Protein AF-0000000085931989 (afdb_homodimer)

Nearest PDB structures (foldseek):
  2ww5-assembly1_A  TM=8.854E-01  e=5.384E-17  Streptococcus pneumoniae R6
  2wwc-assembly1_A  TM=8.836E-01  e=7.382E-17  Streptococcus pneumoniae R6
  4kru-assembly1_A  TM=9.072E-01  e=5.238E-14  Clostridium phage phiSM101
  1jfx-assembly1_A  TM=8.422E-01  e=6.125E-15  Streptomyces coelicolor
  3hmc-assembly1_A  TM=8.810E-01  e=5.958E-12  Bacillus anthracis

Sequence (414 aa):
MEVKGIDVSKHQGEIDWQKVKDSGVEFAILRAGYGREISQVDPCFEKNYAACKAVGLPVGAYWYSYATDPYGALKEAHTCLKAIQGKRFEYPVWFDQEYEPGIKALTSQQRTDLVRVFCAELEEHGYYTGLYCSRDWLEHWVLPDQLKALDIWVAAYGSTPGAVPLPYGIWQHSSTGQVPGVQGPVDLDIAYKDYPAIIQRAGLNGFMEVKGIDVSKHQGEIDWQKVKDSGVEFAILRAGYGREISQVDPCFEKNYAACKAVGLPVGAYWYSYATDPYGALKEAHTCLKAIQGKRFEYPVWFDQEYEPGIKALTSQQRTDLVRVFCAELEEHGYYTGLYCSRDWLEHWVLPDQLKALDIWVAAYGSTPGAVPLPYGIWQHSSTGQVPGVQGPVDLDIAYKDYPAIIQRAGLNGF

Radius of gyration: 24.67 Å; Cα contacts (8 Å, |Δi|>4): 948; chains: 2; bounding box: 41×74×54 Å

Secondary structure (DSSP, 8-state):
--EEEEEE-GGG-SB-HHHHHHTT--EEEEEEEESSSGGGB-TTHHHHHHHHHHHT--EEEEEE---SSHHHHHHHHHHHHHHTTT---SS-EEEE----HHHHTS-HHHHHHHHHHHHHHHHHTT--EEEEEEHHHHHHTS-GGG-TTSEEEEE--SS-----SS--SEEEEEEEE--TTBSS-EEEEEE-S-HHHHHHHHT-TT-/--EEEEEE-GGG-SB-HHHHHHTT--EEEEEEEESSSGGGB-TTHHHHHHHHHHHT--EEEEEE---SSHHHHHHHHHHHHHHTTT---SS-EEEE----HHHHTS-HHHHHHHHHHHHHHHHHTT--EEEEEEHHHHHHTS-GGG-TTSEEEEE--SSS----SS--SEEEEEEEE--TTBSS-EEEEEE-S-HHHHHHHHT-TT-

Foldseek 3Di:
DKAKAFEDACVLPFFDVLQQVVQRHQEYEYEQAEWQDLVGGGPCRVVVQVNCVVNVRAYHYEYEYPDLAQVRLLSSLVSSCVSCPPHFGLAFYEYEDEDDPSLQPDAQDRNQSSRCSSQVSQVVVFTQYAYEDEQCCQVPRHDVVSRQVHAYAYEQEDPDNPDHPYDHQKYFHDQFDDGPRTDGGTTMMIGPDSSNVVSVVSVGRPD/DKAKAFEDACVLPFFDVLQQVVQRHQEYEYEQAEWQDLVGGGPCRVVVQVNCVVNVRAYHYEYEYPDLAQVRLLSSLVSSCVSCPPHFGLAFYEYEDEVDPSLQVDAQDRNQSSRCSSQVSQVVVFTQYAYEDEQCCQVPRHDVVSRQVHAYAYEQEDPDNPDHPYDHQKYFHDQFDDGPRTDGGTTMMIGPDSSNVVSVVSVGRPD

Organism: NCBI:txid2903556

pLDDT: mean 97.84, std 2.46, range [79.06, 99.0]

InterPro domains:
  IPR002053 Glycoside hydrolase, family 25 [PF01183] (6-182)
  IPR002053 Glycoside hydrolase, family 25 [PS51904] (2-206)
  IPR017853 Glycoside hydrolase superfamily [SSF51445] (2-197)

Solvent-accessible surface area (backbone atoms only — not comparable to full-atom values): 20842 Å² total; per-residue (Å²): 110,84,40,42,23,35,45,49,48,56,87,39,60,76,63,42,55,63,46,30,43,73,69,60,43,58,33,37,34,35,31,49,26,32,44,58,47,75,87,37,43,32,87,42,28,67,61,52,51,53,48,30,57,71,69,68,42,45,30,23,32,30,38,41,59,69,45,72,44,47,47,41,18,40,40,23,33,54,32,47,52,62,71,50,58,97,49,72,35,38,36,48,44,26,43,30,55,64,88,43,71,64,42,62,72,45,51,34,66,59,48,38,40,27,52,47,27,24,40,48,54,40,41,76,72,40,35,52,44,28,40,30,31,40,48,66,42,51,64,71,46,34,50,57,86,80,44,71,89,39,43,26,36,33,38,29,71,54,97,56,67,70,90,59,92,57,80,58,40,29,39,31,35,34,73,67,34,80,48,61,39,45,62,60,61,34,32,31,31,35,29,58,55,66,40,48,60,55,33,51,74,67,48,22,26,72,79,111,82,42,42,23,35,47,50,49,58,86,40,61,76,63,42,55,63,45,30,44,74,67,61,44,56,33,36,34,34,28,48,25,34,47,58,46,73,87,36,43,33,86,41,28,66,61,50,52,54,47,29,56,72,70,68,41,43,31,24,32,29,38,41,60,68,44,71,44,48,46,42,18,40,40,22,33,54,32,50,50,60,70,51,58,96,49,70,35,37,36,48,45,25,44,30,56,67,89,43,71,64,41,61,72,45,51,35,67,57,47,36,39,27,54,45,28,22,40,48,54,41,40,74,70,40,34,51,43,26,40,30,30,40,49,66,42,50,64,70,47,33,50,57,85,81,45,71,92,40,42,26,36,33,37,30,70,54,98,55,68,70,89,59,91,56,80,60,38,29,38,32,37,34,72,67,32,80,47,62,38,45,62,60,61,36,33,31,31,37,30,56,54,67,39,48,60,55,33,50,74,67,48,23,26,71,77

Structure (mmCIF, N/CA/C/O backbone):
data_AF-0000000085931989-model_v1
#
loop_
_entity.id
_entity.type
_entity.pdbx_description
1 polymer 'Glycosyl hydrolase family 25'
#
loop_
_atom_site.group_PDB
_atom_site.id
_atom_site.type_symbol
_atom_site.label_atom_id
_atom_site.label_alt_id
_atom_site.label_comp_id
_atom_site.label_asym_id
_atom_site.label_entity_id
_atom_site.label_seq_id
_atom_site.pdbx_PDB_ins_code
_atom_site.Cartn_x
_atom_site.Cartn_y
_atom_site.Cartn_z
_atom_site.occupancy
_atom_site.B_iso_or_equiv
_atom_site.auth_seq_id
_atom_site.auth_comp_id
_atom_site.auth_asym_id
_atom_site.auth_atom_id
_atom_site.pdbx_PDB_model_num
ATOM 1 N N . MET A 1 1 ? 21.719 -25.078 -10.102 1 79.19 1 MET A N 1
ATOM 2 C CA . MET A 1 1 ? 20.766 -26.031 -9.555 1 79.19 1 MET A CA 1
ATOM 3 C C . MET A 1 1 ? 19.391 -25.859 -10.195 1 79.19 1 MET A C 1
ATOM 5 O O . MET A 1 1 ? 18.969 -24.734 -10.469 1 79.19 1 MET A O 1
ATOM 9 N N . GLU A 1 2 ? 18.797 -26.953 -10.773 1 93.88 2 GLU A N 1
ATOM 10 C CA . GLU A 1 2 ? 17.453 -26.938 -11.344 1 93.88 2 GLU A CA 1
ATOM 11 C C . GLU A 1 2 ? 16.484 -27.75 -10.484 1 93.88 2 GLU A C 1
ATOM 13 O O . GLU A 1 2 ? 16.766 -28.891 -10.109 1 93.88 2 GLU A O 1
ATOM 18 N N . VAL A 1 3 ? 15.5 -27.094 -10.047 1 98.12 3 VAL A N 1
ATOM 19 C CA . VAL A 1 3 ? 14.484 -27.719 -9.211 1 98.12 3 VAL A CA 1
ATOM 20 C C . VAL A 1 3 ? 13.141 -27.719 -9.945 1 98.12 3 VAL A C 1
ATOM 22 O O . VAL A 1 3 ? 12.641 -26.656 -10.336 1 98.12 3 VAL A O 1
ATOM 25 N N . LYS A 1 4 ? 12.562 -28.906 -10.125 1 98.69 4 LYS A N 1
ATOM 26 C CA . LYS A 1 4 ? 11.336 -29.016 -10.906 1 98.69 4 LYS A CA 1
ATOM 27 C C . LYS A 1 4 ? 10.109 -28.766 -10.031 1 98.69 4 LYS A C 1
ATOM 29 O O . LYS A 1 4 ? 10.023 -29.25 -8.906 1 98.69 4 LYS A O 1
ATOM 34 N N . GLY A 1 5 ? 9.227 -27.922 -10.578 1 98.88 5 GLY A N 1
ATOM 35 C CA . GLY A 1 5 ? 7.988 -27.641 -9.875 1 98.88 5 GLY A CA 1
ATOM 36 C C . GLY A 1 5 ? 6.805 -27.453 -10.805 1 98.88 5 GLY A C 1
ATOM 37 O O . GLY A 1 5 ? 6.914 -27.672 -12.008 1 98.88 5 GLY A O 1
ATOM 38 N N . ILE A 1 6 ? 5.656 -27.172 -10.172 1 98.94 6 ILE A N 1
ATOM 39 C CA . ILE A 1 6 ? 4.43 -26.891 -10.914 1 98.94 6 ILE A CA 1
ATOM 40 C C . ILE A 1 6 ? 3.717 -25.703 -10.289 1 98.94 6 ILE A C 1
ATOM 42 O O . ILE A 1 6 ? 4.055 -25.266 -9.18 1 98.94 6 ILE A O 1
ATOM 46 N N . ASP A 1 7 ? 2.822 -25.109 -11 1 98.94 7 ASP A N 1
ATOM 47 C CA . ASP A 1 7 ? 1.883 -24.156 -10.406 1 98.94 7 ASP A CA 1
ATOM 48 C C . ASP A 1 7 ? 0.442 -24.531 -10.75 1 98.94 7 ASP A C 1
ATOM 50 O O . ASP A 1 7 ? 0.179 -25.094 -11.82 1 98.94 7 ASP A O 1
ATOM 54 N N . VAL A 1 8 ? -0.405 -24.312 -9.766 1 98.94 8 VAL A N 1
ATOM 55 C CA . VAL A 1 8 ? -1.774 -24.797 -9.891 1 98.94 8 VAL A CA 1
ATOM 56 C C . VAL A 1 8 ? -2.748 -23.75 -9.344 1 98.94 8 VAL A C 1
ATOM 58 O O . VAL A 1 8 ? -2.34 -22.812 -8.672 1 98.94 8 VAL A O 1
ATOM 61 N N . SER A 1 9 ? -3.977 -23.891 -9.75 1 98.69 9 SER A N 1
ATOM 62 C CA . SER A 1 9 ? -5.141 -23.156 -9.258 1 98.69 9 SER A CA 1
ATOM 63 C C . SER A 1 9 ? -6.367 -24.062 -9.18 1 98.69 9 SER A C 1
ATOM 65 O O . SER A 1 9 ? -6.242 -25.281 -9.211 1 98.69 9 SER A O 1
ATOM 67 N N . LYS A 1 10 ? -7.527 -23.484 -9.016 1 98.19 10 LYS A N 1
ATOM 68 C CA . LYS A 1 10 ? -8.766 -24.25 -9.023 1 98.19 10 LYS A CA 1
ATOM 69 C C . LYS A 1 10 ? -8.914 -25.031 -10.328 1 98.19 10 LYS A C 1
ATOM 71 O O . LYS A 1 10 ? -9.641 -26.031 -10.383 1 98.19 10 LYS A O 1
ATOM 76 N N . HIS A 1 11 ? -8.219 -24.625 -11.352 1 97.38 11 HIS A N 1
ATOM 77 C CA . HIS A 1 11 ? -8.398 -25.188 -12.68 1 97.38 11 HIS A CA 1
ATOM 78 C C . HIS A 1 11 ? -7.914 -26.641 -12.727 1 97.38 11 HIS A C 1
ATOM 80 O O . HIS A 1 11 ? -8.305 -27.406 -13.617 1 97.38 11 HIS A O 1
ATOM 86 N N . GLN A 1 12 ? -7 -27.047 -11.828 1 97.44 12 GLN A N 1
ATOM 87 C CA . GLN A 1 12 ? -6.477 -28.406 -11.82 1 97.44 12 GLN A CA 1
ATOM 88 C C . GLN A 1 12 ? -7.34 -29.312 -10.953 1 97.44 12 GLN A C 1
ATOM 90 O O . GLN A 1 12 ? -7.098 -30.531 -10.891 1 97.44 12 GLN A O 1
ATOM 95 N N . GLY A 1 13 ? -8.391 -28.797 -10.258 1 96.31 13 GLY A N 1
ATOM 96 C CA . GLY A 1 13 ? -9.305 -29.609 -9.477 1 96.31 13 GLY A CA 1
ATOM 97 C C . GLY A 1 13 ? -8.625 -30.344 -8.328 1 96.31 13 GLY A C 1
ATOM 98 O O . GLY A 1 13 ? -7.816 -29.766 -7.609 1 96.31 13 GLY A O 1
ATOM 99 N N . GLU A 1 14 ? -9.078 -31.547 -8.102 1 97.69 14 GLU A N 1
ATOM 100 C CA . GLU A 1 14 ? -8.5 -32.375 -7.039 1 97.69 14 GLU A CA 1
ATOM 101 C C . GLU A 1 14 ? -7.137 -32.906 -7.438 1 97.69 14 GLU A C 1
ATOM 103 O O . GLU A 1 14 ? -6.984 -33.5 -8.523 1 97.69 14 GLU A O 1
ATOM 108 N N . ILE A 1 15 ? -6.188 -32.75 -6.574 1 98.75 15 ILE A N 1
ATOM 109 C CA . ILE A 1 15 ? -4.812 -33.125 -6.855 1 98.75 15 ILE A CA 1
ATOM 110 C C . ILE A 1 15 ? -4.344 -34.156 -5.812 1 98.75 15 ILE A C 1
ATOM 112 O O . ILE A 1 15 ? -4.586 -33.969 -4.613 1 98.75 15 ILE A O 1
ATOM 116 N N . ASP A 1 16 ? -3.758 -35.281 -6.238 1 98.88 16 ASP A N 1
ATOM 117 C CA . ASP A 1 16 ? -3.047 -36.188 -5.359 1 98.88 16 ASP A CA 1
ATOM 118 C C . ASP A 1 16 ? -1.599 -35.75 -5.156 1 98.88 16 ASP A C 1
ATOM 120 O O . ASP A 1 16 ? -0.705 -36.188 -5.887 1 98.88 16 ASP A O 1
ATOM 124 N N . TRP A 1 17 ? -1.294 -35.031 -4.117 1 98.88 17 TRP A N 1
ATOM 125 C CA . TRP A 1 17 ? -0.02 -34.344 -3.932 1 98.88 17 TRP A CA 1
ATOM 126 C C . TRP A 1 17 ? 1.087 -35.312 -3.578 1 98.88 17 TRP A C 1
ATOM 128 O O . TRP A 1 17 ? 2.264 -35.062 -3.842 1 98.88 17 TRP A O 1
ATOM 138 N N . GLN A 1 18 ? 0.695 -36.469 -2.908 1 98.81 18 GLN A N 1
ATOM 139 C CA . GLN A 1 18 ? 1.718 -37.469 -2.695 1 98.81 18 GLN A CA 1
ATOM 140 C C . GLN A 1 18 ? 2.244 -38.031 -4.023 1 98.81 18 GLN A C 1
ATOM 142 O O . GLN A 1 18 ? 3.453 -38.188 -4.195 1 98.81 18 GLN A O 1
ATOM 147 N N . LYS A 1 19 ? 1.319 -38.281 -4.941 1 98.88 19 LYS A N 1
ATOM 148 C CA . LYS A 1 19 ? 1.727 -38.75 -6.262 1 98.88 19 LYS A CA 1
ATOM 149 C C . LYS A 1 19 ? 2.543 -37.688 -6.992 1 98.88 19 LYS A C 1
ATOM 151 O O . LYS A 1 19 ? 3.5 -38.031 -7.699 1 98.88 19 LYS A O 1
ATOM 156 N N . VAL A 1 20 ? 2.152 -36.438 -6.855 1 98.94 20 VAL A N 1
ATOM 157 C CA . VAL A 1 20 ? 2.893 -35.344 -7.453 1 98.94 20 VAL A CA 1
ATOM 158 C C . VAL A 1 20 ? 4.328 -35.344 -6.934 1 98.94 20 VAL A C 1
ATOM 160 O O . VAL A 1 20 ? 5.281 -35.312 -7.719 1 98.94 20 VAL A O 1
ATOM 163 N N . LYS A 1 21 ? 4.48 -35.406 -5.645 1 98.81 21 LYS A N 1
ATOM 164 C CA . LYS A 1 21 ? 5.805 -35.406 -5.031 1 98.81 21 LYS A CA 1
ATOM 165 C C . LYS A 1 21 ? 6.617 -36.625 -5.477 1 98.81 21 LYS A C 1
ATOM 167 O O . LYS A 1 21 ? 7.793 -36.5 -5.824 1 98.81 21 LYS A O 1
ATOM 172 N N . ASP A 1 22 ? 5.973 -37.75 -5.523 1 98.62 22 ASP A N 1
ATOM 173 C CA . ASP A 1 22 ? 6.645 -39 -5.875 1 98.62 22 ASP A CA 1
ATOM 174 C C . ASP A 1 22 ? 7.109 -39 -7.332 1 98.62 22 ASP A C 1
ATOM 176 O O . ASP A 1 22 ? 8 -39.75 -7.715 1 98.62 22 ASP A O 1
ATOM 180 N N . SER A 1 23 ? 6.484 -38.156 -8.102 1 98.56 23 SER A N 1
ATOM 181 C CA . SER A 1 23 ? 6.812 -38.094 -9.523 1 98.56 23 SER A CA 1
ATOM 182 C C . SER A 1 23 ? 8.062 -37.281 -9.766 1 98.56 23 SER A C 1
ATOM 184 O O . SER A 1 23 ? 8.547 -37.188 -10.891 1 98.56 23 SER A O 1
ATOM 186 N N . GLY A 1 24 ? 8.578 -36.594 -8.68 1 98.44 24 GLY A N 1
ATOM 187 C CA . GLY A 1 24 ? 9.812 -35.844 -8.828 1 98.44 24 GLY A CA 1
ATOM 188 C C . GLY A 1 24 ? 9.625 -34.344 -8.719 1 98.44 24 GLY A C 1
ATOM 189 O O . GLY A 1 24 ? 10.586 -33.594 -8.789 1 98.44 24 GLY A O 1
ATOM 190 N N . VAL A 1 25 ? 8.383 -33.906 -8.609 1 98.81 25 VAL A N 1
ATOM 191 C CA . VAL A 1 25 ? 8.109 -32.5 -8.383 1 98.81 25 VAL A CA 1
ATOM 192 C C . VAL A 1 25 ? 8.641 -32.094 -7.012 1 98.81 25 VAL A C 1
ATOM 194 O O . VAL A 1 25 ? 8.438 -32.781 -6.02 1 98.81 25 VAL A O 1
ATOM 197 N N . GLU A 1 26 ? 9.305 -30.859 -6.961 1 98.88 26 GLU A N 1
ATOM 198 C CA . GLU A 1 26 ? 10.016 -30.484 -5.746 1 98.88 26 GLU A CA 1
ATOM 199 C C . GLU A 1 26 ? 9.461 -29.188 -5.152 1 98.88 26 GLU A C 1
ATOM 201 O O . GLU A 1 26 ? 9.812 -28.812 -4.035 1 98.88 26 GLU A O 1
ATOM 206 N N . PHE A 1 27 ? 8.602 -28.484 -5.859 1 98.94 27 PHE A N 1
ATOM 207 C CA . PHE A 1 27 ? 7.898 -27.328 -5.309 1 98.94 27 PHE A CA 1
ATOM 208 C C . PHE A 1 27 ? 6.613 -27.062 -6.086 1 98.94 27 PHE A C 1
ATOM 210 O O . PHE A 1 27 ? 6.441 -27.562 -7.199 1 98.94 27 PHE A O 1
ATOM 217 N N . ALA A 1 28 ? 5.738 -26.328 -5.465 1 99 28 ALA A N 1
ATOM 218 C CA . ALA A 1 28 ? 4.5 -25.891 -6.105 1 99 28 ALA A CA 1
ATOM 219 C C . ALA A 1 28 ? 4.203 -24.438 -5.793 1 99 28 ALA A C 1
ATOM 221 O O . ALA A 1 28 ? 4.406 -23.969 -4.664 1 99 28 ALA A O 1
ATOM 222 N N . ILE A 1 29 ? 3.791 -23.688 -6.809 1 99 29 ILE A N 1
ATOM 223 C CA . ILE A 1 29 ? 3.242 -22.359 -6.602 1 99 29 ILE A CA 1
ATOM 224 C C . ILE A 1 29 ? 1.721 -22.391 -6.73 1 99 29 ILE A C 1
ATOM 226 O O . ILE A 1 29 ? 1.189 -22.812 -7.762 1 99 29 ILE A O 1
ATOM 230 N N . LEU A 1 30 ? 1.033 -22 -5.68 1 98.94 30 LEU A N 1
ATOM 231 C CA . LEU A 1 30 ? -0.418 -22.125 -5.586 1 98.94 30 LEU A CA 1
ATOM 232 C C . LEU A 1 30 ? -1.091 -20.766 -5.809 1 98.94 30 LEU A C 1
ATOM 234 O O . LEU A 1 30 ? -0.66 -19.75 -5.254 1 98.94 30 LEU A O 1
ATOM 238 N N . ARG A 1 31 ? -2.121 -20.734 -6.66 1 98.94 31 ARG A N 1
ATOM 239 C CA . ARG A 1 31 ? -2.887 -19.5 -6.688 1 98.94 31 ARG A CA 1
ATOM 240 C C . ARG A 1 31 ? -3.59 -19.25 -5.355 1 98.94 31 ARG A C 1
ATOM 242 O O . ARG A 1 31 ? -4.426 -20.047 -4.938 1 98.94 31 ARG A O 1
ATOM 249 N N . ALA A 1 32 ? -3.193 -18.172 -4.684 1 98.94 32 ALA A N 1
ATOM 250 C CA . ALA A 1 32 ? -3.904 -17.766 -3.473 1 98.94 32 ALA A CA 1
ATOM 251 C C . ALA A 1 32 ? -5.254 -17.141 -3.811 1 98.94 32 ALA A C 1
ATOM 253 O O . ALA A 1 32 ? -6.25 -17.391 -3.129 1 98.94 32 ALA A O 1
ATOM 254 N N . GLY A 1 33 ? -5.266 -16.406 -4.844 1 98.88 33 GLY A N 1
ATOM 255 C CA . GLY A 1 33 ? -6.484 -15.75 -5.297 1 98.88 33 GLY A CA 1
ATOM 256 C C . GLY A 1 33 ? -6.25 -14.773 -6.434 1 98.88 33 GLY A C 1
ATOM 257 O O . GLY A 1 33 ? -5.305 -14.922 -7.207 1 98.88 33 GLY A O 1
ATOM 258 N N . TYR A 1 34 ? -7.238 -13.93 -6.652 1 98.69 34 TYR A N 1
ATOM 259 C CA . TYR A 1 34 ? -7.215 -12.898 -7.68 1 98.69 34 TYR A CA 1
ATOM 260 C C . TYR A 1 34 ? -8.07 -11.703 -7.27 1 98.69 34 TYR A C 1
ATOM 262 O O . TYR A 1 34 ? -8.906 -11.812 -6.367 1 98.69 34 TYR A O 1
ATOM 270 N N . GLY A 1 35 ? -7.797 -10.609 -7.875 1 98.19 35 GLY A N 1
ATOM 271 C CA . GLY A 1 35 ? -8.625 -9.438 -7.656 1 98.19 35 GLY A CA 1
ATOM 272 C C . GLY A 1 35 ? -8.516 -8.883 -6.246 1 98.19 35 GLY A C 1
ATOM 273 O O . GLY A 1 35 ? -7.5 -9.07 -5.578 1 98.19 35 GLY A O 1
ATOM 274 N N . ARG A 1 36 ? -9.469 -8.055 -5.844 1 97.19 36 ARG A N 1
ATOM 275 C CA . ARG A 1 36 ? -9.266 -7.27 -4.629 1 97.19 36 ARG A CA 1
ATOM 276 C C . ARG A 1 36 ? -10.25 -7.68 -3.541 1 97.19 36 ARG A C 1
ATOM 278 O O . ARG A 1 36 ? -10.297 -7.062 -2.473 1 97.19 36 ARG A O 1
ATOM 285 N N . GLU A 1 37 ? -11.094 -8.664 -3.799 1 97.56 37 GLU A N 1
ATOM 286 C CA . GLU A 1 37 ? -12.102 -9.094 -2.83 1 97.56 37 GLU A CA 1
ATOM 287 C C . GLU A 1 37 ? -11.719 -10.422 -2.193 1 97.56 37 GLU A C 1
ATOM 289 O O . GLU A 1 37 ? -11.219 -11.328 -2.871 1 97.56 37 GLU A O 1
ATOM 294 N N . ILE A 1 38 ? -12.039 -10.523 -0.902 1 96.44 38 ILE A N 1
ATOM 295 C CA . ILE A 1 38 ? -11.695 -11.742 -0.17 1 96.44 38 ILE A CA 1
ATOM 296 C C . ILE A 1 38 ? -12.469 -12.93 -0.746 1 96.44 38 ILE A C 1
ATOM 298 O O . ILE A 1 38 ? -12 -14.062 -0.691 1 96.44 38 ILE A O 1
ATOM 302 N N . SER A 1 39 ? -13.602 -12.664 -1.376 1 97.69 39 SER A N 1
ATOM 303 C CA . SER A 1 39 ? -14.406 -13.711 -2.01 1 97.69 39 SER A CA 1
ATOM 304 C C . SER A 1 39 ? -13.703 -14.266 -3.246 1 97.69 39 SER A C 1
ATOM 306 O O . SER A 1 39 ? -14.117 -15.289 -3.787 1 97.69 39 SER A O 1
ATOM 308 N N . GLN A 1 40 ? -12.609 -13.656 -3.605 1 98.19 40 GLN A N 1
ATOM 309 C CA . GLN A 1 40 ? -11.898 -14.055 -4.82 1 98.19 40 GLN A CA 1
ATOM 310 C C . GLN A 1 40 ? -10.672 -14.898 -4.488 1 98.19 40 GLN A C 1
ATOM 312 O O . GLN A 1 40 ? -9.852 -15.18 -5.363 1 98.19 40 GLN A O 1
ATOM 317 N N . VAL A 1 41 ? -10.594 -15.32 -3.258 1 98.69 41 VAL A N 1
ATOM 318 C CA . VAL A 1 41 ? -9.602 -16.328 -2.887 1 98.69 41 VAL A CA 1
ATOM 319 C C . VAL A 1 41 ? -9.875 -17.625 -3.646 1 98.69 41 VAL A C 1
ATOM 321 O O . VAL A 1 41 ? -11.023 -18.031 -3.785 1 98.69 41 VAL A O 1
ATOM 324 N N . ASP A 1 42 ? -8.812 -18.234 -4.219 1 98.88 42 ASP A N 1
ATOM 325 C CA . ASP A 1 42 ? -8.961 -19.5 -4.938 1 98.88 42 ASP A CA 1
ATOM 326 C C . ASP A 1 42 ? -9.57 -20.562 -4.039 1 98.88 42 ASP A C 1
ATOM 328 O O . ASP A 1 42 ? -9.047 -20.859 -2.967 1 98.88 42 ASP A O 1
ATOM 332 N N . PRO A 1 43 ? -10.695 -21.094 -4.457 1 98.62 43 PRO A N 1
ATOM 333 C CA . PRO A 1 43 ? -11.383 -22.047 -3.584 1 98.62 43 PRO A CA 1
ATOM 334 C C . PRO A 1 43 ? -10.547 -23.297 -3.295 1 98.62 43 PRO A C 1
ATOM 336 O O . PRO A 1 43 ? -10.836 -24.031 -2.348 1 98.62 43 PRO A O 1
ATOM 339 N N . CYS A 1 44 ? -9.492 -23.594 -4.062 1 98.69 44 CYS A N 1
ATOM 340 C CA . CYS A 1 44 ? -8.664 -24.766 -3.855 1 98.69 44 CYS A CA 1
ATOM 341 C C . CYS A 1 44 ? -7.395 -24.406 -3.086 1 98.69 44 CYS A C 1
ATOM 343 O O . CYS A 1 44 ? -6.594 -25.281 -2.764 1 98.69 44 CYS A O 1
ATOM 345 N N . PHE A 1 45 ? -7.195 -23.141 -2.721 1 98.88 45 PHE A N 1
ATOM 346 C CA . PHE A 1 45 ? -5.941 -22.688 -2.131 1 98.88 45 PHE A CA 1
ATOM 347 C C . PHE A 1 45 ? -5.684 -23.375 -0.801 1 98.88 45 PHE A C 1
ATOM 349 O O . PHE A 1 45 ? -4.621 -23.984 -0.604 1 98.88 45 PHE A O 1
ATOM 356 N N . GLU A 1 46 ? -6.629 -23.297 0.113 1 98.75 46 GLU A N 1
ATOM 357 C CA . GLU A 1 46 ? -6.445 -23.859 1.45 1 98.75 46 GLU A CA 1
ATOM 358 C C . GLU A 1 46 ? -6.184 -25.359 1.393 1 98.75 46 GLU A C 1
ATOM 360 O O . GLU A 1 46 ? -5.293 -25.875 2.078 1 98.75 46 GLU A O 1
ATOM 365 N N . LYS A 1 47 ? -6.973 -26.031 0.608 1 98.62 47 LYS A N 1
ATOM 366 C CA . LYS A 1 47 ? -6.82 -27.484 0.488 1 98.62 47 LYS A CA 1
ATOM 367 C C . LYS A 1 47 ? -5.461 -27.844 -0.104 1 98.62 47 LYS A C 1
ATOM 369 O O . LYS A 1 47 ? -4.785 -28.75 0.385 1 98.62 47 LYS A O 1
ATOM 374 N N . ASN A 1 48 ? -5.074 -27.172 -1.178 1 98.88 48 ASN A N 1
ATOM 375 C CA . ASN A 1 48 ? -3.783 -27.422 -1.805 1 98.88 48 ASN A CA 1
ATOM 376 C C . ASN A 1 48 ? -2.627 -27.109 -0.857 1 98.88 48 ASN A C 1
ATOM 378 O O . ASN A 1 48 ? -1.665 -27.875 -0.772 1 98.88 48 ASN A O 1
ATOM 382 N N . TYR A 1 49 ? -2.713 -26 -0.155 1 98.94 49 TYR A N 1
ATOM 383 C CA . TYR A 1 49 ? -1.678 -25.609 0.801 1 98.94 49 TYR A CA 1
ATOM 384 C C . TYR A 1 49 ? -1.506 -26.688 1.87 1 98.94 49 TYR A C 1
ATOM 386 O O . TYR A 1 49 ? -0.392 -27.156 2.113 1 98.94 49 TYR A O 1
ATOM 394 N N . ALA A 1 50 ? -2.578 -27.047 2.484 1 98.88 50 ALA A N 1
ATOM 395 C CA . ALA A 1 50 ? -2.539 -28.031 3.564 1 98.88 50 ALA A CA 1
ATOM 396 C C . ALA A 1 50 ? -1.983 -29.359 3.074 1 98.88 50 ALA A C 1
ATOM 398 O O . ALA A 1 50 ? -1.201 -30 3.771 1 98.88 50 ALA A O 1
ATOM 399 N N . ALA A 1 51 ? -2.381 -29.797 1.913 1 98.88 51 ALA A N 1
ATOM 400 C CA . ALA A 1 51 ? -1.948 -31.078 1.356 1 98.88 51 ALA A CA 1
ATOM 401 C C . ALA A 1 51 ? -0.457 -31.047 1.032 1 98.88 51 ALA A C 1
ATOM 403 O O . ALA A 1 51 ? 0.252 -32.031 1.284 1 98.88 51 ALA A O 1
ATOM 404 N N . CYS A 1 52 ? -0.005 -29.922 0.427 1 98.94 52 CYS A N 1
ATOM 405 C CA . CYS A 1 52 ? 1.42 -29.797 0.139 1 98.94 52 CYS A CA 1
ATOM 406 C C . CYS A 1 52 ? 2.242 -29.859 1.422 1 98.94 52 CYS A C 1
ATOM 408 O O . CYS A 1 52 ? 3.264 -30.547 1.479 1 98.94 52 CYS A O 1
ATOM 410 N N . LYS A 1 53 ? 1.788 -29.141 2.432 1 98.88 53 LYS A N 1
ATOM 411 C CA . LYS A 1 53 ? 2.494 -29.156 3.709 1 98.88 53 LYS A CA 1
ATOM 412 C C . LYS A 1 53 ? 2.512 -30.562 4.305 1 98.88 53 LYS A C 1
ATOM 414 O O . LYS A 1 53 ? 3.523 -31 4.859 1 98.88 53 LYS A O 1
ATOM 419 N N . ALA A 1 54 ? 1.445 -31.234 4.215 1 98.81 54 ALA A N 1
ATOM 420 C CA . ALA A 1 54 ? 1.313 -32.562 4.789 1 98.81 54 ALA A CA 1
ATOM 421 C C . ALA A 1 54 ? 2.314 -33.531 4.16 1 98.81 54 ALA A C 1
ATOM 423 O O . ALA A 1 54 ? 2.844 -34.406 4.84 1 98.81 54 ALA A O 1
ATOM 424 N N . VAL A 1 55 ? 2.588 -33.438 2.891 1 98.75 55 VAL A N 1
ATOM 425 C CA . VAL A 1 55 ? 3.479 -34.406 2.227 1 98.75 55 VAL A CA 1
ATOM 426 C C . VAL A 1 55 ? 4.902 -33.844 2.205 1 98.75 55 VAL A C 1
ATOM 428 O O . VAL A 1 55 ? 5.816 -34.5 1.689 1 98.75 55 VAL A O 1
ATOM 431 N N . GLY A 1 56 ? 5.133 -32.594 2.68 1 98.75 56 GLY A N 1
ATOM 432 C CA . GLY A 1 56 ? 6.453 -31.984 2.756 1 98.75 56 GLY A CA 1
ATOM 433 C C . GLY A 1 56 ? 6.91 -31.375 1.446 1 98.75 56 GLY A C 1
ATOM 434 O O . GLY A 1 56 ? 8.102 -31.359 1.141 1 98.75 56 GLY A O 1
ATOM 435 N N . LEU A 1 57 ? 6 -30.984 0.617 1 98.88 57 LEU A N 1
ATOM 436 C CA . LEU A 1 57 ? 6.316 -30.312 -0.634 1 98.88 57 LEU A CA 1
ATOM 437 C C . LEU A 1 57 ? 6.355 -28.797 -0.437 1 98.88 57 LEU A C 1
ATOM 439 O O . LEU A 1 57 ? 5.34 -28.188 -0.11 1 98.88 57 LEU A O 1
ATOM 443 N N . PRO A 1 58 ? 7.586 -28.109 -0.612 1 98.88 58 PRO A N 1
ATOM 444 C CA . PRO A 1 58 ? 7.691 -26.656 -0.48 1 98.88 58 PRO A CA 1
ATOM 445 C C . PRO A 1 58 ? 6.73 -25.906 -1.404 1 98.88 58 PRO A C 1
ATOM 447 O O . PRO A 1 58 ? 6.508 -26.328 -2.541 1 98.88 58 PRO A O 1
ATOM 450 N N . VAL A 1 59 ? 6.176 -24.781 -0.898 1 98.94 59 VAL A N 1
ATOM 451 C CA . VAL A 1 59 ? 5.16 -24.078 -1.682 1 98.94 59 VAL A CA 1
ATOM 452 C C . VAL A 1 59 ? 5.465 -22.578 -1.715 1 98.94 59 VAL A C 1
ATOM 454 O O . VAL A 1 59 ? 6.125 -22.062 -0.816 1 98.94 59 VAL A O 1
ATOM 457 N N . GLY A 1 60 ? 5.074 -21.938 -2.783 1 98.94 60 GLY A N 1
ATOM 458 C CA . GLY A 1 60 ? 4.816 -20.516 -2.902 1 98.94 60 GLY A CA 1
ATOM 459 C C . GLY A 1 60 ? 3.383 -20.188 -3.287 1 98.94 60 GLY A C 1
ATOM 460 O O . GLY A 1 60 ? 2.533 -21.094 -3.326 1 98.94 60 GLY A O 1
ATOM 461 N N . ALA A 1 61 ? 3.123 -18.938 -3.467 1 98.94 61 ALA A N 1
ATOM 462 C CA . ALA A 1 61 ? 1.785 -18.516 -3.867 1 98.94 61 ALA A CA 1
ATOM 463 C C . ALA A 1 61 ? 1.853 -17.438 -4.941 1 98.94 61 ALA A C 1
ATOM 465 O O . ALA A 1 61 ? 2.883 -16.781 -5.102 1 98.94 61 ALA A O 1
ATOM 466 N N . TYR A 1 62 ? 0.808 -17.359 -5.703 1 98.94 62 TYR A N 1
ATOM 467 C CA . TYR A 1 62 ? 0.703 -16.219 -6.613 1 98.94 62 TYR A CA 1
ATOM 468 C C . TYR A 1 62 ? -0.69 -15.602 -6.555 1 98.94 62 TYR A C 1
ATOM 470 O O . TYR A 1 62 ? -1.654 -16.266 -6.164 1 98.94 62 TYR A O 1
ATOM 478 N N . TRP A 1 63 ? -0.791 -14.32 -6.781 1 98.94 63 TRP A N 1
ATOM 479 C CA . TRP A 1 63 ? -2.018 -13.531 -6.84 1 98.94 63 TRP A CA 1
ATOM 480 C C . TRP A 1 63 ? -2.242 -12.977 -8.242 1 98.94 63 TRP A C 1
ATOM 482 O O . TRP A 1 63 ? -1.44 -12.18 -8.734 1 98.94 63 TRP A O 1
ATOM 492 N N . TYR A 1 64 ? -3.289 -13.406 -8.898 1 98.94 64 TYR A N 1
ATOM 493 C CA . TYR A 1 64 ? -3.615 -12.969 -10.25 1 98.94 64 TYR A CA 1
ATOM 494 C C . TYR A 1 64 ? -4.258 -11.586 -10.234 1 98.94 64 TYR A C 1
ATOM 496 O O . TYR A 1 64 ? -5.301 -11.383 -9.617 1 98.94 64 TYR A O 1
ATOM 504 N N . SER A 1 65 ? -3.715 -10.664 -11 1 98.94 65 SER A N 1
ATOM 505 C CA . SER A 1 65 ? -4.105 -9.266 -10.852 1 98.94 65 SER A CA 1
ATOM 506 C C . SER A 1 65 ? -5.141 -8.859 -11.898 1 98.94 65 SER A C 1
ATOM 508 O O . SER A 1 65 ? -5.039 -9.266 -13.062 1 98.94 65 SER A O 1
ATOM 510 N N . TYR A 1 66 ? -6.07 -7.992 -11.438 1 98.81 66 TYR A N 1
ATOM 511 C CA . TYR A 1 66 ? -6.977 -7.242 -12.297 1 98.81 66 TYR A CA 1
ATOM 512 C C . TYR A 1 66 ? -6.84 -5.746 -12.062 1 98.81 66 TYR A C 1
ATOM 514 O O . TYR A 1 66 ? -7.625 -4.953 -12.594 1 98.81 66 TYR A O 1
ATOM 522 N N . ALA A 1 67 ? -5.84 -5.352 -11.289 1 98.75 67 ALA A N 1
ATOM 523 C CA . ALA A 1 67 ? -5.711 -3.955 -10.875 1 98.75 67 ALA A CA 1
ATOM 524 C C . ALA A 1 67 ? -5.426 -3.053 -12.07 1 98.75 67 ALA A C 1
ATOM 526 O O . ALA A 1 67 ? -4.578 -3.371 -12.906 1 98.75 67 ALA A O 1
ATOM 527 N N . THR A 1 68 ? -6.098 -1.854 -12.133 1 98.5 68 THR A N 1
ATOM 528 C CA . THR A 1 68 ? -5.891 -0.921 -13.234 1 98.5 68 THR A CA 1
ATOM 529 C C . THR A 1 68 ? -5.34 0.408 -12.719 1 98.5 68 THR A C 1
ATOM 531 O O . THR A 1 68 ? -5.27 1.386 -13.461 1 98.5 68 THR A O 1
ATOM 534 N N . ASP A 1 69 ? -5.074 0.504 -11.43 1 98.31 69 ASP A N 1
ATOM 535 C CA . ASP A 1 69 ? -4.398 1.638 -10.805 1 98.31 69 ASP A CA 1
ATOM 536 C C . ASP A 1 69 ? -3.693 1.216 -9.523 1 98.31 69 ASP A C 1
ATOM 538 O O . ASP A 1 69 ? -3.861 0.086 -9.055 1 98.31 69 ASP A O 1
ATOM 542 N N . PRO A 1 70 ? -2.844 2.033 -8.992 1 98.56 70 PRO A N 1
ATOM 543 C CA . PRO A 1 70 ? -2.066 1.642 -7.812 1 98.56 70 PRO A CA 1
ATOM 544 C C . PRO A 1 70 ? -2.941 1.38 -6.59 1 98.56 70 PRO A C 1
ATOM 546 O O . PRO A 1 70 ? -2.605 0.534 -5.754 1 98.56 70 PRO A O 1
ATOM 549 N N . TYR A 1 71 ? -4.062 2.139 -6.461 1 98.12 71 TYR A N 1
ATOM 550 C CA . TYR A 1 71 ? -5.016 1.862 -5.395 1 98.12 71 TYR A CA 1
ATOM 551 C C . TYR A 1 71 ? -5.523 0.427 -5.473 1 98.12 71 TYR A C 1
ATOM 553 O O . TYR A 1 71 ? -5.562 -0.281 -4.465 1 98.12 71 TYR A O 1
ATOM 561 N N . GLY A 1 72 ? -5.863 0.02 -6.68 1 98.62 72 GLY A N 1
ATOM 562 C CA . GLY A 1 72 ? -6.309 -1.349 -6.891 1 98.62 72 GLY A CA 1
ATOM 563 C C . GLY A 1 72 ? -5.246 -2.379 -6.566 1 98.62 72 GLY A C 1
ATOM 564 O O . GLY A 1 72 ? -5.531 -3.402 -5.941 1 98.62 72 GLY A O 1
ATOM 565 N N . ALA A 1 73 ? -3.986 -2.129 -6.984 1 98.88 73 ALA A N 1
ATOM 566 C CA . ALA A 1 73 ? -2.883 -3.041 -6.699 1 98.88 73 ALA A CA 1
ATOM 567 C C . ALA A 1 73 ? -2.66 -3.176 -5.195 1 98.88 73 ALA A C 1
ATOM 569 O O . ALA A 1 73 ? -2.377 -4.27 -4.699 1 98.88 73 ALA A O 1
ATOM 570 N N . LEU A 1 74 ? -2.783 -2.029 -4.473 1 98.88 74 LEU A N 1
ATOM 571 C CA . LEU A 1 74 ? -2.646 -2.041 -3.02 1 98.88 74 LEU A CA 1
ATOM 572 C C . LEU A 1 74 ? -3.764 -2.855 -2.375 1 98.88 74 LEU A C 1
ATOM 574 O O . LEU A 1 74 ? -3.516 -3.641 -1.458 1 98.88 74 LEU A O 1
ATOM 578 N N . LYS A 1 75 ? -4.984 -2.699 -2.828 1 98.75 75 LYS A N 1
ATOM 579 C CA . LYS A 1 75 ? -6.105 -3.469 -2.301 1 98.75 75 LYS A CA 1
ATOM 580 C C . LYS A 1 75 ? -5.922 -4.961 -2.566 1 98.75 75 LYS A C 1
ATOM 582 O O . LYS A 1 75 ? -6.273 -5.793 -1.728 1 98.75 75 LYS A O 1
ATOM 587 N N . GLU A 1 76 ? -5.395 -5.277 -3.748 1 98.94 76 GLU A N 1
ATOM 588 C CA . GLU A 1 76 ? -5.078 -6.676 -4.031 1 98.94 76 GLU A CA 1
ATOM 589 C C . GLU A 1 76 ? -4.02 -7.207 -3.074 1 98.94 76 GLU A C 1
ATOM 591 O O . GLU A 1 76 ? -4.113 -8.344 -2.602 1 98.94 76 GLU A O 1
ATOM 596 N N . ALA A 1 77 ? -2.994 -6.395 -2.82 1 98.94 77 ALA A N 1
ATOM 597 C CA . ALA A 1 77 ? -1.963 -6.797 -1.867 1 98.94 77 ALA A CA 1
ATOM 598 C C . ALA A 1 77 ? -2.564 -7.074 -0.492 1 98.94 77 ALA A C 1
ATOM 600 O O . ALA A 1 77 ? -2.236 -8.07 0.147 1 98.94 77 ALA A O 1
ATOM 601 N N . HIS A 1 78 ? -3.5 -6.168 -0.021 1 98.81 78 HIS A N 1
ATOM 602 C CA . HIS A 1 78 ? -4.168 -6.355 1.261 1 98.81 78 HIS A CA 1
ATOM 603 C C . HIS A 1 78 ? -4.953 -7.664 1.284 1 98.81 78 HIS A C 1
ATOM 605 O O . HIS A 1 78 ? -4.902 -8.406 2.268 1 98.81 78 HIS A O 1
ATOM 611 N N . THR A 1 79 ? -5.652 -7.922 0.209 1 98.81 79 THR A N 1
ATOM 612 C CA . THR A 1 79 ? -6.469 -9.125 0.133 1 98.81 79 THR A CA 1
ATOM 613 C C . THR A 1 79 ? -5.586 -10.375 0.104 1 98.81 79 THR A C 1
ATOM 615 O O . THR A 1 79 ? -5.898 -11.375 0.75 1 98.81 79 THR A O 1
ATOM 618 N N . CYS A 1 80 ? -4.52 -10.305 -0.645 1 98.94 80 CYS A N 1
ATOM 619 C CA . CYS A 1 80 ? -3.562 -11.398 -0.69 1 98.94 80 CYS A CA 1
ATOM 620 C C . CYS A 1 80 ? -3.002 -11.695 0.697 1 98.94 80 CYS A C 1
ATOM 622 O O . CYS A 1 80 ? -2.955 -12.852 1.12 1 98.94 80 CYS A O 1
ATOM 624 N N . LEU A 1 81 ? -2.609 -10.648 1.372 1 98.88 81 LEU A N 1
ATOM 625 C CA . LEU A 1 81 ? -2.055 -10.805 2.713 1 98.88 81 LEU A CA 1
ATOM 626 C C . LEU A 1 81 ? -3.059 -11.484 3.641 1 98.88 81 LEU A C 1
ATOM 628 O O . LEU A 1 81 ? -2.686 -12.328 4.453 1 98.88 81 LEU A O 1
ATOM 632 N N . LYS A 1 82 ? -4.32 -11.094 3.508 1 98.62 82 LYS A N 1
ATOM 633 C CA . LYS A 1 82 ? -5.363 -11.727 4.312 1 98.62 82 LYS A CA 1
ATOM 634 C C . LYS A 1 82 ? -5.5 -13.211 3.959 1 98.62 82 LYS A C 1
ATOM 636 O O . LYS A 1 82 ? -5.645 -14.055 4.848 1 98.62 82 LYS A O 1
ATOM 641 N N . ALA A 1 83 ? -5.418 -13.508 2.729 1 98.81 83 ALA A N 1
ATOM 642 C CA . ALA A 1 83 ? -5.605 -14.875 2.246 1 98.81 83 ALA A CA 1
ATOM 643 C C . ALA A 1 83 ? -4.488 -15.789 2.742 1 98.81 83 ALA A C 1
ATOM 645 O O . ALA A 1 83 ? -4.719 -16.969 3.016 1 98.81 83 ALA A O 1
ATOM 646 N N . ILE A 1 84 ? -3.277 -15.242 2.91 1 98.81 84 ILE A N 1
ATOM 647 C CA . ILE A 1 84 ? -2.141 -16.109 3.182 1 98.81 84 ILE A CA 1
ATOM 648 C C . ILE A 1 84 ? -1.725 -15.984 4.645 1 98.81 84 ILE A C 1
ATOM 650 O O . ILE A 1 84 ? -0.685 -16.5 5.051 1 98.81 84 ILE A O 1
ATOM 654 N N . GLN A 1 85 ? -2.51 -15.297 5.406 1 97.88 85 GLN A N 1
ATOM 655 C CA . GLN A 1 85 ? -2.197 -15.039 6.809 1 97.88 85 GLN A CA 1
ATOM 656 C C . GLN A 1 85 ? -1.996 -16.344 7.574 1 97.88 85 GLN A C 1
ATOM 658 O O . GLN A 1 85 ? -2.76 -17.297 7.402 1 97.88 85 GLN A O 1
ATOM 663 N N . GLY A 1 86 ? -0.951 -16.391 8.391 1 97.75 86 GLY A N 1
ATOM 664 C CA . GLY A 1 86 ? -0.716 -17.547 9.25 1 97.75 86 GLY A CA 1
ATOM 665 C C . GLY A 1 86 ? -0.069 -18.703 8.523 1 97.75 86 GLY A C 1
ATOM 666 O O . GLY A 1 86 ? 0.071 -19.797 9.086 1 97.75 86 GLY A O 1
ATOM 667 N N . LYS A 1 87 ? 0.344 -18.562 7.316 1 98.56 87 LYS A N 1
ATOM 668 C CA . LYS A 1 87 ? 0.933 -19.625 6.512 1 98.56 87 LYS A CA 1
ATOM 669 C C . LYS A 1 87 ? 2.422 -19.391 6.281 1 98.56 87 LYS A C 1
ATOM 671 O O . LYS A 1 87 ? 2.887 -18.25 6.34 1 98.56 87 LYS A O 1
ATOM 676 N N . ARG A 1 88 ? 3.121 -20.453 6.098 1 98.69 88 ARG A N 1
ATOM 677 C CA . ARG A 1 88 ? 4.543 -20.4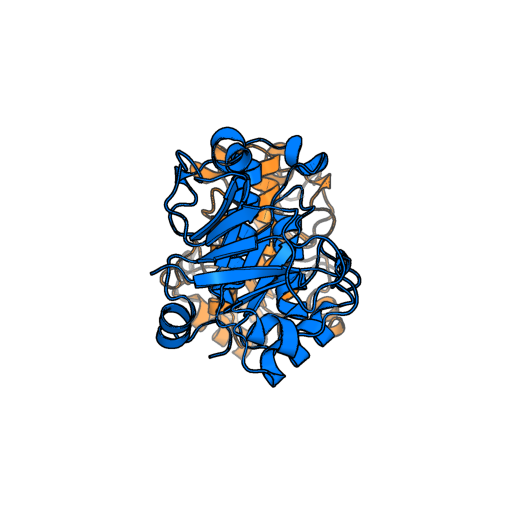22 5.766 1 98.69 88 ARG A CA 1
ATOM 678 C C . ARG A 1 88 ? 4.773 -20.812 4.309 1 98.69 88 ARG A C 1
ATOM 680 O O . ARG A 1 88 ? 4.156 -21.75 3.807 1 98.69 88 ARG A O 1
ATOM 687 N N . PHE A 1 89 ? 5.645 -20.062 3.615 1 98.94 89 PHE A N 1
ATOM 688 C CA . PHE A 1 89 ? 5.953 -20.344 2.219 1 98.94 89 PHE A CA 1
ATOM 689 C C . PHE A 1 89 ? 7.457 -20.469 2.01 1 98.94 89 PHE A C 1
ATOM 691 O O . PHE A 1 89 ? 8.211 -19.547 2.326 1 98.94 89 PHE A O 1
ATOM 698 N N . GLU A 1 90 ? 7.918 -21.516 1.49 1 98.94 90 GLU A N 1
ATOM 699 C CA . GLU A 1 90 ? 9.32 -21.734 1.146 1 98.94 90 GLU A CA 1
ATOM 700 C C . GLU A 1 90 ? 9.672 -21.031 -0.167 1 98.94 90 GLU A C 1
ATOM 702 O O . GLU A 1 90 ? 10.852 -20.812 -0.463 1 98.94 90 GLU A O 1
ATOM 707 N N . TYR A 1 91 ? 8.719 -20.75 -0.962 1 98.94 91 TYR A N 1
ATOM 708 C CA . TYR A 1 91 ? 8.891 -20.031 -2.215 1 98.94 91 TYR A CA 1
ATOM 709 C C . TYR A 1 91 ? 8.188 -18.672 -2.162 1 98.94 91 TYR A C 1
ATOM 711 O O . TYR A 1 91 ? 7.375 -18.422 -1.268 1 98.94 91 TYR A O 1
ATOM 719 N N . PRO A 1 92 ? 8.461 -17.734 -3.09 1 98.88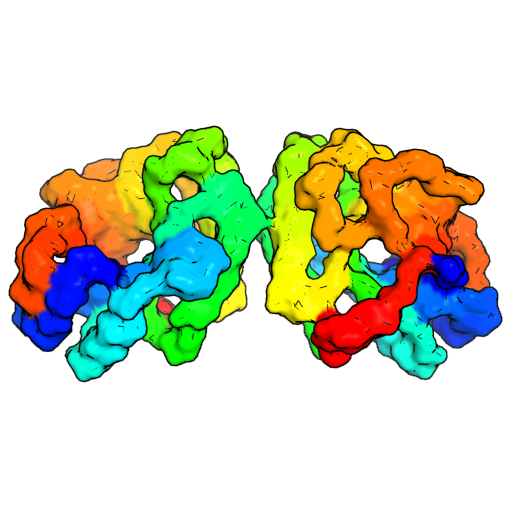 92 PRO A N 1
ATOM 720 C CA . PRO A 1 92 ? 7.949 -16.375 -3.035 1 98.88 92 PRO A CA 1
ATOM 721 C C . PRO A 1 92 ? 6.434 -16.297 -3.207 1 98.88 92 PRO A C 1
ATOM 723 O O . PRO A 1 92 ? 5.809 -17.281 -3.627 1 98.88 92 PRO A O 1
ATOM 726 N N . VAL A 1 93 ? 5.91 -15.219 -2.781 1 98.94 93 VAL A N 1
ATOM 727 C CA . VAL A 1 93 ? 4.574 -14.805 -3.195 1 98.94 93 VAL A CA 1
ATOM 728 C C . VAL A 1 93 ? 4.672 -13.906 -4.426 1 98.94 93 VAL A C 1
ATOM 730 O O . VAL A 1 93 ? 5.344 -12.875 -4.395 1 98.94 93 VAL A O 1
ATOM 733 N N . TRP A 1 94 ? 4.051 -14.297 -5.527 1 98.94 94 TRP A N 1
ATOM 734 C CA . TRP A 1 94 ? 4.25 -13.695 -6.844 1 98.94 94 TRP A CA 1
ATOM 735 C C . TRP A 1 94 ? 3.055 -12.828 -7.234 1 98.94 94 TRP A C 1
ATOM 737 O O . TRP A 1 94 ? 1.903 -13.234 -7.051 1 98.94 94 TRP A O 1
ATOM 747 N N . PHE A 1 95 ? 3.348 -11.625 -7.691 1 98.94 95 PHE A N 1
ATOM 748 C CA . PHE A 1 95 ? 2.35 -10.836 -8.406 1 98.94 95 PHE A CA 1
ATOM 749 C C . PHE A 1 95 ? 2.223 -11.305 -9.852 1 98.94 95 PHE A C 1
ATOM 751 O O . PHE A 1 95 ? 3.189 -11.25 -10.609 1 98.94 95 PHE A O 1
ATOM 758 N N . ASP A 1 96 ? 1.062 -11.781 -10.195 1 98.94 96 ASP A N 1
ATOM 759 C CA . ASP A 1 96 ? 0.783 -12.273 -11.539 1 98.94 96 ASP A CA 1
ATOM 760 C C . ASP A 1 96 ? 0.099 -11.203 -12.383 1 98.94 96 ASP A C 1
ATOM 762 O O . ASP A 1 96 ? -1.082 -10.906 -12.188 1 98.94 96 ASP A O 1
ATOM 766 N N . GLN A 1 97 ? 0.867 -10.633 -13.25 1 98.88 97 GLN A N 1
ATOM 767 C CA . GLN A 1 97 ? 0.355 -9.602 -14.156 1 98.88 97 GLN A CA 1
ATOM 768 C C . GLN A 1 97 ? 0.356 -10.086 -15.602 1 98.88 97 GLN A C 1
ATOM 770 O O . GLN A 1 97 ? 1.404 -10.453 -16.141 1 98.88 97 GLN A O 1
ATOM 775 N N . GLU A 1 98 ? -0.854 -10.102 -16.203 1 98.38 98 GLU A N 1
ATOM 776 C CA . GLU A 1 98 ? -1.038 -10.664 -17.547 1 98.38 98 GLU A CA 1
ATOM 777 C C . GLU A 1 98 ? -1.874 -9.734 -18.422 1 98.38 98 GLU A C 1
ATOM 779 O O . GLU A 1 98 ? -2.002 -8.539 -18.125 1 98.38 98 GLU A O 1
ATOM 784 N N . TYR A 1 99 ? -2.361 -10.266 -19.578 1 98.25 99 TYR A N 1
ATOM 785 C CA . TYR A 1 99 ? -2.938 -9.477 -20.672 1 98.25 99 TYR A CA 1
ATOM 786 C C . TYR A 1 99 ? -4.41 -9.188 -20.406 1 98.25 99 TYR A C 1
ATOM 788 O O . TYR A 1 99 ? -5.25 -9.359 -21.297 1 98.25 99 TYR A O 1
ATOM 796 N N . GLU A 1 100 ? -4.734 -8.781 -19.203 1 98.25 100 GLU A N 1
ATOM 797 C CA . GLU A 1 100 ? -6.094 -8.312 -18.938 1 98.25 100 GLU A CA 1
ATOM 798 C C . GLU A 1 100 ? -6.371 -6.988 -19.656 1 98.25 100 GLU A C 1
ATOM 800 O O . GLU A 1 100 ? -5.523 -6.09 -19.656 1 98.25 100 GLU A O 1
ATOM 805 N N . PRO A 1 101 ? -7.582 -6.824 -20.266 1 98.06 101 PRO A N 1
ATOM 806 C CA . PRO A 1 101 ? -7.867 -5.621 -21.047 1 98.06 101 PRO A CA 1
ATOM 807 C C . PRO A 1 101 ? -7.586 -4.332 -20.281 1 98.06 101 PRO A C 1
ATOM 809 O O . PRO A 1 101 ? -6.961 -3.414 -20.812 1 98.06 101 PRO A O 1
ATOM 812 N N . GLY A 1 102 ? -8.023 -4.273 -19.062 1 98.25 102 GLY A N 1
ATOM 813 C CA . GLY A 1 102 ? -7.797 -3.086 -18.25 1 98.25 102 GLY A CA 1
ATOM 814 C C . GLY A 1 102 ? -6.328 -2.811 -17.984 1 98.25 102 GLY A C 1
ATOM 815 O O . GLY A 1 102 ? -5.914 -1.653 -17.891 1 98.25 102 GLY A O 1
ATOM 816 N N . ILE A 1 103 ? -5.551 -3.846 -17.875 1 98.69 103 ILE A N 1
ATOM 817 C CA . ILE A 1 103 ? -4.121 -3.703 -17.625 1 98.69 103 ILE A CA 1
ATOM 818 C C . ILE A 1 103 ? -3.412 -3.348 -18.938 1 98.69 103 ILE A C 1
ATOM 820 O O . ILE A 1 103 ? -2.525 -2.492 -18.953 1 98.69 103 ILE A O 1
ATOM 824 N N . LYS A 1 104 ? -3.834 -3.904 -20.016 1 98.44 104 LYS A N 1
ATOM 825 C CA . LYS A 1 104 ? -3.252 -3.625 -21.328 1 98.44 104 LYS A CA 1
ATOM 826 C C . LYS A 1 104 ? -3.432 -2.156 -21.703 1 98.44 104 LYS A C 1
ATOM 828 O O . LYS A 1 104 ? -2.594 -1.584 -22.406 1 98.44 104 LYS A O 1
ATOM 833 N N . ALA A 1 105 ? -4.445 -1.544 -21.219 1 98.38 105 ALA A N 1
ATOM 834 C CA . ALA A 1 105 ? -4.766 -0.165 -21.562 1 98.38 105 ALA A CA 1
ATOM 835 C C . ALA A 1 105 ? -3.84 0.816 -20.859 1 98.38 105 ALA A C 1
ATOM 837 O O . ALA A 1 105 ? -3.764 1.99 -21.234 1 98.38 105 ALA A O 1
ATOM 838 N N . LEU A 1 106 ? -3.121 0.37 -19.891 1 98.44 106 LEU A N 1
ATOM 839 C CA . LEU A 1 106 ? -2.221 1.218 -19.109 1 98.44 106 LEU A CA 1
ATOM 840 C C . LEU A 1 106 ? -0.906 1.434 -19.859 1 98.44 106 LEU A C 1
ATOM 842 O O . LEU A 1 106 ? -0.556 0.655 -20.75 1 98.44 106 LEU A O 1
ATOM 846 N N . THR A 1 107 ? -0.202 2.486 -19.438 1 98.31 107 THR A N 1
ATOM 847 C CA . THR A 1 107 ? 1.16 2.668 -19.938 1 98.31 107 THR A CA 1
ATOM 848 C C . THR A 1 107 ? 2.117 1.699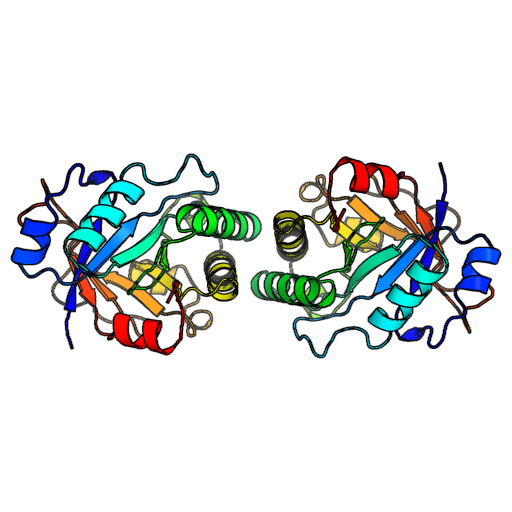 -19.25 1 98.31 107 THR A C 1
ATOM 850 O O . THR A 1 107 ? 1.781 1.117 -18.219 1 98.31 107 THR A O 1
ATOM 853 N N . SER A 1 108 ? 3.346 1.497 -19.781 1 98.56 108 SER A N 1
ATOM 854 C CA . SER A 1 108 ? 4.363 0.647 -19.172 1 98.56 108 SER A CA 1
ATOM 855 C C . SER A 1 108 ? 4.699 1.105 -17.766 1 98.56 108 SER A C 1
ATOM 857 O O . SER A 1 108 ? 4.891 0.282 -16.859 1 98.56 108 SER A O 1
ATOM 859 N N . GLN A 1 109 ? 4.738 2.438 -17.594 1 98.25 109 GLN A N 1
ATOM 860 C CA . GLN A 1 109 ? 5.027 2.979 -16.266 1 98.25 109 GLN A CA 1
ATOM 861 C C . GLN A 1 109 ? 3.918 2.641 -15.281 1 98.25 109 GLN A C 1
ATOM 863 O O . GLN A 1 109 ? 4.188 2.219 -14.156 1 98.25 109 GLN A O 1
ATOM 868 N N . GLN A 1 110 ? 2.676 2.836 -15.727 1 98.31 110 GLN A N 1
ATOM 869 C CA . GLN A 1 110 ? 1.544 2.539 -14.852 1 98.31 110 GLN A CA 1
ATOM 870 C C . GLN A 1 110 ? 1.525 1.064 -14.461 1 98.31 110 GLN A C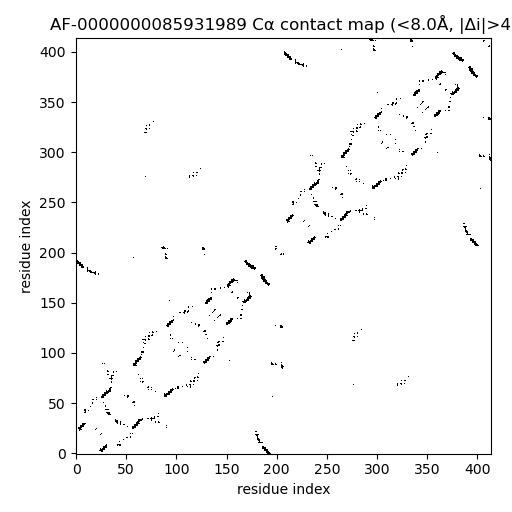 1
ATOM 872 O O . GLN A 1 110 ? 1.305 0.731 -13.297 1 98.31 110 GLN A O 1
ATOM 877 N N . ARG A 1 111 ? 1.764 0.125 -15.398 1 98.88 111 ARG A N 1
ATOM 878 C CA . ARG A 1 111 ? 1.816 -1.306 -15.117 1 98.88 111 ARG A CA 1
ATOM 879 C C . ARG A 1 111 ? 2.943 -1.631 -14.148 1 98.88 111 ARG A C 1
ATOM 881 O O . ARG A 1 111 ? 2.766 -2.432 -13.227 1 98.88 111 ARG A O 1
ATOM 888 N N . THR A 1 112 ? 4.074 -0.99 -14.383 1 98.81 112 THR A N 1
ATOM 889 C CA . THR A 1 112 ? 5.23 -1.191 -13.516 1 98.81 112 THR A CA 1
ATOM 890 C C . THR A 1 112 ? 4.93 -0.73 -12.094 1 98.81 112 THR A C 1
ATOM 892 O O . THR A 1 112 ? 5.305 -1.396 -11.125 1 98.81 112 THR A O 1
ATOM 895 N N . ASP A 1 113 ? 4.184 0.391 -11.977 1 98.75 113 ASP A N 1
ATOM 896 C CA . ASP A 1 113 ? 3.812 0.923 -10.672 1 98.75 113 ASP A CA 1
ATOM 897 C C . ASP A 1 113 ? 2.908 -0.05 -9.914 1 98.75 113 ASP A C 1
ATOM 899 O O . ASP A 1 113 ? 2.988 -0.16 -8.688 1 98.75 113 ASP A O 1
ATOM 903 N N . LEU A 1 114 ? 2.023 -0.769 -10.625 1 98.88 114 LEU A N 1
ATOM 904 C CA . LEU A 1 114 ? 1.172 -1.767 -9.984 1 98.88 114 LEU A CA 1
ATOM 905 C C . LEU A 1 114 ? 2.01 -2.869 -9.344 1 98.88 114 LEU A C 1
ATOM 907 O O . LEU A 1 114 ? 1.769 -3.254 -8.203 1 98.88 114 LEU A O 1
ATOM 911 N N . VAL A 1 115 ? 3.025 -3.314 -10.102 1 98.94 115 VAL A N 1
ATOM 912 C CA . VAL A 1 115 ? 3.912 -4.371 -9.617 1 98.94 115 VAL A CA 1
ATOM 913 C C . VAL A 1 115 ? 4.633 -3.908 -8.359 1 98.94 115 VAL A C 1
ATOM 915 O O . VAL A 1 115 ? 4.66 -4.621 -7.352 1 98.94 115 VAL A O 1
ATOM 918 N N . ARG A 1 116 ? 5.137 -2.73 -8.422 1 98.81 116 ARG A N 1
ATOM 919 C CA . ARG A 1 116 ? 5.957 -2.213 -7.332 1 98.81 116 ARG A CA 1
ATOM 920 C C . ARG A 1 116 ? 5.121 -1.996 -6.078 1 98.81 116 ARG A C 1
ATOM 922 O O . ARG A 1 116 ? 5.574 -2.285 -4.969 1 98.81 116 ARG A O 1
ATOM 929 N N . VAL A 1 117 ? 3.867 -1.525 -6.227 1 98.88 117 VAL A N 1
ATOM 930 C CA . VAL A 1 117 ? 2.998 -1.269 -5.082 1 98.88 117 VAL A CA 1
ATOM 931 C C . VAL A 1 117 ? 2.613 -2.588 -4.418 1 98.88 117 VAL A C 1
ATOM 933 O O . VAL A 1 117 ? 2.736 -2.736 -3.199 1 98.88 117 VAL A O 1
ATOM 936 N N . PHE A 1 118 ? 2.186 -3.568 -5.219 1 98.94 118 PHE A N 1
ATOM 937 C CA . PHE A 1 118 ? 1.797 -4.863 -4.672 1 98.94 118 PHE A CA 1
ATOM 938 C C . PHE A 1 118 ? 2.961 -5.512 -3.934 1 98.94 118 PHE A C 1
ATOM 940 O O . PHE A 1 118 ? 2.822 -5.91 -2.775 1 98.94 118 PHE A O 1
ATOM 947 N N . CYS A 1 119 ? 4.121 -5.551 -4.57 1 98.88 119 CYS A N 1
ATOM 948 C CA . CYS A 1 119 ? 5.266 -6.254 -4.012 1 98.88 119 CYS A CA 1
ATOM 949 C C . CYS A 1 119 ? 5.809 -5.527 -2.787 1 98.88 119 CYS A C 1
ATOM 951 O O . CYS A 1 119 ? 6.172 -6.156 -1.792 1 98.88 119 CYS A O 1
ATOM 953 N N . ALA A 1 120 ? 5.809 -4.203 -2.828 1 98.69 120 ALA A N 1
ATOM 954 C CA . ALA A 1 120 ? 6.305 -3.441 -1.687 1 98.69 120 ALA A CA 1
ATOM 955 C C . ALA A 1 120 ? 5.441 -3.674 -0.451 1 98.69 120 ALA A C 1
ATOM 957 O O . ALA A 1 120 ? 5.957 -3.779 0.664 1 98.69 120 ALA A O 1
ATOM 958 N N . GLU A 1 121 ? 4.148 -3.707 -0.659 1 98.81 121 GLU A N 1
ATOM 959 C CA . GLU A 1 121 ? 3.244 -3.945 0.462 1 98.81 121 GLU A CA 1
ATOM 960 C C . GLU A 1 121 ? 3.486 -5.316 1.084 1 98.81 121 GLU A C 1
ATOM 962 O O . GLU A 1 121 ? 3.545 -5.449 2.309 1 98.81 121 GLU A O 1
ATOM 967 N N . LEU A 1 122 ? 3.637 -6.344 0.265 1 98.88 122 LEU A N 1
ATOM 968 C CA . LEU A 1 122 ? 3.9 -7.684 0.778 1 98.88 122 LEU A CA 1
ATOM 969 C C . LEU A 1 122 ? 5.258 -7.742 1.47 1 98.88 122 LEU A C 1
ATOM 971 O O . LEU A 1 122 ? 5.402 -8.391 2.51 1 98.88 122 LEU A O 1
ATOM 975 N N . GLU A 1 123 ? 6.238 -7.082 0.875 1 98.56 123 GLU A N 1
ATOM 976 C CA . GLU A 1 123 ? 7.566 -7.062 1.479 1 98.56 123 GLU A CA 1
ATOM 977 C C . GLU A 1 123 ? 7.539 -6.398 2.854 1 98.56 123 GLU A C 1
ATOM 979 O O . GLU A 1 123 ? 8.211 -6.852 3.779 1 98.56 123 GLU A O 1
ATOM 984 N N . GLU A 1 124 ? 6.734 -5.32 2.953 1 97.38 124 GLU A N 1
ATOM 985 C CA . GLU A 1 124 ? 6.578 -4.645 4.234 1 97.38 124 GLU A CA 1
ATOM 986 C C . GLU A 1 124 ? 6.008 -5.59 5.289 1 97.38 124 GLU A C 1
ATOM 988 O O . GLU A 1 124 ? 6.27 -5.426 6.484 1 97.38 124 GLU A O 1
ATOM 993 N N . HIS A 1 125 ? 5.305 -6.609 4.871 1 98.25 125 HIS A N 1
ATOM 994 C CA . HIS A 1 125 ? 4.672 -7.559 5.781 1 98.25 125 HIS A CA 1
ATOM 995 C C . HIS A 1 125 ? 5.48 -8.852 5.883 1 98.25 125 HIS A C 1
ATOM 997 O O . HIS A 1 125 ? 4.969 -9.875 6.336 1 98.25 125 HIS A O 1
ATOM 1003 N N . GLY A 1 126 ? 6.672 -8.852 5.344 1 98.44 126 GLY A N 1
ATOM 1004 C CA . GLY A 1 126 ? 7.609 -9.922 5.621 1 98.44 126 GLY A CA 1
ATOM 1005 C C . GLY A 1 126 ? 7.578 -11.023 4.578 1 98.44 126 GLY A C 1
ATOM 1006 O O . GLY A 1 126 ? 7.898 -12.18 4.879 1 98.44 126 GLY A O 1
ATOM 1007 N N . TYR A 1 127 ? 7.219 -10.711 3.367 1 98.75 127 TYR A N 1
ATOM 1008 C CA . TYR A 1 127 ? 7.188 -11.742 2.334 1 98.75 127 TYR A CA 1
ATOM 1009 C C . TYR A 1 127 ? 8.242 -11.477 1.268 1 98.75 127 TYR A C 1
ATOM 1011 O O . TYR A 1 127 ? 8.508 -10.32 0.921 1 98.75 127 TYR A O 1
ATOM 1019 N N . TYR A 1 128 ? 8.867 -12.516 0.803 1 98.75 128 TYR A N 1
ATOM 1020 C CA . TYR A 1 128 ? 9.68 -12.5 -0.411 1 98.75 128 TYR A CA 1
ATOM 1021 C C . TYR A 1 128 ? 8.797 -12.477 -1.653 1 98.75 128 TYR A C 1
ATOM 1023 O O . TYR A 1 128 ? 7.941 -13.344 -1.836 1 98.75 128 TYR A O 1
ATOM 1031 N N . THR A 1 129 ? 8.969 -11.453 -2.49 1 98.69 129 THR A N 1
ATOM 1032 C CA . THR A 1 129 ? 8.008 -11.266 -3.576 1 98.69 129 THR A CA 1
ATOM 1033 C C . THR A 1 129 ? 8.727 -11.203 -4.922 1 98.69 129 THR A C 1
ATOM 1035 O O . THR A 1 129 ? 9.953 -11.156 -4.977 1 98.69 129 THR A O 1
ATOM 1038 N N . GLY A 1 130 ? 7.93 -11.273 -5.988 1 98.62 130 GLY A N 1
ATOM 1039 C CA . GLY A 1 130 ? 8.367 -11.133 -7.367 1 98.62 130 GLY A CA 1
ATOM 1040 C C . GLY A 1 130 ? 7.219 -11.016 -8.352 1 98.62 130 GLY A C 1
ATOM 1041 O O . GLY A 1 130 ? 6.062 -10.875 -7.945 1 98.62 130 GLY A O 1
ATOM 1042 N N . LEU A 1 131 ? 7.578 -10.938 -9.578 1 98.88 131 LEU A N 1
ATOM 1043 C CA . LEU A 1 131 ? 6.625 -10.805 -10.672 1 98.88 131 LEU A CA 1
ATOM 1044 C C . LEU A 1 131 ? 6.59 -12.07 -11.523 1 98.88 131 LEU A C 1
ATOM 1046 O O . LEU A 1 131 ? 7.637 -12.578 -11.922 1 98.88 131 LEU A O 1
ATOM 1050 N N . TYR A 1 132 ? 5.406 -12.602 -11.641 1 98.94 132 TYR A N 1
ATOM 1051 C CA . TYR A 1 132 ? 5.156 -13.555 -12.711 1 98.94 132 TYR A CA 1
ATOM 1052 C C . TYR A 1 132 ? 4.574 -12.859 -13.938 1 98.94 132 TYR A C 1
ATOM 1054 O O . TYR A 1 132 ? 3.604 -12.109 -13.828 1 98.94 132 TYR A O 1
ATOM 1062 N N . CYS A 1 133 ? 5.211 -13.109 -15.039 1 98.75 133 CYS A N 1
ATOM 1063 C CA . CYS A 1 133 ? 4.703 -12.609 -16.312 1 98.75 133 CYS A CA 1
ATOM 1064 C C . CYS A 1 133 ? 5.332 -13.352 -17.484 1 98.75 133 CYS A C 1
ATOM 1066 O O . CYS A 1 133 ? 6.305 -14.086 -17.297 1 98.75 133 CYS A O 1
ATOM 1068 N N . SER A 1 134 ? 4.719 -13.203 -18.656 1 98.19 134 SER A N 1
ATOM 1069 C CA . SER A 1 134 ? 5.355 -13.75 -19.859 1 98.19 134 SER A CA 1
ATOM 1070 C C . SER A 1 134 ? 6.625 -12.984 -20.203 1 98.19 134 SER A C 1
ATOM 1072 O O . SER A 1 134 ? 6.797 -11.836 -19.797 1 98.19 134 SER A O 1
ATOM 1074 N N . ARG A 1 135 ? 7.48 -13.648 -20.938 1 97.19 135 ARG A N 1
ATOM 1075 C CA . ARG A 1 135 ? 8.68 -12.977 -21.422 1 97.19 135 ARG A CA 1
ATOM 1076 C C . ARG A 1 135 ? 8.312 -11.734 -22.234 1 97.19 135 ARG A C 1
ATOM 1078 O O . ARG A 1 135 ? 8.953 -10.688 -22.094 1 97.19 135 ARG A O 1
ATOM 1085 N N . ASP A 1 136 ? 7.328 -11.875 -23.094 1 97.19 136 ASP A N 1
ATOM 1086 C CA . ASP A 1 136 ? 6.852 -10.758 -23.906 1 97.19 136 ASP A CA 1
ATOM 1087 C C . ASP A 1 136 ? 6.406 -9.594 -23.016 1 97.19 136 ASP A C 1
ATOM 1089 O O . ASP A 1 136 ? 6.703 -8.438 -23.297 1 97.19 136 ASP A O 1
ATOM 1093 N N . TRP A 1 137 ? 5.676 -9.875 -21.953 1 98.38 137 TRP A N 1
ATOM 1094 C CA . TRP A 1 137 ? 5.211 -8.859 -21.016 1 98.38 137 TRP A CA 1
ATOM 1095 C C . TRP A 1 137 ? 6.387 -8.125 -20.375 1 98.38 137 TRP A C 1
ATOM 1097 O O . TRP A 1 137 ? 6.41 -6.891 -20.328 1 98.38 137 TRP A O 1
ATOM 1107 N N . LEU A 1 138 ? 7.344 -8.93 -19.906 1 98.31 138 LEU A N 1
ATOM 1108 C CA . LEU A 1 138 ? 8.516 -8.367 -19.25 1 98.31 138 LEU A CA 1
ATOM 1109 C C . LEU A 1 138 ? 9.289 -7.457 -20.203 1 98.31 138 LEU A C 1
ATOM 1111 O O . LEU A 1 138 ? 9.812 -6.418 -19.781 1 98.31 138 LEU A O 1
ATOM 1115 N N . GLU A 1 139 ? 9.289 -7.816 -21.422 1 97.12 139 GLU A N 1
ATOM 1116 C CA . GLU A 1 139 ? 10.094 -7.113 -22.422 1 97.12 139 GLU A CA 1
ATOM 1117 C C . GLU A 1 139 ? 9.383 -5.855 -22.906 1 97.12 139 GLU A C 1
ATOM 1119 O O . GLU A 1 139 ? 10.031 -4.836 -23.172 1 97.12 139 GLU A O 1
ATOM 1124 N N . HIS A 1 140 ? 8.023 -5.91 -22.984 1 97.88 140 HIS A N 1
ATOM 1125 C CA . HIS A 1 140 ? 7.387 -4.883 -23.812 1 97.88 140 HIS A CA 1
ATOM 1126 C C . HIS A 1 140 ? 6.32 -4.133 -23.016 1 97.88 140 HIS A C 1
ATOM 1128 O O . HIS A 1 140 ? 5.859 -3.07 -23.438 1 97.88 140 HIS A O 1
ATOM 1134 N N . TRP A 1 141 ? 5.93 -4.66 -21.906 1 98.44 141 TRP A N 1
ATOM 1135 C CA . TRP A 1 141 ? 4.711 -4.121 -21.312 1 98.44 141 TRP A CA 1
ATOM 1136 C C . TRP A 1 141 ? 5.008 -3.457 -19.969 1 98.44 141 TRP A C 1
ATOM 1138 O O . TRP A 1 141 ? 4.191 -2.688 -19.453 1 98.44 141 TRP A O 1
ATOM 1148 N N . VAL A 1 142 ? 6.164 -3.736 -19.375 1 98.69 142 VAL A N 1
ATOM 1149 C CA . VAL A 1 142 ? 6.621 -3.076 -18.156 1 98.69 142 VAL A CA 1
ATOM 1150 C C . VAL A 1 142 ? 8 -2.465 -18.375 1 98.69 142 VAL A C 1
ATOM 1152 O O . VAL A 1 142 ? 8.516 -2.473 -19.5 1 98.69 142 VAL A O 1
ATOM 1155 N N . LEU A 1 143 ? 8.5 -1.742 -17.344 1 98.5 143 LEU A N 1
ATOM 1156 C CA . LEU A 1 143 ? 9.844 -1.175 -17.359 1 98.5 143 LEU A CA 1
ATOM 1157 C C . LEU A 1 143 ? 10.797 -1.999 -16.5 1 98.5 143 LEU A C 1
ATOM 1159 O O . LEU A 1 143 ? 10.922 -1.745 -15.297 1 98.5 143 LEU A O 1
ATOM 1163 N N . PRO A 1 144 ? 11.5 -2.963 -17.125 1 97.94 144 PRO A N 1
ATOM 1164 C CA . PRO A 1 144 ? 12.312 -3.91 -16.359 1 97.94 144 PRO A CA 1
ATOM 1165 C C . PRO A 1 144 ? 13.344 -3.221 -15.469 1 97.94 144 PRO A C 1
ATOM 1167 O O . PRO A 1 144 ? 13.656 -3.717 -14.383 1 97.94 144 PRO A O 1
ATOM 1170 N N . ASP A 1 145 ? 13.844 -2.084 -15.844 1 97.19 145 ASP A N 1
ATOM 1171 C CA . ASP A 1 145 ? 14.875 -1.379 -15.086 1 97.19 145 ASP A CA 1
ATOM 1172 C C . ASP A 1 145 ? 14.352 -0.953 -13.719 1 97.19 145 ASP A C 1
ATOM 1174 O O . ASP A 1 145 ? 15.133 -0.753 -12.781 1 97.19 145 ASP A O 1
ATOM 1178 N N . GLN A 1 146 ? 13.047 -0.847 -13.562 1 97.69 146 GLN A N 1
ATOM 1179 C CA . GLN A 1 146 ? 12.445 -0.428 -12.305 1 97.69 146 GLN A CA 1
ATOM 1180 C C . GLN A 1 146 ? 12.008 -1.633 -11.477 1 97.69 146 GLN A C 1
ATOM 1182 O O . GLN A 1 146 ? 11.398 -1.476 -10.414 1 97.69 146 GLN A O 1
ATOM 1187 N N . LEU A 1 147 ? 12.336 -2.844 -11.977 1 98.31 147 LEU A N 1
ATOM 1188 C CA . LEU A 1 147 ? 11.891 -4.062 -11.305 1 98.31 147 LEU A CA 1
ATOM 1189 C C . LEU A 1 147 ? 13.07 -4.934 -10.906 1 98.31 147 LEU A C 1
ATOM 1191 O O . LEU A 1 147 ? 12.898 -6.102 -10.555 1 98.31 147 LEU A O 1
ATOM 1195 N N . LYS A 1 148 ? 14.289 -4.383 -10.859 1 96.56 148 LYS A N 1
ATOM 1196 C CA . LYS A 1 148 ? 15.523 -5.137 -10.672 1 96.56 148 LYS A CA 1
ATOM 1197 C C . LYS A 1 148 ? 15.609 -5.715 -9.258 1 96.56 148 LYS A C 1
ATOM 1199 O O . LYS A 1 148 ? 16.328 -6.684 -9.016 1 96.56 148 LYS A O 1
ATOM 1204 N N . ALA A 1 149 ? 14.891 -5.133 -8.336 1 95.56 149 ALA A N 1
ATOM 1205 C CA . ALA A 1 149 ? 14.945 -5.586 -6.949 1 95.56 149 ALA A CA 1
ATOM 1206 C C . ALA A 1 149 ? 14.047 -6.801 -6.734 1 95.56 149 ALA A C 1
ATOM 1208 O O . ALA A 1 149 ? 14.156 -7.488 -5.715 1 95.56 149 ALA A O 1
ATOM 1209 N N . LEU A 1 150 ? 13.195 -7.105 -7.707 1 97.31 150 LEU A N 1
ATOM 1210 C CA . LEU A 1 150 ? 12.258 -8.219 -7.602 1 97.31 150 LEU A CA 1
ATOM 1211 C C . LEU A 1 150 ? 12.781 -9.445 -8.336 1 97.31 150 LEU A C 1
ATOM 1213 O O . LEU A 1 150 ? 13.555 -9.32 -9.289 1 97.31 150 LEU A O 1
ATOM 1217 N N . ASP A 1 151 ? 12.383 -10.547 -7.824 1 97.5 151 ASP A N 1
ATOM 1218 C CA . ASP A 1 151 ? 12.609 -11.742 -8.625 1 97.5 151 ASP A CA 1
ATOM 1219 C C . ASP A 1 151 ? 11.555 -11.883 -9.719 1 97.5 151 ASP A C 1
ATOM 1221 O O . ASP A 1 151 ? 10.461 -11.32 -9.609 1 97.5 151 ASP A O 1
ATOM 1225 N N . ILE A 1 152 ? 12.023 -12.641 -10.727 1 98.62 152 ILE A N 1
ATOM 1226 C CA . ILE A 1 152 ? 11.141 -12.844 -11.867 1 98.62 152 ILE A CA 1
ATOM 1227 C C . ILE A 1 152 ? 10.82 -14.328 -12.023 1 98.62 152 ILE A C 1
ATOM 1229 O O . ILE A 1 152 ? 11.711 -15.172 -11.891 1 98.62 152 ILE A O 1
ATOM 1233 N N . TRP A 1 153 ? 9.516 -14.68 -12.047 1 98.81 153 TRP A N 1
ATOM 1234 C CA . TRP A 1 153 ? 8.969 -15.938 -12.555 1 98.81 153 TRP A CA 1
ATOM 1235 C C . TRP A 1 153 ? 8.406 -15.758 -13.961 1 98.81 153 TRP A C 1
ATOM 1237 O O . TRP A 1 153 ? 7.34 -15.172 -14.141 1 98.81 153 TRP A O 1
ATOM 1247 N N . VAL A 1 154 ? 9.211 -16.266 -14.969 1 98.5 154 VAL A N 1
ATOM 1248 C CA . VAL A 1 154 ? 8.922 -15.891 -16.344 1 98.5 154 VAL A CA 1
ATOM 1249 C C . VAL A 1 154 ? 8.305 -17.078 -17.094 1 98.5 154 VAL A C 1
ATOM 1251 O O . VAL A 1 154 ? 8.781 -18.203 -16.984 1 98.5 154 VAL A O 1
ATOM 1254 N N . ALA A 1 155 ? 7.254 -16.797 -17.781 1 98.44 155 ALA A N 1
ATOM 1255 C CA . ALA A 1 155 ? 6.68 -17.797 -18.672 1 98.44 155 ALA A CA 1
ATOM 1256 C C . ALA A 1 155 ? 7.25 -17.656 -20.078 1 98.44 155 ALA A C 1
ATOM 1258 O O . ALA A 1 155 ? 7.109 -16.594 -20.719 1 98.44 155 ALA A O 1
ATOM 1259 N N . ALA A 1 156 ? 7.895 -18.578 -20.547 1 96.81 156 ALA A N 1
ATOM 1260 C CA . ALA A 1 156 ? 8.414 -18.734 -21.891 1 96.81 156 ALA A CA 1
ATOM 1261 C C . ALA A 1 156 ? 8.43 -20.203 -22.312 1 96.81 156 ALA A C 1
ATOM 1263 O O . ALA A 1 156 ? 9.328 -20.953 -21.938 1 96.81 156 ALA A O 1
ATOM 1264 N N . TYR A 1 157 ? 7.473 -20.547 -23.156 1 93.62 157 TYR A N 1
ATOM 1265 C CA . TYR A 1 157 ? 7.273 -21.969 -23.469 1 93.62 157 TYR A CA 1
ATOM 1266 C C . TYR A 1 157 ? 8.273 -22.438 -24.516 1 93.62 157 TYR A C 1
ATOM 1268 O O . TYR A 1 157 ? 8.555 -21.719 -25.469 1 93.62 157 TYR A O 1
ATOM 1276 N N . GLY A 1 158 ? 8.852 -23.547 -24.266 1 87.38 158 GLY A N 1
ATOM 1277 C CA . GLY A 1 158 ? 9.82 -24.141 -25.172 1 87.38 158 GLY A CA 1
ATOM 1278 C C . GLY A 1 158 ? 10.984 -24.797 -24.453 1 87.38 158 GLY A C 1
ATOM 1279 O O . GLY A 1 158 ? 10.852 -25.219 -23.312 1 87.38 158 GLY A O 1
ATOM 1280 N N . SER A 1 159 ? 12.039 -25.031 -25.188 1 88.31 159 SER A N 1
ATOM 1281 C CA . SER A 1 159 ? 13.172 -25.75 -24.625 1 88.31 159 SER A CA 1
ATOM 1282 C C . SER A 1 159 ? 14.148 -24.812 -23.938 1 88.31 159 SER A C 1
ATOM 1284 O O . SER A 1 159 ? 15.008 -25.25 -23.172 1 88.31 159 SER A O 1
ATOM 1286 N N . THR A 1 160 ? 13.992 -23.516 -24.203 1 86.69 160 THR A N 1
ATOM 1287 C CA . THR A 1 160 ? 14.75 -22.469 -23.547 1 86.69 160 THR A CA 1
ATOM 1288 C C . THR A 1 160 ? 13.898 -21.219 -23.359 1 86.69 160 THR A C 1
ATOM 1290 O O . THR A 1 160 ? 12.992 -20.953 -24.156 1 86.69 160 THR A O 1
ATOM 1293 N N . PRO A 1 161 ? 14.211 -20.516 -22.297 1 87.19 161 PRO A N 1
ATOM 1294 C CA . PRO A 1 161 ? 13.43 -19.297 -22.109 1 87.19 161 PRO A CA 1
ATOM 1295 C C . PRO A 1 161 ? 13.836 -18.188 -23.078 1 87.19 161 PRO A C 1
ATOM 1297 O O . PRO A 1 161 ? 13.133 -17.188 -23.203 1 87.19 161 PRO A O 1
ATOM 1300 N N . GLY A 1 162 ? 14.914 -18.375 -23.828 1 88.44 162 GLY A N 1
ATOM 1301 C CA . GLY A 1 162 ? 15.43 -17.297 -24.641 1 88.44 162 GLY A CA 1
ATOM 1302 C C . GLY A 1 162 ? 15.992 -16.141 -23.828 1 88.44 162 GLY A C 1
ATOM 1303 O O . GLY A 1 162 ? 16.375 -16.328 -22.672 1 88.44 162 GLY A O 1
ATOM 1304 N N . ALA A 1 163 ? 16.109 -14.992 -24.469 1 89.62 163 ALA A N 1
ATOM 1305 C CA . ALA A 1 163 ? 16.625 -13.812 -23.781 1 89.62 163 ALA A CA 1
ATOM 1306 C C . ALA A 1 163 ? 15.562 -13.172 -22.906 1 89.62 163 ALA A C 1
ATOM 1308 O O . ALA A 1 163 ? 14.477 -12.82 -23.375 1 89.62 163 ALA A O 1
ATOM 1309 N N . VAL A 1 164 ? 15.836 -13.18 -21.672 1 92.12 164 VAL A N 1
ATOM 1310 C CA . VAL A 1 164 ? 14.945 -12.555 -20.703 1 92.12 164 VAL A CA 1
ATOM 1311 C C . VAL A 1 164 ? 15.578 -11.266 -20.172 1 92.12 164 VAL A C 1
ATOM 1313 O O . VAL A 1 164 ? 16.75 -11.25 -19.781 1 92.12 164 VAL A O 1
ATOM 1316 N N . PRO A 1 165 ? 14.773 -10.188 -20.125 1 91.81 165 PRO A N 1
ATOM 1317 C CA . PRO A 1 165 ? 15.32 -8.867 -19.812 1 91.81 165 PRO A CA 1
ATOM 1318 C C . PRO A 1 165 ? 15.914 -8.789 -18.422 1 91.81 165 PRO A C 1
ATOM 1320 O O . PRO A 1 165 ? 16.75 -7.914 -18.141 1 91.81 165 PRO A O 1
ATOM 1323 N N . LEU A 1 166 ? 15.461 -9.578 -17.5 1 92.81 166 LEU A N 1
ATOM 1324 C CA . LEU A 1 166 ? 15.953 -9.602 -16.125 1 92.81 166 LEU A CA 1
ATOM 1325 C C . LEU A 1 166 ? 16.359 -11.016 -15.727 1 92.81 166 LEU A C 1
ATOM 1327 O O . LEU A 1 166 ? 15.836 -11.992 -16.266 1 92.81 166 LEU A O 1
ATOM 1331 N N . PRO A 1 167 ? 17.359 -11.055 -14.781 1 92.94 167 PRO A N 1
ATOM 1332 C CA . PRO A 1 167 ? 17.547 -12.375 -14.188 1 92.94 167 PRO A CA 1
ATOM 1333 C C . PRO A 1 167 ? 16.266 -12.961 -13.617 1 92.94 167 PRO A C 1
ATOM 1335 O O . PRO A 1 167 ? 15.453 -12.227 -13.047 1 92.94 167 PRO A O 1
ATOM 1338 N N . TYR A 1 168 ? 16.031 -14.172 -13.867 1 96.88 168 TYR A N 1
ATOM 1339 C CA . TYR A 1 168 ? 14.82 -14.828 -13.383 1 96.88 168 TYR A CA 1
ATOM 1340 C C . TYR A 1 168 ? 15.164 -15.984 -12.461 1 96.88 168 TYR A C 1
ATOM 1342 O O . TYR A 1 168 ? 16.203 -16.641 -12.625 1 96.88 168 TYR A O 1
ATOM 1350 N N . GLY A 1 169 ? 14.336 -16.234 -11.477 1 97.94 169 GLY A N 1
ATOM 1351 C CA . GLY A 1 169 ? 14.531 -17.328 -10.523 1 97.94 169 GLY A CA 1
ATOM 1352 C C . GLY A 1 169 ? 13.734 -18.562 -10.867 1 97.94 169 GLY A C 1
ATOM 1353 O O . GLY A 1 169 ? 14.078 -19.672 -10.445 1 97.94 169 GLY A O 1
ATOM 1354 N N . ILE A 1 170 ? 12.578 -18.375 -11.578 1 98.69 170 ILE A N 1
ATOM 1355 C CA . ILE A 1 170 ? 11.75 -19.5 -12 1 98.69 170 ILE A CA 1
ATOM 1356 C C . ILE A 1 170 ? 11.352 -19.344 -13.461 1 98.69 170 ILE A C 1
ATOM 1358 O O . ILE A 1 170 ? 11.086 -18.219 -13.922 1 98.69 170 ILE A O 1
ATOM 1362 N N . TRP A 1 171 ? 11.414 -20.453 -14.156 1 98.62 171 TRP A N 1
ATOM 1363 C CA . TRP A 1 171 ? 11.008 -20.531 -15.555 1 98.62 171 TRP A CA 1
ATOM 1364 C C . TRP A 1 171 ? 9.812 -21.469 -15.719 1 98.62 171 TRP A C 1
ATOM 1366 O O . TRP A 1 171 ? 9.906 -22.656 -15.398 1 98.62 171 TRP A O 1
ATOM 1376 N N . GLN A 1 172 ? 8.695 -20.859 -16.078 1 98.75 172 GLN A N 1
ATOM 1377 C CA . GLN A 1 172 ? 7.59 -21.703 -16.531 1 98.75 172 GLN A CA 1
ATOM 1378 C C . GLN A 1 172 ? 7.773 -22.109 -18 1 98.75 172 GLN A C 1
ATOM 1380 O O . GLN A 1 172 ? 7.668 -21.266 -18.891 1 98.75 172 GLN A O 1
ATOM 1385 N N . HIS A 1 173 ? 7.984 -23.391 -18.219 1 98.06 173 HIS A N 1
ATOM 1386 C CA . HIS A 1 173 ? 8.453 -23.781 -19.547 1 98.06 173 HIS A CA 1
ATOM 1387 C C . HIS A 1 173 ? 7.367 -24.531 -20.312 1 98.06 173 HIS A C 1
ATOM 1389 O O . HIS A 1 173 ? 7.531 -24.828 -21.5 1 98.06 173 HIS A O 1
ATOM 1395 N N . SER A 1 174 ? 6.266 -24.797 -19.625 1 97.75 174 SER A N 1
ATOM 1396 C CA . SER A 1 174 ? 5.16 -25.469 -20.312 1 97.75 174 SER A CA 1
ATOM 1397 C C . SER A 1 174 ? 3.832 -25.172 -19.609 1 97.75 174 SER A C 1
ATOM 1399 O O . SER A 1 174 ? 3.781 -25.062 -18.391 1 97.75 174 SER A O 1
ATOM 1401 N N . SER A 1 175 ? 2.773 -25.109 -20.422 1 97.62 175 SER A N 1
ATOM 1402 C CA . SER A 1 175 ? 1.426 -25 -19.875 1 97.62 175 SER A CA 1
ATOM 1403 C C . SER A 1 175 ? 0.62 -26.281 -20.141 1 97.62 175 SER A C 1
ATOM 1405 O O . SER A 1 175 ? -0.582 -26.312 -19.859 1 97.62 175 SER A O 1
ATOM 1407 N N . THR A 1 176 ? 1.26 -27.297 -20.641 1 97.12 176 THR A N 1
ATOM 1408 C CA . THR A 1 176 ? 0.551 -28.516 -21.031 1 97.12 176 THR A CA 1
ATOM 1409 C C . THR A 1 176 ? 1.245 -29.75 -20.484 1 97.12 176 THR A C 1
ATOM 1411 O O . THR A 1 176 ? 1.242 -30.812 -21.109 1 97.12 176 THR A O 1
ATOM 1414 N N . GLY A 1 177 ? 1.961 -29.594 -19.422 1 97.56 177 GLY A N 1
ATOM 1415 C CA . GLY A 1 177 ? 2.639 -30.719 -18.797 1 97.56 177 GLY A CA 1
ATOM 1416 C C . GLY A 1 177 ? 1.683 -31.75 -18.25 1 97.56 177 GLY A C 1
ATOM 1417 O O . GLY A 1 177 ? 0.496 -31.484 -18.062 1 97.56 177 GLY A O 1
ATOM 1418 N N . GLN A 1 178 ? 2.211 -32.969 -18.156 1 98.06 178 GLN A N 1
ATOM 1419 C CA . GLN A 1 178 ? 1.515 -34.062 -17.5 1 98.06 178 GLN A CA 1
ATOM 1420 C C . GLN A 1 178 ? 2.293 -34.531 -16.266 1 98.06 178 GLN A C 1
ATOM 1422 O O . GLN A 1 178 ? 3.473 -34.875 -16.375 1 98.06 178 GLN A O 1
ATOM 1427 N N . VAL A 1 179 ? 1.651 -34.469 -15.148 1 98.69 179 VAL A N 1
ATOM 1428 C CA . VAL A 1 179 ? 2.268 -34.906 -13.891 1 98.69 179 VAL A CA 1
ATOM 1429 C C . VAL A 1 179 ? 1.351 -35.875 -13.172 1 98.69 179 VAL A C 1
ATOM 1431 O O . VAL A 1 179 ? 0.169 -35.594 -12.961 1 98.69 179 VAL A O 1
ATOM 1434 N N . PRO A 1 180 ? 1.842 -37.125 -12.852 1 98.56 180 PRO A N 1
ATOM 1435 C CA . PRO A 1 180 ? 1.019 -38.031 -12.031 1 98.56 180 PRO A CA 1
ATOM 1436 C C . PRO A 1 180 ? 0.418 -37.312 -10.812 1 98.56 180 PRO A C 1
ATOM 1438 O O . PRO A 1 180 ? 1.108 -36.562 -10.133 1 98.56 180 PRO A O 1
ATOM 1441 N N . GLY A 1 181 ? -0.864 -37.5 -10.57 1 98.69 181 GLY A N 1
ATOM 1442 C CA . GLY A 1 181 ? -1.538 -36.875 -9.445 1 98.69 181 GLY A CA 1
ATOM 1443 C C . GLY A 1 181 ? -2.369 -35.656 -9.836 1 98.69 181 GLY A C 1
ATOM 1444 O O . GLY A 1 181 ? -3.209 -35.188 -9.062 1 98.69 181 GLY A O 1
ATOM 1445 N N . VAL A 1 182 ? -2.092 -35.062 -11.008 1 98.69 182 VAL A N 1
ATOM 1446 C CA . VAL A 1 182 ? -2.877 -33.969 -11.547 1 98.69 182 VAL A CA 1
ATOM 1447 C C . VAL A 1 182 ? -3.703 -34.438 -12.734 1 98.69 182 VAL A C 1
ATOM 1449 O O . VAL A 1 182 ? -3.164 -35.031 -13.68 1 98.69 182 VAL A O 1
ATOM 1452 N N . GLN A 1 183 ? -4.984 -34.25 -12.625 1 96.62 183 GLN A N 1
ATOM 1453 C CA . GLN A 1 183 ? -5.832 -34.594 -13.758 1 96.62 183 GLN A CA 1
ATOM 1454 C C . GLN A 1 183 ? -5.773 -33.531 -14.844 1 96.62 183 GLN A C 1
ATOM 1456 O O . GLN A 1 183 ? -6.098 -32.344 -14.594 1 96.62 183 GLN A O 1
ATOM 1461 N N . GLY A 1 184 ? -5.312 -33.844 -16.047 1 96.62 184 GLY A N 1
ATOM 1462 C CA . GLY A 1 184 ? -5.227 -32.906 -17.125 1 96.62 184 GLY A CA 1
ATOM 1463 C C . GLY A 1 184 ? -3.896 -32.156 -17.172 1 96.62 184 GLY A C 1
ATOM 1464 O O . GLY A 1 184 ? -2.953 -32.531 -16.469 1 96.62 184 GLY A O 1
ATOM 1465 N N . PRO A 1 185 ? -3.789 -31.141 -18.094 1 98.06 185 PRO A N 1
ATOM 1466 C CA . PRO A 1 185 ? -2.539 -30.391 -18.234 1 98.06 185 PRO A CA 1
ATOM 1467 C C . PRO A 1 185 ? -2.225 -29.531 -17.016 1 98.06 185 PRO A C 1
ATOM 1469 O O . PRO A 1 185 ? -3.141 -29.078 -16.328 1 98.06 185 PRO A O 1
ATOM 1472 N N . VAL A 1 186 ? -0.977 -29.359 -16.766 1 98.62 186 VAL A N 1
ATOM 1473 C CA . VAL A 1 186 ? -0.518 -28.516 -15.656 1 98.62 186 VAL A CA 1
ATOM 1474 C C . VAL A 1 186 ? 0.74 -27.766 -16.062 1 98.62 186 VAL A C 1
ATOM 1476 O O . VAL A 1 186 ? 1.516 -28.234 -16.906 1 98.62 186 VAL A O 1
ATOM 1479 N N . ASP A 1 187 ? 0.884 -26.562 -15.484 1 98.75 187 ASP A N 1
ATOM 1480 C CA . ASP A 1 187 ? 2.045 -25.719 -15.766 1 98.75 187 ASP A CA 1
ATOM 1481 C C . ASP A 1 187 ? 3.305 -26.297 -15.117 1 98.75 187 ASP A C 1
ATOM 1483 O O . ASP A 1 187 ? 3.297 -26.656 -13.938 1 98.75 187 ASP A O 1
ATOM 1487 N N . LEU A 1 188 ? 4.391 -26.375 -15.938 1 98.75 188 LEU A N 1
ATOM 1488 C CA . LEU A 1 188 ? 5.668 -26.891 -15.461 1 98.75 188 LEU A CA 1
ATOM 1489 C C . LEU A 1 188 ? 6.668 -25.766 -15.25 1 98.75 188 LEU A C 1
ATOM 1491 O O . LEU A 1 188 ? 6.77 -24.859 -16.078 1 98.75 188 LEU A O 1
ATOM 1495 N N . ASP A 1 189 ? 7.352 -25.859 -14.094 1 98.81 189 ASP A N 1
ATOM 1496 C CA . ASP A 1 189 ? 8.281 -24.797 -13.695 1 98.81 189 ASP A CA 1
ATOM 1497 C C . ASP A 1 189 ? 9.648 -25.391 -13.336 1 98.81 189 ASP A C 1
ATOM 1499 O O . ASP A 1 189 ? 9.742 -26.547 -12.914 1 98.81 189 ASP A O 1
ATOM 1503 N N . ILE A 1 190 ? 10.703 -24.578 -13.523 1 98.56 190 ILE A N 1
ATOM 1504 C CA . ILE A 1 190 ? 12.047 -24.844 -13.047 1 98.56 190 ILE A CA 1
ATOM 1505 C C . ILE A 1 190 ? 12.555 -23.672 -12.227 1 98.56 190 ILE A C 1
ATOM 1507 O O . ILE A 1 190 ? 12.555 -22.531 -12.695 1 98.56 190 ILE A O 1
ATOM 1511 N N . ALA A 1 191 ? 12.922 -23.984 -10.992 1 98.62 191 ALA A N 1
ATOM 1512 C CA . ALA A 1 191 ? 13.547 -22.953 -10.156 1 98.62 191 ALA A CA 1
ATOM 1513 C C . ALA A 1 191 ? 15.062 -23.031 -10.258 1 98.62 191 ALA A C 1
ATOM 1515 O O . ALA A 1 191 ? 15.641 -24.109 -10.281 1 98.62 191 ALA A O 1
ATOM 1516 N N . TYR A 1 192 ? 15.719 -21.859 -10.242 1 97.62 192 TYR A N 1
ATOM 1517 C CA . TYR A 1 192 ? 17.172 -21.781 -10.406 1 97.62 192 TYR A CA 1
ATOM 1518 C C . TYR A 1 192 ? 17.812 -21.203 -9.156 1 97.62 192 TYR A C 1
ATOM 1520 O O . TYR A 1 192 ? 19.047 -21.031 -9.109 1 97.62 192 TYR A O 1
ATOM 1528 N N . LYS A 1 193 ? 16.984 -20.828 -8.211 1 97.5 193 LYS A N 1
ATOM 1529 C CA . LYS A 1 193 ? 17.453 -20.344 -6.91 1 97.5 193 LYS A CA 1
ATOM 1530 C C . LYS A 1 193 ? 17 -21.281 -5.789 1 97.5 193 LYS A C 1
ATOM 1532 O O . LYS A 1 193 ? 15.93 -21.891 -5.879 1 97.5 193 LYS A O 1
ATOM 1537 N N . ASP A 1 194 ? 17.812 -21.359 -4.793 1 98.19 194 ASP A N 1
ATOM 1538 C CA . ASP A 1 194 ? 17.406 -22.078 -3.584 1 98.19 194 ASP A CA 1
ATOM 1539 C C . ASP A 1 194 ? 16.531 -21.203 -2.701 1 98.19 194 ASP A C 1
ATOM 1541 O O . ASP A 1 194 ? 16.953 -20.766 -1.624 1 98.19 194 ASP A O 1
ATOM 1545 N N . TYR A 1 195 ? 15.305 -21.062 -3.096 1 98.62 195 TYR A N 1
ATOM 1546 C CA . TYR A 1 195 ? 14.383 -20.156 -2.42 1 98.62 195 TYR A CA 1
ATOM 1547 C C . TYR A 1 195 ? 14.156 -20.578 -0.974 1 98.62 195 TYR A C 1
ATOM 1549 O O . TYR A 1 195 ? 14.148 -19.734 -0.067 1 98.62 195 TYR A O 1
ATOM 1557 N N . PRO A 1 196 ? 13.977 -21.891 -0.742 1 98.56 196 PRO A N 1
ATOM 1558 C CA . PRO A 1 196 ? 13.781 -22.266 0.66 1 98.56 196 PRO A CA 1
ATOM 1559 C C . PRO A 1 196 ? 14.914 -21.781 1.564 1 98.56 196 PRO A C 1
ATOM 1561 O O . PRO A 1 196 ? 14.648 -21.203 2.627 1 98.56 196 PRO A O 1
ATOM 1564 N N . ALA A 1 197 ? 16.078 -21.922 1.146 1 97.88 197 ALA A N 1
ATOM 1565 C CA . ALA A 1 197 ? 17.219 -21.484 1.951 1 97.88 197 ALA A CA 1
ATOM 1566 C C . ALA A 1 197 ? 17.25 -19.953 2.053 1 97.88 197 ALA A C 1
ATOM 1568 O O . ALA A 1 197 ? 17.469 -19.406 3.133 1 97.88 197 ALA A O 1
ATOM 1569 N N . ILE A 1 198 ? 17.078 -19.328 0.932 1 98.19 198 ILE A N 1
ATOM 1570 C CA . ILE A 1 198 ? 17.125 -17.859 0.866 1 98.19 198 ILE A CA 1
ATOM 1571 C C . ILE A 1 198 ? 16.078 -17.266 1.805 1 98.19 198 ILE A C 1
ATOM 1573 O O . ILE A 1 198 ? 16.391 -16.406 2.623 1 98.19 198 ILE A O 1
ATOM 1577 N N . ILE A 1 199 ? 14.883 -17.781 1.741 1 98.62 199 ILE A N 1
ATOM 1578 C CA . ILE A 1 199 ? 13.742 -17.203 2.447 1 98.62 199 ILE A CA 1
ATOM 1579 C C . ILE A 1 199 ? 13.828 -17.531 3.932 1 98.62 199 ILE A C 1
ATOM 1581 O O . ILE A 1 199 ? 13.602 -16.672 4.789 1 98.62 199 ILE A O 1
ATOM 1585 N N . GLN A 1 200 ? 14.18 -18.734 4.23 1 97.88 200 GLN A N 1
ATOM 1586 C CA . GLN A 1 200 ? 14.336 -19.125 5.629 1 97.88 200 GLN A CA 1
ATOM 1587 C C . GLN A 1 200 ? 15.453 -18.328 6.297 1 97.88 200 GLN A C 1
ATOM 1589 O O . GLN A 1 200 ? 15.297 -17.859 7.43 1 97.88 200 GLN A O 1
ATOM 1594 N N . ARG A 1 201 ? 16.562 -18.141 5.637 1 97.38 201 ARG A N 1
ATOM 1595 C CA . ARG A 1 201 ? 17.688 -17.406 6.188 1 97.38 201 ARG A CA 1
ATOM 1596 C C . ARG A 1 201 ? 17.312 -15.953 6.445 1 97.38 201 ARG A C 1
ATOM 1598 O O . ARG A 1 201 ? 17.781 -15.344 7.414 1 97.38 201 ARG A O 1
ATOM 1605 N N . ALA A 1 202 ? 16.469 -15.508 5.598 1 98.25 202 ALA A N 1
ATOM 1606 C CA . ALA A 1 202 ? 16.078 -14.102 5.703 1 98.25 202 ALA A CA 1
ATOM 1607 C C . ALA A 1 202 ? 14.977 -13.93 6.746 1 98.25 202 ALA A C 1
ATOM 1609 O O . ALA A 1 202 ? 14.617 -12.797 7.094 1 98.25 202 ALA A O 1
ATOM 1610 N N . GLY A 1 203 ? 14.461 -15.016 7.27 1 98.38 203 GLY A N 1
ATOM 1611 C CA . GLY A 1 203 ? 13.375 -14.938 8.234 1 98.38 203 GLY A CA 1
ATOM 1612 C C . GLY A 1 203 ? 12.086 -14.398 7.648 1 98.38 203 GLY A C 1
ATOM 1613 O O . GLY A 1 203 ? 11.344 -13.6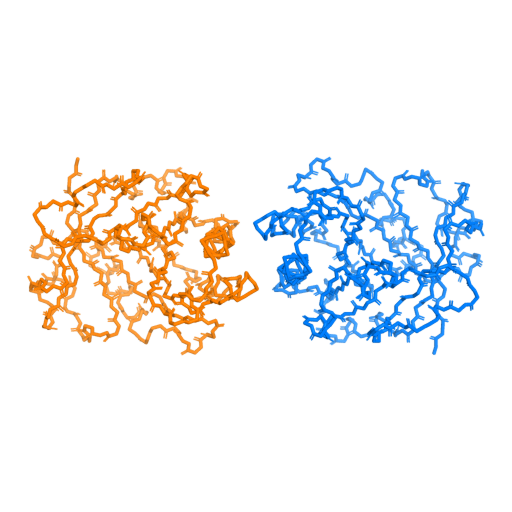88 8.32 1 98.38 203 GLY A O 1
ATOM 1614 N N . LEU A 1 204 ? 11.82 -14.695 6.352 1 98.56 204 LEU A N 1
ATOM 1615 C CA . LEU A 1 204 ? 10.648 -14.195 5.641 1 98.56 204 LEU A CA 1
ATOM 1616 C C . LEU A 1 204 ? 9.602 -15.297 5.477 1 98.56 204 LEU A C 1
ATOM 1618 O O . LEU A 1 204 ? 9.875 -16.469 5.758 1 98.56 204 LEU A O 1
ATOM 1622 N N . ASN A 1 205 ? 8.414 -14.914 5.066 1 98.69 205 ASN A N 1
ATOM 1623 C CA . ASN A 1 205 ? 7.348 -15.82 4.66 1 98.69 205 ASN A CA 1
ATOM 1624 C C . ASN A 1 205 ? 6.867 -16.688 5.824 1 98.69 205 ASN A C 1
ATOM 1626 O O . ASN A 1 205 ? 6.57 -17.859 5.652 1 98.69 205 ASN A O 1
ATOM 1630 N N . GLY A 1 206 ? 6.895 -16.188 6.977 1 97.12 206 GLY A N 1
ATOM 1631 C CA . GLY A 1 206 ? 6.379 -16.891 8.141 1 97.12 206 GLY A CA 1
ATOM 1632 C C . GLY A 1 206 ? 7.441 -17.688 8.867 1 97.12 206 GLY A C 1
ATOM 1633 O O . GLY A 1 206 ? 7.148 -18.359 9.867 1 97.12 206 GLY A O 1
ATOM 1634 N N . PHE A 1 207 ? 8.586 -17.766 8.352 1 96.19 207 PHE A N 1
ATOM 1635 C CA . PHE A 1 207 ? 9.68 -18.438 9.047 1 96.19 207 PHE A CA 1
ATOM 1636 C C . PHE A 1 207 ? 10.305 -17.516 10.094 1 96.19 207 PHE A C 1
ATOM 1638 O O . PHE A 1 207 ? 10.281 -16.281 9.938 1 96.19 207 PHE A O 1
ATOM 1645 N N . MET B 1 1 ? -21.25 23.562 13.289 1 79.06 1 MET B N 1
ATOM 1646 C CA . MET B 1 1 ? -20.312 23.641 14.406 1 79.06 1 MET B CA 1
ATOM 1647 C C . MET B 1 1 ? -18.922 24.062 13.914 1 79.06 1 MET B C 1
ATOM 1649 O O . MET B 1 1 ? -18.484 23.625 12.852 1 79.06 1 MET B O 1
ATOM 1653 N N . GLU B 1 2 ? -18.344 25.156 14.5 1 93.81 2 GLU B N 1
ATOM 1654 C CA . GLU B 1 2 ? -16.984 25.594 14.195 1 93.81 2 GLU B CA 1
ATOM 1655 C C . GLU B 1 2 ? -16.047 25.375 15.383 1 93.81 2 GLU B C 1
ATOM 1657 O O . GLU B 1 2 ? -16.359 25.766 16.5 1 93.81 2 GLU B O 1
ATOM 1662 N N . VAL B 1 3 ? -15.078 24.609 15.148 1 98.12 3 VAL B N 1
ATOM 1663 C CA . VAL B 1 3 ? -14.094 24.297 16.172 1 98.12 3 VAL B CA 1
ATOM 1664 C C . VAL B 1 3 ? -12.734 24.875 15.781 1 98.12 3 VAL B C 1
ATOM 1666 O O . VAL B 1 3 ? -12.203 24.531 14.719 1 98.12 3 VAL B O 1
ATOM 1669 N N . LYS B 1 4 ? -12.18 25.719 16.625 1 98.69 4 LYS B N 1
ATOM 1670 C CA . LYS B 1 4 ? -10.93 26.391 16.297 1 98.69 4 LYS B CA 1
ATOM 1671 C C . LYS B 1 4 ? -9.727 25.531 16.641 1 98.69 4 LYS B C 1
ATOM 1673 O O . LYS B 1 4 ? -9.688 24.922 17.719 1 98.69 4 LYS B O 1
ATOM 1678 N N . GLY B 1 5 ? -8.812 25.438 15.688 1 98.88 5 GLY B N 1
ATOM 1679 C CA . GLY B 1 5 ? -7.59 24.688 15.906 1 98.88 5 GLY B CA 1
ATOM 1680 C C . GLY B 1 5 ? -6.375 25.297 15.234 1 98.88 5 GLY B C 1
ATOM 1681 O O . GLY B 1 5 ? -6.453 26.391 14.688 1 98.88 5 GLY B O 1
ATOM 1682 N N . ILE B 1 6 ? -5.25 24.609 15.43 1 98.94 6 ILE B N 1
ATOM 1683 C CA . ILE B 1 6 ? -4 25.016 14.797 1 98.94 6 ILE B CA 1
ATOM 1684 C C . ILE B 1 6 ? -3.283 23.797 14.242 1 98.94 6 ILE B C 1
ATOM 1686 O O . ILE B 1 6 ? -3.648 22.656 14.555 1 98.94 6 ILE B O 1
ATOM 1690 N N . ASP B 1 7 ? -2.365 23.984 13.367 1 98.94 7 ASP B N 1
ATOM 1691 C CA . ASP B 1 7 ? -1.429 22.922 12.992 1 98.94 7 ASP B CA 1
ATOM 1692 C C . ASP B 1 7 ? 0.015 23.406 13.125 1 98.94 7 ASP B C 1
ATOM 1694 O O . ASP B 1 7 ? 0.3 24.594 12.938 1 98.94 7 ASP B O 1
ATOM 1698 N N . VAL B 1 8 ? 0.843 22.469 13.57 1 98.94 8 VAL B N 1
ATOM 1699 C CA . VAL B 1 8 ? 2.207 22.859 13.914 1 98.94 8 VAL B CA 1
ATOM 1700 C C . VAL B 1 8 ? 3.182 21.781 13.445 1 98.94 8 VAL B C 1
ATOM 1702 O O . VAL B 1 8 ? 2.768 20.672 13.078 1 98.94 8 VAL B O 1
ATOM 1705 N N . SER B 1 9 ? 4.418 22.156 13.344 1 98.69 9 SER B N 1
ATOM 1706 C CA . SER B 1 9 ? 5.578 21.312 13.094 1 98.69 9 SER B CA 1
ATOM 1707 C C . SER B 1 9 ? 6.785 21.766 13.906 1 98.69 9 SER B C 1
ATOM 1709 O O . SER B 1 9 ? 6.641 22.531 14.867 1 98.69 9 SER B O 1
ATOM 1711 N N . LYS B 1 10 ? 7.949 21.281 13.57 1 98.19 10 LYS B N 1
ATOM 1712 C CA . LYS B 1 10 ? 9.172 21.734 14.219 1 98.19 10 LYS B CA 1
ATOM 1713 C C . LYS B 1 10 ? 9.352 23.25 14.055 1 98.19 10 LYS B C 1
ATOM 1715 O O . LYS B 1 10 ? 10.055 23.875 14.836 1 98.19 10 LYS B O 1
ATOM 1720 N N . HIS B 1 11 ? 8.688 23.812 13.094 1 97.44 11 HIS B N 1
ATOM 1721 C CA . HIS B 1 11 ? 8.898 25.219 12.742 1 97.44 11 HIS B CA 1
ATOM 1722 C C . HIS B 1 11 ? 8.391 26.141 13.852 1 97.44 11 HIS B C 1
ATOM 1724 O O . HIS B 1 11 ? 8.797 27.297 13.93 1 97.44 11 HIS B O 1
ATOM 1730 N N . GLN B 1 12 ? 7.453 25.672 14.688 1 97.44 12 GLN B N 1
ATOM 1731 C CA . GLN B 1 12 ? 6.906 26.484 15.766 1 97.44 12 GLN B CA 1
ATOM 1732 C C . GLN B 1 12 ? 7.734 26.344 17.047 1 97.44 12 GLN B C 1
ATOM 1734 O O . GLN B 1 12 ? 7.473 27.016 18.031 1 97.44 12 GLN B O 1
ATOM 1739 N N . GLY B 1 13 ? 8.766 25.469 17.094 1 96.38 13 GLY B N 1
ATOM 1740 C CA . GLY B 1 13 ? 9.641 25.328 18.234 1 96.38 13 GLY B CA 1
ATOM 1741 C C . GLY B 1 13 ? 8.922 24.859 19.484 1 96.38 13 GLY B C 1
ATOM 1742 O O . GLY B 1 13 ? 8.102 23.953 19.438 1 96.38 13 GLY B O 1
ATOM 1743 N N . GLU B 1 14 ? 9.352 25.406 20.594 1 97.62 14 GLU B N 1
ATOM 1744 C CA . GLU B 1 14 ? 8.734 25.047 21.875 1 97.62 14 GLU B CA 1
ATOM 1745 C C . GLU B 1 14 ? 7.371 25.719 22.031 1 97.62 14 GLU B C 1
ATOM 1747 O O . GLU B 1 14 ? 7.242 26.938 21.828 1 97.62 14 GLU B O 1
ATOM 1752 N N . ILE B 1 15 ? 6.41 24.922 22.375 1 98.75 15 ILE B N 1
ATOM 1753 C CA . ILE B 1 15 ? 5.039 25.406 22.484 1 98.75 15 ILE B CA 1
ATOM 1754 C C . ILE B 1 15 ? 4.523 25.188 23.906 1 98.75 15 ILE B C 1
ATOM 1756 O O . ILE B 1 15 ? 4.734 24.125 24.5 1 98.75 15 ILE B O 1
ATOM 1760 N N . ASP B 1 16 ? 3.93 26.219 24.531 1 98.88 16 ASP B N 1
ATOM 1761 C CA . ASP B 1 16 ? 3.178 26.078 25.766 1 98.88 16 ASP B CA 1
ATOM 1762 C C . ASP B 1 16 ? 1.731 25.672 25.5 1 98.88 16 ASP B C 1
ATOM 1764 O O . ASP B 1 16 ? 0.851 26.531 25.391 1 98.88 16 ASP B O 1
ATOM 1768 N N . TRP B 1 17 ? 1.412 24.422 25.547 1 98.88 17 TRP B N 1
ATOM 1769 C CA . TRP B 1 17 ? 0.144 23.875 25.062 1 98.88 17 TRP B CA 1
ATOM 1770 C C . TRP B 1 17 ? -0.986 24.203 26.031 1 98.88 17 TRP B C 1
ATOM 1772 O O . TRP B 1 17 ? -2.152 24.281 25.641 1 98.88 17 TRP B O 1
ATOM 1782 N N . GLN B 1 18 ? -0.634 24.344 27.359 1 98.81 18 GLN B N 1
ATOM 1783 C CA . GLN B 1 18 ? -1.677 24.797 28.281 1 98.81 18 GLN B CA 1
ATOM 1784 C C . GLN B 1 18 ? -2.172 26.188 27.891 1 98.81 18 GLN B C 1
ATOM 1786 O O . GLN B 1 18 ? -3.377 26.453 27.891 1 98.81 18 GLN B O 1
ATOM 1791 N N . LYS B 1 19 ? -1.23 27.078 27.578 1 98.81 19 LYS B N 1
ATOM 1792 C CA . LYS B 1 19 ? -1.606 28.422 27.141 1 98.81 19 LYS B CA 1
ATOM 1793 C C . LYS B 1 19 ? -2.385 28.375 25.828 1 98.81 19 LYS B C 1
ATOM 1795 O O . LYS B 1 19 ? -3.322 29.156 25.625 1 98.81 19 LYS B O 1
ATOM 1800 N N . VAL B 1 20 ? -1.979 27.5 24.922 1 98.94 20 VAL B N 1
ATOM 1801 C CA . VAL B 1 20 ? -2.686 27.312 23.656 1 98.94 20 VAL B CA 1
ATOM 1802 C C . VAL B 1 20 ? -4.137 26.922 23.922 1 98.94 20 VAL B C 1
ATOM 1804 O O . VAL B 1 20 ? -5.062 27.547 23.422 1 98.94 20 VAL B O 1
ATOM 1807 N N . LYS B 1 21 ? -4.328 25.938 24.75 1 98.81 21 LYS B N 1
ATOM 1808 C CA . LYS B 1 21 ? -5.668 25.469 25.078 1 98.81 21 LYS B CA 1
ATOM 1809 C C . LYS B 1 21 ? -6.48 26.578 25.766 1 98.81 21 LYS B C 1
ATOM 1811 O O . LYS B 1 21 ? -7.645 26.797 25.422 1 98.81 21 LYS B O 1
ATOM 1816 N N . ASP B 1 22 ? -5.855 27.297 26.672 1 98.62 22 ASP B N 1
ATOM 1817 C CA . ASP B 1 22 ? -6.535 28.328 27.438 1 98.62 22 ASP B CA 1
ATOM 1818 C C . ASP B 1 22 ? -6.953 29.484 26.531 1 98.62 22 ASP B C 1
ATOM 1820 O O . ASP B 1 22 ? -7.848 30.266 26.875 1 98.62 22 ASP B O 1
ATOM 1824 N N . SER B 1 23 ? -6.297 29.594 25.422 1 98.56 23 SER B N 1
ATOM 1825 C CA . SER B 1 23 ? -6.582 30.703 24.516 1 98.56 23 SER B CA 1
ATOM 1826 C C . SER B 1 23 ? -7.816 30.406 23.656 1 98.56 23 SER B C 1
ATOM 1828 O O . SER B 1 23 ? -8.258 31.25 22.891 1 98.56 23 SER B O 1
ATOM 1830 N N . GLY B 1 24 ? -8.336 29.141 23.781 1 98.38 24 GLY B N 1
ATOM 1831 C CA . GLY B 1 24 ? -9.562 28.828 23.062 1 98.38 24 GLY B CA 1
ATOM 1832 C C . GLY B 1 24 ? -9.352 27.828 21.938 1 98.38 24 GLY B C 1
ATOM 1833 O O . GLY B 1 24 ? -10.305 27.453 21.25 1 98.38 24 GLY B O 1
ATOM 1834 N N . VAL B 1 25 ? -8.117 27.453 21.672 1 98.81 25 VAL B N 1
ATOM 1835 C CA . VAL B 1 25 ? -7.832 26.422 20.688 1 98.81 25 VAL B CA 1
ATOM 1836 C C . VAL B 1 25 ? -8.398 25.078 21.172 1 98.81 25 VAL B C 1
ATOM 1838 O O . VAL B 1 25 ? -8.227 24.703 22.328 1 98.81 25 VAL B O 1
ATOM 1841 N N . GLU B 1 26 ? -9.031 24.328 20.203 1 98.88 26 GLU B N 1
ATOM 1842 C CA . GLU B 1 26 ? -9.773 23.141 20.609 1 98.88 26 GLU B CA 1
ATOM 1843 C C . GLU B 1 26 ? -9.211 21.875 19.953 1 98.88 26 GLU B C 1
ATOM 1845 O O . GLU B 1 26 ? -9.586 20.766 20.328 1 98.88 26 GLU B O 1
ATOM 1850 N N . PHE B 1 27 ? -8.328 22 19 1 98.94 27 PHE B N 1
ATOM 1851 C CA . PHE B 1 27 ? -7.621 20.859 18.422 1 98.94 27 PHE B CA 1
ATOM 1852 C C . PHE B 1 27 ? -6.312 21.297 17.781 1 98.94 27 PHE B C 1
ATOM 1854 O O . PHE B 1 27 ? -6.113 22.484 17.516 1 98.94 27 PHE B O 1
ATOM 1861 N N . ALA B 1 28 ? -5.449 20.359 17.594 1 99 28 ALA B N 1
ATOM 1862 C CA . ALA B 1 28 ? -4.184 20.594 16.891 1 99 28 ALA B CA 1
ATOM 1863 C C . ALA B 1 28 ? -3.875 19.453 15.922 1 99 28 ALA B C 1
ATOM 1865 O O . ALA B 1 28 ? -4.105 18.281 16.234 1 99 28 ALA B O 1
ATOM 1866 N N . ILE B 1 29 ? -3.422 19.797 14.742 1 99 29 ILE B N 1
ATOM 1867 C CA . ILE B 1 29 ? -2.859 18.828 13.812 1 99 29 ILE B CA 1
ATOM 1868 C C . ILE B 1 29 ? -1.336 18.938 13.812 1 99 29 ILE B C 1
ATOM 1870 O O . ILE B 1 29 ? -0.781 20 13.547 1 99 29 ILE B O 1
ATOM 1874 N N . LEU B 1 30 ? -0.669 17.844 14.141 1 98.94 30 LEU B N 1
ATOM 1875 C CA . LEU B 1 30 ? 0.776 17.828 14.336 1 98.94 30 LEU B CA 1
ATOM 1876 C C . LEU B 1 30 ? 1.477 17.172 13.148 1 98.94 30 LEU B C 1
ATOM 1878 O O . LEU B 1 30 ? 1.046 16.125 12.664 1 98.94 30 LEU B O 1
ATOM 1882 N N . ARG B 1 31 ? 2.523 17.812 12.633 1 98.94 31 ARG B N 1
ATOM 1883 C CA . ARG B 1 31 ? 3.311 17.078 11.648 1 98.94 31 ARG B CA 1
ATOM 1884 C C . ARG B 1 31 ? 3.977 15.859 12.281 1 98.94 31 ARG B C 1
ATOM 1886 O O . ARG B 1 31 ? 4.789 15.992 13.195 1 98.94 31 ARG B O 1
ATOM 1893 N N . ALA B 1 32 ? 3.578 14.688 11.812 1 98.94 32 ALA B N 1
ATOM 1894 C CA . ALA B 1 32 ? 4.258 13.469 12.242 1 98.94 32 ALA B CA 1
ATOM 1895 C C . ALA B 1 32 ? 5.625 13.336 11.57 1 98.94 32 ALA B C 1
ATOM 1897 O O . ALA B 1 32 ? 6.598 12.93 12.211 1 98.94 32 ALA B O 1
ATOM 1898 N N . GLY B 1 33 ? 5.68 13.711 10.359 1 98.88 33 GLY B N 1
ATOM 1899 C CA . GLY B 1 33 ? 6.922 13.672 9.609 1 98.88 33 GLY B CA 1
ATOM 1900 C C . GLY B 1 33 ? 6.738 13.984 8.141 1 98.88 33 GLY B C 1
ATOM 1901 O O . GLY B 1 33 ? 5.809 14.703 7.762 1 98.88 33 GLY B O 1
ATOM 1902 N N . TYR B 1 34 ? 7.75 13.641 7.363 1 98.69 34 TYR B N 1
ATOM 1903 C CA . TYR B 1 34 ? 7.77 13.836 5.918 1 98.69 34 TYR B CA 1
ATOM 1904 C C . TYR B 1 34 ? 8.625 12.773 5.238 1 98.69 34 TYR B C 1
ATOM 1906 O O . TYR B 1 34 ? 9.438 12.109 5.891 1 98.69 34 TYR B O 1
ATOM 1914 N N . GLY B 1 35 ? 8.383 12.602 3.988 1 98.19 35 GLY B N 1
ATOM 1915 C CA . GLY B 1 35 ? 9.219 11.711 3.207 1 98.19 35 GLY B CA 1
ATOM 1916 C C . GLY B 1 35 ? 9.078 10.25 3.615 1 98.19 35 GLY B C 1
ATOM 1917 O O . GLY B 1 35 ? 8.055 9.852 4.172 1 98.19 35 GLY B O 1
ATOM 1918 N N . ARG B 1 36 ? 10.023 9.414 3.229 1 97.31 36 ARG B N 1
ATOM 1919 C CA . ARG B 1 36 ? 9.805 7.973 3.328 1 97.31 36 ARG B CA 1
ATOM 1920 C C . ARG B 1 36 ? 10.758 7.34 4.332 1 97.31 36 ARG B C 1
ATOM 1922 O O . ARG B 1 36 ? 10.805 6.113 4.469 1 97.31 36 ARG B O 1
ATOM 1929 N N . GLU B 1 37 ? 11.578 8.133 4.988 1 97.62 37 GLU B N 1
ATOM 1930 C CA . GLU B 1 37 ? 12.555 7.605 5.938 1 97.62 37 GLU B CA 1
ATOM 1931 C C . GLU B 1 37 ? 12.141 7.906 7.375 1 97.62 37 GLU B C 1
ATOM 1933 O O . GLU B 1 37 ? 11.656 9 7.672 1 97.62 37 GLU B O 1
ATOM 1938 N N . ILE B 1 38 ? 12.406 6.934 8.25 1 96.5 38 ILE B N 1
ATOM 1939 C CA . ILE B 1 38 ? 12.023 7.09 9.648 1 96.5 38 ILE B CA 1
ATOM 1940 C C . ILE B 1 38 ? 12.797 8.25 10.266 1 96.5 38 ILE B C 1
ATOM 1942 O O . ILE B 1 38 ? 12.312 8.898 11.195 1 96.5 38 ILE B O 1
ATOM 1946 N N . SER B 1 39 ? 13.961 8.578 9.719 1 97.69 39 SER B N 1
ATOM 1947 C CA . SER B 1 39 ? 14.758 9.703 10.195 1 97.69 39 SER B CA 1
ATOM 1948 C C . SER B 1 39 ? 14.094 11.031 9.875 1 97.69 39 SER B C 1
ATOM 1950 O O . SER B 1 39 ? 14.5 12.078 10.383 1 97.69 39 SER B O 1
ATOM 1952 N N . GLN B 1 40 ? 13.016 10.969 9.133 1 98.19 40 GLN B N 1
ATOM 1953 C CA . GLN B 1 40 ? 12.336 12.18 8.695 1 98.19 40 GLN B CA 1
ATOM 1954 C C . GLN B 1 40 ? 11.094 12.445 9.539 1 98.19 40 GLN B C 1
ATOM 1956 O O . GLN B 1 40 ? 10.289 13.328 9.211 1 98.19 40 GLN B O 1
ATOM 1961 N N . VAL B 1 41 ? 10.969 11.719 10.609 1 98.69 41 VAL B N 1
ATOM 1962 C CA . VAL B 1 41 ? 9.945 12.047 11.609 1 98.69 41 VAL B CA 1
ATOM 1963 C C . VAL B 1 41 ? 10.227 13.43 12.195 1 98.69 41 VAL B C 1
ATOM 1965 O O . VAL B 1 41 ? 11.375 13.773 12.477 1 98.69 41 VAL B O 1
ATOM 1968 N N . ASP B 1 42 ? 9.172 14.273 12.305 1 98.88 42 ASP B N 1
ATOM 1969 C CA . ASP B 1 42 ? 9.32 15.602 12.883 1 98.88 42 ASP B CA 1
ATOM 1970 C C . ASP B 1 42 ? 9.891 15.523 14.297 1 98.88 42 ASP B C 1
ATOM 1972 O O . ASP B 1 42 ? 9.328 14.859 15.164 1 98.88 42 ASP B O 1
ATOM 1976 N N . PRO B 1 43 ? 11.016 16.156 14.492 1 98.62 43 PRO B N 1
ATOM 1977 C CA . PRO B 1 43 ? 11.664 16.031 15.797 1 98.62 43 PRO B CA 1
ATOM 1978 C C . PRO B 1 43 ? 10.805 16.562 16.938 1 98.62 43 PRO B C 1
ATOM 1980 O O . PRO B 1 43 ? 11.055 16.234 18.109 1 98.62 43 PRO B O 1
ATOM 1983 N N . CYS B 1 44 ? 9.773 17.359 16.688 1 98.69 44 CYS B N 1
ATOM 1984 C CA . CYS B 1 44 ? 8.914 17.922 17.734 1 98.69 44 CYS B CA 1
ATOM 1985 C C . CYS B 1 44 ? 7.637 17.109 17.875 1 98.69 44 CYS B C 1
ATOM 1987 O O . CYS B 1 44 ? 6.809 17.391 18.734 1 98.69 44 CYS B O 1
ATOM 1989 N N . PHE B 1 45 ? 7.445 16.047 17.078 1 98.88 45 PHE B N 1
ATOM 1990 C CA . PHE B 1 45 ? 6.184 15.312 17.031 1 98.88 45 PHE B CA 1
ATOM 1991 C C . PHE B 1 45 ? 5.875 14.68 18.375 1 98.88 45 PHE B C 1
ATOM 1993 O O . PHE B 1 45 ? 4.801 14.891 18.938 1 98.88 45 PHE B O 1
ATOM 2000 N N . GLU B 1 46 ? 6.789 13.906 18.891 1 98.75 46 GLU B N 1
ATOM 2001 C CA . GLU B 1 46 ? 6.562 13.18 20.125 1 98.75 46 GLU B CA 1
ATOM 2002 C C . GLU B 1 46 ? 6.277 14.133 21.281 1 98.75 46 GLU B C 1
ATOM 2004 O O . GLU B 1 46 ? 5.359 13.898 22.078 1 98.75 46 GLU B O 1
ATOM 2009 N N . LYS B 1 47 ? 7.078 15.141 21.375 1 98.62 47 LYS B N 1
ATOM 2010 C CA . LYS B 1 47 ? 6.906 16.109 22.453 1 98.62 47 LYS B CA 1
ATOM 2011 C C . LYS B 1 47 ? 5.559 16.828 22.344 1 98.62 47 LYS B C 1
ATOM 2013 O O . LYS B 1 47 ? 4.855 16.984 23.344 1 98.62 47 LYS B O 1
ATOM 2018 N N . ASN B 1 48 ? 5.215 17.281 21.156 1 98.88 48 ASN B N 1
ATOM 2019 C CA . ASN B 1 48 ? 3.939 17.953 20.938 1 98.88 48 ASN B CA 1
ATOM 2020 C C . ASN B 1 48 ? 2.762 17.031 21.234 1 98.88 48 ASN B C 1
ATOM 2022 O O . ASN B 1 48 ? 1.785 17.438 21.859 1 98.88 48 ASN B O 1
ATOM 2026 N N . TYR B 1 49 ? 2.85 15.789 20.766 1 98.94 49 TYR B N 1
ATOM 2027 C CA . TYR B 1 49 ? 1.794 14.812 21 1 98.94 49 TYR B CA 1
ATOM 2028 C C . TYR B 1 49 ? 1.572 14.609 22.5 1 98.94 49 TYR B C 1
ATOM 2030 O O . TYR B 1 49 ? 0.444 14.711 22.984 1 98.94 49 TYR B O 1
ATOM 2038 N N . ALA B 1 50 ? 2.613 14.32 23.188 1 98.88 50 ALA B N 1
ATOM 2039 C CA . ALA B 1 50 ? 2.525 14.047 24.625 1 98.88 50 ALA B CA 1
ATOM 2040 C C . ALA B 1 50 ? 1.968 15.25 25.375 1 98.88 50 ALA B C 1
ATOM 2042 O O . ALA B 1 50 ? 1.157 15.102 26.281 1 98.88 50 ALA B O 1
ATOM 2043 N N . ALA B 1 51 ? 2.396 16.422 25.031 1 98.88 51 ALA B N 1
ATOM 2044 C CA . ALA B 1 51 ? 1.964 17.656 25.703 1 98.88 51 ALA B CA 1
ATOM 2045 C C . ALA B 1 51 ? 0.484 17.922 25.453 1 98.88 51 ALA B C 1
ATOM 2047 O O . ALA B 1 51 ? -0.246 18.328 26.359 1 98.88 51 ALA B O 1
ATOM 2048 N N . CYS B 1 52 ? 0.07 17.734 24.172 1 98.94 52 CYS B N 1
ATOM 2049 C CA . CYS B 1 52 ? -1.344 17.906 23.859 1 98.94 52 CYS B CA 1
ATOM 2050 C C . CYS B 1 52 ? -2.203 16.938 24.656 1 98.94 52 CYS B C 1
ATOM 2052 O O . CYS B 1 52 ? -3.236 17.312 25.203 1 98.94 52 CYS B O 1
ATOM 2054 N N . LYS B 1 53 ? -1.776 15.688 24.703 1 98.88 53 LYS B N 1
ATOM 2055 C CA . LYS B 1 53 ? -2.521 14.688 25.469 1 98.88 53 LYS B CA 1
ATOM 2056 C C . LYS B 1 53 ? -2.576 15.062 26.938 1 98.88 53 LYS B C 1
ATOM 2058 O O . LYS B 1 53 ? -3.609 14.891 27.594 1 98.88 53 LYS B O 1
ATOM 2063 N N . ALA B 1 54 ? -1.518 15.523 27.453 1 98.75 54 ALA B N 1
ATOM 2064 C CA . ALA B 1 54 ? -1.423 15.875 28.859 1 98.75 54 ALA B CA 1
ATOM 2065 C C . ALA B 1 54 ? -2.418 16.969 29.234 1 98.75 54 ALA B C 1
ATOM 2067 O O . ALA B 1 54 ? -2.979 16.969 30.328 1 98.75 54 ALA B O 1
ATOM 2068 N N . VAL B 1 55 ? -2.652 17.938 28.391 1 98.75 55 VAL B N 1
ATOM 2069 C CA . VAL B 1 55 ? -3.537 19.047 28.719 1 98.75 55 VAL B CA 1
ATOM 2070 C C . VAL B 1 55 ? -4.949 18.75 28.219 1 98.75 55 VAL B C 1
ATOM 2072 O O . VAL B 1 55 ? -5.859 19.562 28.406 1 98.75 55 VAL B O 1
ATOM 2075 N N . GLY B 1 56 ? -5.18 17.609 27.5 1 98.75 56 GLY B N 1
ATOM 2076 C CA . GLY B 1 56 ? -6.496 17.203 27.031 1 98.75 56 GLY B CA 1
ATOM 2077 C C . GLY B 1 56 ? -6.902 17.891 25.734 1 98.75 56 GLY B C 1
ATOM 2078 O O . GLY B 1 56 ? -8.086 18.125 25.5 1 98.75 56 GLY B O 1
ATOM 2079 N N . LEU B 1 57 ? -5.965 18.312 24.969 1 98.88 57 LEU B N 1
ATOM 2080 C CA . LEU B 1 57 ? -6.234 18.891 23.656 1 98.88 57 LEU B CA 1
ATOM 2081 C C . LEU B 1 57 ? -6.258 17.828 22.562 1 98.88 57 LEU B C 1
ATOM 2083 O O . LEU B 1 57 ? -5.242 17.172 22.312 1 98.88 57 LEU B O 1
ATOM 2087 N N . PRO B 1 58 ? -7.469 17.578 21.875 1 98.88 58 PRO B N 1
ATOM 2088 C CA . PRO B 1 58 ? -7.555 16.594 20.797 1 98.88 58 PRO B CA 1
ATOM 2089 C C . PRO B 1 58 ? -6.559 16.859 19.672 1 98.88 58 PRO B C 1
ATOM 2091 O O . PRO B 1 58 ? -6.309 18.031 19.328 1 98.88 58 PRO B O 1
ATOM 2094 N N . VAL B 1 59 ? -6.008 15.781 19.078 1 98.94 59 VAL B N 1
ATOM 2095 C CA . VAL B 1 59 ? -4.957 15.977 18.094 1 98.94 59 VAL B CA 1
ATOM 2096 C C . VAL B 1 59 ? -5.238 15.102 16.859 1 98.94 59 VAL B C 1
ATOM 2098 O O . VAL B 1 59 ? -5.914 14.078 16.969 1 98.94 59 VAL B O 1
ATOM 2101 N N . GLY B 1 60 ? -4.809 15.56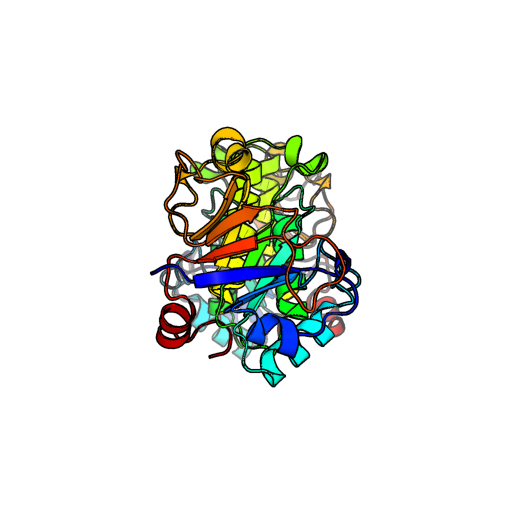2 15.719 1 98.94 60 GLY B N 1
ATOM 2102 C CA . GLY B 1 60 ? -4.523 14.797 14.516 1 98.94 60 GLY B CA 1
ATOM 2103 C C . GLY B 1 60 ? -3.074 14.891 14.078 1 98.94 60 GLY B C 1
ATOM 2104 O O . GLY B 1 60 ? -2.24 15.445 14.789 1 98.94 60 GLY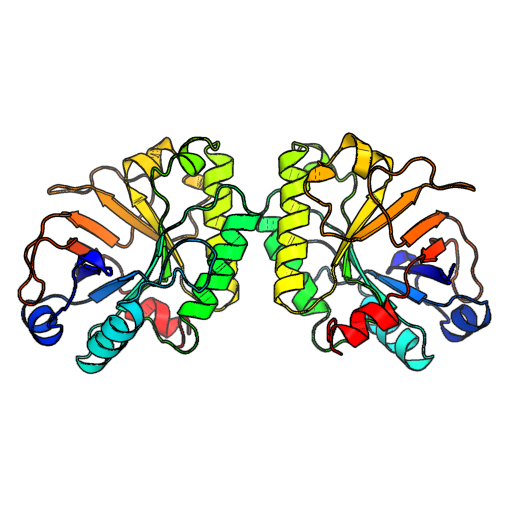 B O 1
ATOM 2105 N N . ALA B 1 61 ? -2.781 14.273 12.969 1 98.94 61 ALA B N 1
ATOM 2106 C CA . ALA B 1 61 ? -1.424 14.312 12.43 1 98.94 61 ALA B CA 1
ATOM 2107 C C . ALA B 1 61 ? -1.441 14.516 10.914 1 98.94 61 ALA B C 1
ATOM 2109 O O . ALA B 1 61 ? -2.455 14.266 10.266 1 98.94 61 ALA B O 1
ATOM 2110 N N . TYR B 1 62 ? -0.382 15.062 10.43 1 98.94 62 TYR B N 1
ATOM 2111 C CA . TYR B 1 62 ? -0.232 15.102 8.977 1 98.94 62 TYR B CA 1
ATOM 2112 C C . TYR B 1 62 ? 1.167 14.664 8.562 1 98.94 62 TYR B C 1
ATOM 2114 O O . TYR B 1 62 ? 2.109 14.734 9.359 1 98.94 62 TYR B O 1
ATOM 2122 N N . TRP B 1 63 ? 1.292 14.078 7.402 1 98.94 63 TRP B N 1
ATOM 2123 C CA . TRP B 1 63 ? 2.531 13.625 6.777 1 98.94 63 TRP B CA 1
ATOM 2124 C C . TRP B 1 63 ? 2.807 14.406 5.492 1 98.94 63 TRP B C 1
ATOM 2126 O O . TRP B 1 63 ? 2.035 14.328 4.535 1 98.94 63 TRP B O 1
ATOM 2136 N N . TYR B 1 64 ? 3.863 15.18 5.48 1 98.94 64 TYR B N 1
ATOM 2137 C CA . TYR B 1 64 ? 4.238 15.992 4.328 1 98.94 64 TYR B CA 1
ATOM 2138 C C . TYR B 1 64 ? 4.902 15.133 3.254 1 98.94 64 TYR B C 1
ATOM 2140 O O . TYR B 1 64 ? 5.934 14.508 3.502 1 98.94 64 TYR B O 1
ATOM 2148 N N . SER B 1 65 ? 4.395 15.188 2.039 1 98.94 65 SER B N 1
ATOM 2149 C CA . SER B 1 65 ? 4.805 14.219 1.024 1 98.94 65 SER B CA 1
ATOM 2150 C C . SER B 1 65 ? 5.871 14.805 0.106 1 98.94 65 SER B C 1
ATOM 2152 O O . SER B 1 65 ? 5.797 15.977 -0.277 1 98.94 65 SER B O 1
ATOM 2154 N N . TYR B 1 66 ? 6.809 13.898 -0.283 1 98.81 66 TYR B N 1
ATOM 2155 C CA . TYR B 1 66 ? 7.75 14.125 -1.375 1 98.81 66 TYR B CA 1
ATOM 2156 C C . TYR B 1 66 ? 7.625 13.039 -2.438 1 98.81 66 TYR B C 1
ATOM 2158 O O . TYR B 1 66 ? 8.438 12.977 -3.365 1 98.81 66 TYR B O 1
ATOM 2166 N N . ALA B 1 67 ? 6.605 12.203 -2.316 1 98.75 67 ALA B N 1
ATOM 2167 C CA . ALA B 1 67 ? 6.484 11.031 -3.186 1 98.75 67 ALA B CA 1
ATOM 2168 C C . ALA B 1 67 ? 6.25 11.453 -4.637 1 98.75 67 ALA B C 1
ATOM 2170 O O . ALA B 1 67 ? 5.43 12.328 -4.91 1 98.75 67 ALA B O 1
ATOM 2171 N N . THR B 1 68 ? 6.941 10.758 -5.602 1 98.5 68 THR B N 1
ATOM 2172 C CA . THR B 1 68 ? 6.785 11.078 -7.016 1 98.5 68 THR B CA 1
ATOM 2173 C C . THR B 1 68 ? 6.242 9.875 -7.785 1 98.5 68 THR B C 1
ATOM 2175 O O . THR B 1 68 ? 6.207 9.883 -9.016 1 98.5 68 THR B O 1
ATOM 2178 N N . ASP B 1 69 ? 5.938 8.797 -7.102 1 98.31 69 ASP B N 1
ATOM 2179 C CA . ASP B 1 69 ? 5.262 7.621 -7.648 1 98.31 69 ASP B CA 1
ATOM 2180 C C . ASP B 1 69 ? 4.512 6.859 -6.559 1 98.31 69 ASP B C 1
ATOM 2182 O O . ASP B 1 69 ? 4.652 7.164 -5.371 1 98.31 69 ASP B O 1
ATOM 2186 N N . PRO B 1 70 ? 3.652 5.953 -6.918 1 98.56 70 PRO B N 1
ATOM 2187 C CA . PRO B 1 70 ? 2.832 5.262 -5.918 1 98.56 70 PRO B CA 1
ATOM 2188 C C . PRO B 1 70 ? 3.664 4.43 -4.949 1 98.56 70 PRO B C 1
ATOM 2190 O O . PRO B 1 70 ? 3.291 4.277 -3.781 1 98.56 70 PRO B O 1
ATOM 2193 N N . TYR B 1 71 ? 4.805 3.859 -5.453 1 98.12 71 TYR B N 1
ATOM 2194 C CA . TYR B 1 71 ? 5.723 3.16 -4.562 1 98.12 71 TYR B CA 1
ATOM 2195 C C . TYR B 1 71 ? 6.211 4.078 -3.447 1 98.12 71 TYR B C 1
ATOM 2197 O O . TYR B 1 71 ? 6.207 3.697 -2.275 1 98.12 71 TYR B O 1
ATOM 2205 N N . GLY B 1 72 ? 6.578 5.277 -3.83 1 98.62 72 GLY B N 1
ATOM 2206 C CA . GLY B 1 72 ? 7.012 6.262 -2.85 1 98.62 72 GLY B CA 1
ATOM 2207 C C . GLY B 1 72 ? 5.922 6.641 -1.865 1 98.62 72 GLY B C 1
ATOM 2208 O O . GLY B 1 72 ? 6.172 6.754 -0.664 1 98.62 72 GLY B O 1
ATOM 2209 N N . ALA B 1 73 ? 4.672 6.836 -2.35 1 98.88 73 ALA B N 1
ATOM 2210 C CA . ALA B 1 73 ? 3.549 7.172 -1.482 1 98.88 73 ALA B CA 1
ATOM 2211 C C . ALA B 1 73 ? 3.277 6.055 -0.477 1 98.88 73 ALA B C 1
ATOM 2213 O O . ALA B 1 73 ? 2.961 6.32 0.685 1 98.88 73 ALA B O 1
ATOM 2214 N N . LEU B 1 74 ? 3.398 4.793 -0.951 1 98.88 74 LEU B N 1
ATOM 2215 C CA . LEU B 1 74 ? 3.219 3.643 -0.07 1 98.88 74 LEU B CA 1
ATOM 2216 C C . LEU B 1 74 ? 4.305 3.604 1.001 1 98.88 74 LEU B C 1
ATOM 2218 O O . LEU B 1 74 ? 4.016 3.348 2.172 1 98.88 74 LEU B O 1
ATOM 2222 N N . LYS B 1 75 ? 5.543 3.854 0.636 1 98.75 75 LYS B N 1
ATOM 2223 C CA . LYS B 1 75 ? 6.637 3.881 1.603 1 98.75 75 LYS B CA 1
ATOM 2224 C C . LYS B 1 75 ? 6.438 4.992 2.627 1 98.75 75 LYS B C 1
ATOM 2226 O O . LYS B 1 75 ? 6.754 4.824 3.807 1 98.75 75 LYS B O 1
ATOM 2231 N N . GLU B 1 76 ? 5.941 6.133 2.152 1 98.94 76 GLU B N 1
ATOM 2232 C CA . GLU B 1 76 ? 5.613 7.207 3.086 1 98.94 76 GLU B CA 1
ATOM 2233 C C . GLU B 1 76 ? 4.516 6.777 4.059 1 98.94 76 GLU B C 1
ATOM 2235 O O . GLU B 1 76 ? 4.578 7.086 5.25 1 98.94 76 GLU B O 1
ATOM 2240 N N . ALA B 1 77 ? 3.49 6.102 3.529 1 98.94 77 ALA B N 1
ATOM 2241 C CA . ALA B 1 77 ? 2.426 5.598 4.395 1 98.94 77 ALA B CA 1
ATOM 2242 C C . ALA B 1 77 ? 2.98 4.66 5.461 1 98.94 77 ALA B C 1
ATOM 2244 O O . ALA B 1 77 ? 2.619 4.758 6.633 1 98.94 77 ALA B O 1
ATOM 2245 N N . HIS B 1 78 ? 3.914 3.725 5.047 1 98.81 78 HIS B N 1
ATOM 2246 C CA . HIS B 1 78 ? 4.543 2.805 5.988 1 98.81 78 HIS B CA 1
ATOM 2247 C C . HIS B 1 78 ? 5.309 3.562 7.07 1 98.81 78 HIS B C 1
ATOM 2249 O O . HIS B 1 78 ? 5.219 3.227 8.25 1 98.81 78 HIS B O 1
ATOM 2255 N N . THR B 1 79 ? 6.035 4.562 6.641 1 98.81 79 THR B N 1
ATOM 2256 C CA . THR B 1 79 ? 6.832 5.34 7.582 1 98.81 79 THR B CA 1
ATOM 2257 C C . THR B 1 79 ? 5.934 6.125 8.531 1 98.81 79 THR B C 1
ATOM 2259 O O . THR B 1 79 ? 6.211 6.211 9.734 1 98.81 79 THR B O 1
ATOM 2262 N N . CYS B 1 80 ? 4.891 6.695 7.996 1 98.94 80 CYS B N 1
ATOM 2263 C CA . CYS B 1 80 ? 3.92 7.406 8.82 1 98.94 80 CYS B CA 1
ATOM 2264 C C . CYS B 1 80 ? 3.314 6.484 9.867 1 98.94 80 CYS B C 1
ATOM 2266 O O . CYS B 1 80 ? 3.238 6.844 11.047 1 98.94 80 CYS B O 1
ATOM 2268 N N . LEU B 1 81 ? 2.916 5.324 9.43 1 98.88 81 LEU B N 1
ATOM 2269 C CA . LEU B 1 81 ? 2.32 4.359 10.352 1 98.88 81 LEU B CA 1
ATOM 2270 C C . LEU B 1 81 ? 3.287 4.008 11.477 1 98.88 81 LEU B C 1
ATOM 2272 O O . LEU B 1 81 ? 2.877 3.875 12.633 1 98.88 81 LEU B O 1
ATOM 2276 N N . LYS B 1 82 ? 4.566 3.863 11.117 1 98.62 82 LYS B N 1
ATOM 2277 C CA . LYS B 1 82 ? 5.574 3.596 12.141 1 98.62 82 LYS B CA 1
ATOM 2278 C C . LYS B 1 82 ? 5.695 4.766 13.109 1 98.62 82 LYS B C 1
ATOM 2280 O O . LYS B 1 82 ? 5.809 4.566 14.328 1 98.62 82 LYS B O 1
ATOM 2285 N N . ALA B 1 83 ? 5.645 5.926 12.617 1 98.81 83 ALA B N 1
ATOM 2286 C CA . ALA B 1 83 ? 5.82 7.133 13.422 1 98.81 83 ALA B CA 1
ATOM 2287 C C . ALA B 1 83 ? 4.68 7.305 14.414 1 98.81 83 ALA B C 1
ATOM 2289 O O . ALA B 1 83 ? 4.883 7.793 15.531 1 98.81 83 ALA B O 1
ATOM 2290 N N . ILE B 1 84 ? 3.467 6.855 14.047 1 98.81 84 ILE B N 1
ATOM 2291 C CA . ILE B 1 84 ? 2.309 7.184 14.867 1 98.81 84 ILE B CA 1
ATOM 2292 C C . ILE B 1 84 ? 1.854 5.941 15.633 1 98.81 84 ILE B C 1
ATOM 2294 O O . ILE B 1 84 ? 0.797 5.949 16.266 1 98.81 84 ILE B O 1
ATOM 2298 N N . GLN B 1 85 ? 2.637 4.91 15.57 1 97.88 85 GLN B N 1
ATOM 2299 C CA . GLN B 1 85 ? 2.285 3.641 16.203 1 97.88 85 GLN B CA 1
ATOM 2300 C C . GLN B 1 85 ? 2.043 3.818 17.703 1 97.88 85 GLN B C 1
ATOM 2302 O O . GLN B 1 85 ? 2.805 4.508 18.375 1 97.88 85 GLN B O 1
ATOM 2307 N N . GLY B 1 86 ? 0.976 3.219 18.203 1 97.75 86 GLY B N 1
ATOM 2308 C CA . GLY B 1 86 ? 0.697 3.23 19.625 1 97.75 86 GLY B CA 1
ATOM 2309 C C . GLY B 1 86 ? 0.051 4.52 20.109 1 97.75 86 GLY B C 1
ATOM 2310 O O . GLY B 1 86 ? -0.127 4.727 21.312 1 97.75 86 GLY B O 1
ATOM 2311 N N . LYS B 1 87 ? -0.334 5.406 19.25 1 98.56 87 LYS B N 1
ATOM 2312 C CA . LYS B 1 87 ? -0.915 6.703 19.594 1 98.56 87 LYS B CA 1
ATOM 2313 C C . LYS B 1 87 ? -2.393 6.762 19.219 1 98.56 87 LYS B C 1
ATOM 2315 O O . LYS B 1 87 ? -2.842 6.035 18.328 1 98.56 87 LYS B O 1
ATOM 2320 N N . ARG B 1 88 ? -3.102 7.559 19.938 1 98.69 88 ARG B N 1
ATOM 2321 C CA . ARG B 1 88 ? -4.512 7.82 19.672 1 98.69 88 ARG B CA 1
ATOM 2322 C C . ARG B 1 88 ? -4.707 9.219 19.094 1 98.69 88 ARG B C 1
ATOM 2324 O O . ARG B 1 88 ? -4.098 10.18 19.578 1 98.69 88 ARG B O 1
ATOM 2331 N N . PHE B 1 89 ? -5.531 9.328 18.062 1 98.94 89 PHE B N 1
ATOM 2332 C CA . PHE B 1 89 ? -5.801 10.617 17.438 1 98.94 89 PHE B CA 1
ATOM 2333 C C . PHE B 1 89 ? -7.297 10.883 17.359 1 98.94 89 PHE B C 1
ATOM 2335 O O . PHE B 1 89 ? -8.047 10.086 16.797 1 98.94 89 PHE B O 1
ATOM 2342 N N . GLU B 1 90 ? -7.762 11.945 17.859 1 98.94 90 GLU B N 1
ATOM 2343 C CA . GLU B 1 90 ? -9.156 12.359 17.781 1 98.94 90 GLU B CA 1
ATOM 2344 C C . GLU B 1 90 ? -9.461 12.992 16.422 1 98.94 90 GLU B C 1
ATOM 2346 O O . GLU B 1 90 ? -10.617 13.117 16.031 1 98.94 90 GLU B O 1
ATOM 2351 N N . TYR B 1 91 ? -8.484 13.445 15.75 1 98.94 91 TYR B N 1
ATOM 2352 C CA . TYR B 1 91 ? -8.602 14.008 14.414 1 98.94 91 TYR B CA 1
ATOM 2353 C C . TYR B 1 91 ? -7.879 13.141 13.391 1 98.94 91 TYR B C 1
ATOM 2355 O O . TYR B 1 91 ? -7.09 12.266 13.758 1 98.94 91 TYR B O 1
ATOM 2363 N N . PRO B 1 92 ? -8.109 13.32 12.078 1 98.88 92 PRO B N 1
ATOM 2364 C CA . PRO B 1 92 ? -7.578 12.438 11.031 1 98.88 92 PRO B CA 1
ATOM 2365 C C . PRO B 1 92 ? -6.059 12.516 10.922 1 98.88 92 PRO B C 1
ATOM 2367 O O . PRO B 1 92 ? -5.438 13.438 11.461 1 98.88 92 PRO B O 1
ATOM 2370 N N . VAL B 1 93 ? -5.531 11.508 10.328 1 98.94 93 VAL B N 1
ATOM 2371 C CA . VAL B 1 93 ? -4.176 11.57 9.789 1 98.94 93 VAL B CA 1
ATOM 2372 C C . VAL B 1 93 ? -4.223 12.016 8.328 1 98.94 93 VAL B C 1
ATOM 2374 O O . VAL B 1 93 ? -4.879 11.375 7.5 1 98.94 93 VAL B O 1
ATOM 2377 N N . TRP B 1 94 ? -3.58 13.133 7.996 1 98.94 94 TRP B N 1
ATOM 2378 C CA . TRP B 1 94 ? -3.73 13.82 6.719 1 98.94 94 TRP B CA 1
ATOM 2379 C C . TRP B 1 94 ? -2.512 13.594 5.832 1 98.94 94 TRP B C 1
ATOM 2381 O O . TRP B 1 94 ? -1.373 13.68 6.297 1 98.94 94 TRP B O 1
ATOM 2391 N N . PHE B 1 95 ? -2.775 13.242 4.574 1 98.94 95 PHE B N 1
ATOM 2392 C CA . PHE B 1 95 ? -1.743 13.32 3.547 1 98.94 95 PHE B CA 1
ATOM 2393 C C . PHE B 1 95 ? -1.58 14.758 3.053 1 98.94 95 PHE B C 1
ATOM 2395 O O . PHE B 1 95 ? -2.52 15.344 2.516 1 98.94 95 PHE B O 1
ATOM 2402 N N . ASP B 1 96 ? -0.41 15.289 3.277 1 98.94 96 ASP B N 1
ATOM 2403 C CA . ASP B 1 96 ? -0.099 16.656 2.873 1 98.94 96 ASP B CA 1
ATOM 2404 C C . ASP B 1 96 ? 0.627 16.672 1.528 1 98.94 96 ASP B C 1
ATOM 2406 O O . ASP B 1 96 ? 1.808 16.328 1.449 1 98.94 96 ASP B O 1
ATOM 2410 N N . GLN B 1 97 ? -0.115 17.031 0.526 1 98.88 97 GLN B N 1
ATOM 2411 C CA . GLN B 1 97 ? 0.436 17.125 -0.822 1 98.88 97 GLN B CA 1
ATOM 2412 C C . GLN B 1 97 ? 0.472 18.578 -1.303 1 98.88 97 GLN B C 1
ATOM 2414 O O . GLN B 1 97 ? -0.564 19.234 -1.367 1 98.88 97 GLN B O 1
ATOM 2419 N N . GLU B 1 98 ? 1.7 19.047 -1.624 1 98.38 98 GLU B N 1
ATOM 2420 C CA . GLU B 1 98 ? 1.915 20.453 -1.972 1 98.38 98 GLU B CA 1
ATOM 2421 C C . GLU B 1 98 ? 2.783 20.578 -3.219 1 98.38 98 GLU B C 1
ATOM 2423 O O . GLU B 1 98 ? 2.914 19.625 -3.994 1 98.38 98 GLU B O 1
ATOM 2428 N N . TYR B 1 99 ? 3.301 21.812 -3.48 1 98.25 99 TYR B N 1
ATOM 2429 C CA . TYR B 1 99 ? 3.918 22.188 -4.746 1 98.25 99 TYR B CA 1
ATOM 2430 C C . TYR B 1 99 ? 5.387 21.797 -4.781 1 98.25 99 TYR B C 1
ATOM 2432 O O . TYR B 1 99 ? 6.25 22.594 -5.148 1 98.25 99 TYR B O 1
ATOM 2440 N N . GLU B 1 100 ? 5.68 20.594 -4.379 1 98.25 100 GLU B N 1
ATOM 2441 C CA . GLU B 1 100 ? 7.035 20.078 -4.551 1 98.25 100 GLU B CA 1
ATOM 2442 C C . GLU B 1 100 ? 7.359 19.844 -6.023 1 98.25 100 GLU B C 1
ATOM 2444 O O . GLU B 1 100 ? 6.531 19.328 -6.77 1 98.25 100 GLU B O 1
ATOM 2449 N N . PRO B 1 101 ? 8.586 20.219 -6.477 1 98.06 101 PRO B N 1
ATOM 2450 C CA . PRO B 1 101 ? 8.922 20.125 -7.902 1 98.06 101 PRO B CA 1
ATOM 2451 C C . PRO B 1 101 ? 8.641 18.734 -8.477 1 98.06 101 PRO B C 1
ATOM 2453 O O . PRO B 1 101 ? 8.047 18.609 -9.547 1 98.06 101 PRO B O 1
ATOM 2456 N N . GLY B 1 102 ? 9.031 17.719 -7.77 1 98.25 102 GLY B N 1
ATOM 2457 C CA . GLY B 1 102 ? 8.797 16.359 -8.234 1 98.25 102 GLY B CA 1
ATOM 2458 C C . GLY B 1 102 ? 7.328 16 -8.344 1 98.25 102 GLY B C 1
ATOM 2459 O O . GLY B 1 102 ? 6.934 15.227 -9.219 1 98.25 102 GLY B O 1
ATOM 2460 N N . ILE B 1 103 ? 6.535 16.547 -7.477 1 98.69 103 ILE B N 1
ATOM 2461 C CA . ILE B 1 103 ? 5.102 16.281 -7.492 1 98.69 103 ILE B CA 1
ATOM 2462 C C . ILE B 1 103 ? 4.438 17.125 -8.586 1 98.69 103 ILE B C 1
ATOM 2464 O O . ILE B 1 103 ? 3.562 16.641 -9.305 1 98.69 103 ILE B O 1
ATOM 2468 N N . LYS B 1 104 ? 4.883 18.328 -8.773 1 98.5 104 LYS B N 1
ATOM 2469 C CA . LYS B 1 104 ? 4.344 19.203 -9.805 1 98.5 104 LYS B CA 1
ATOM 2470 C C . LYS B 1 104 ? 4.559 18.625 -11.203 1 98.5 104 LYS B C 1
ATOM 2472 O O . LYS B 1 104 ? 3.748 18.844 -12.102 1 98.5 104 LYS B O 1
ATOM 2477 N N . ALA B 1 105 ? 5.562 17.844 -11.359 1 98.44 105 ALA B N 1
ATOM 2478 C CA . ALA B 1 105 ? 5.918 17.297 -12.664 1 98.44 105 ALA B CA 1
ATOM 2479 C C . ALA B 1 105 ? 4.984 16.141 -13.047 1 98.44 105 ALA B C 1
ATOM 2481 O O . ALA B 1 105 ? 4.938 15.734 -14.203 1 98.44 105 ALA B O 1
ATOM 2482 N N . LEU B 1 106 ? 4.223 15.648 -12.133 1 98.44 106 LEU B N 1
ATOM 2483 C CA . LEU B 1 106 ? 3.314 14.539 -12.375 1 98.44 106 LEU B CA 1
ATOM 2484 C C . LEU B 1 106 ? 2.023 15.016 -13.031 1 98.44 106 LEU B C 1
ATOM 2486 O O . LEU B 1 106 ? 1.683 16.203 -12.945 1 98.44 106 LEU B O 1
ATOM 2490 N N . THR B 1 107 ? 1.336 14.062 -13.641 1 98.25 107 THR B N 1
ATOM 2491 C CA . THR B 1 107 ? -0.008 14.359 -14.125 1 98.25 107 THR B CA 1
ATOM 2492 C C . THR B 1 107 ? -1 14.406 -12.961 1 98.25 107 THR B C 1
ATOM 2494 O O . THR B 1 107 ? -0.704 13.93 -11.867 1 98.25 107 THR B O 1
ATOM 2497 N N . SER B 1 108 ? -2.215 14.969 -13.172 1 98.5 108 SER B N 1
ATOM 2498 C CA . SER B 1 108 ? -3.266 15.016 -12.156 1 98.5 108 SER B CA 1
ATOM 2499 C C . SER B 1 108 ? -3.633 13.609 -11.68 1 98.5 108 SER B C 1
ATOM 2501 O O . SER B 1 108 ? -3.867 13.398 -10.492 1 98.5 108 SER B O 1
ATOM 2503 N N . GLN B 1 109 ? -3.66 12.68 -12.648 1 98.19 109 GLN B N 1
ATOM 2504 C CA . GLN B 1 109 ? -3.982 11.297 -12.289 1 98.19 109 GLN B CA 1
ATOM 2505 C C . GLN B 1 109 ? -2.906 10.703 -11.391 1 98.19 109 GLN B C 1
ATOM 2507 O O . GLN B 1 109 ? -3.219 10.062 -10.383 1 98.19 109 GLN B O 1
ATOM 2512 N N . GLN B 1 110 ? -1.646 10.914 -11.773 1 98.31 110 GLN B N 1
ATOM 2513 C CA . GLN B 1 110 ? -0.547 10.383 -10.977 1 98.31 110 GLN B CA 1
ATOM 2514 C C . GLN B 1 110 ? -0.564 10.953 -9.562 1 98.31 110 GLN B C 1
ATOM 2516 O O . GLN B 1 110 ? -0.387 10.227 -8.586 1 98.31 110 GLN B O 1
ATOM 2521 N N . ARG B 1 111 ? -0.787 12.281 -9.391 1 98.88 111 ARG B N 1
ATOM 2522 C CA . ARG B 1 111 ? -0.869 12.922 -8.078 1 98.88 111 ARG B CA 1
ATOM 2523 C C . ARG B 1 111 ? -2.031 12.359 -7.27 1 98.88 111 ARG B C 1
ATOM 2525 O O . ARG B 1 111 ? -1.895 12.109 -6.07 1 98.88 111 ARG B O 1
ATOM 2532 N N . THR B 1 112 ? -3.146 12.172 -7.957 1 98.81 112 THR B N 1
ATOM 2533 C CA . THR B 1 112 ? -4.332 11.625 -7.309 1 98.81 112 THR B CA 1
ATOM 2534 C C . THR B 1 112 ? -4.066 10.203 -6.812 1 98.81 112 THR B C 1
ATOM 2536 O O . THR B 1 112 ? -4.48 9.836 -5.711 1 98.81 112 THR B O 1
ATOM 2539 N N . ASP B 1 113 ? -3.301 9.43 -7.617 1 98.75 113 ASP B N 1
ATOM 2540 C CA . ASP B 1 113 ? -2.963 8.055 -7.242 1 98.75 113 ASP B CA 1
ATOM 2541 C C . ASP B 1 113 ? -2.098 8.031 -5.984 1 98.75 113 ASP B C 1
ATOM 2543 O O . ASP B 1 113 ? -2.219 7.121 -5.16 1 98.75 113 ASP B O 1
ATOM 2547 N N . LEU B 1 114 ? -1.202 9.008 -5.809 1 98.88 114 LEU B N 1
ATOM 2548 C CA . LEU B 1 114 ? -0.386 9.086 -4.602 1 98.88 114 LEU B CA 1
ATOM 2549 C C . LEU B 1 114 ? -1.261 9.258 -3.365 1 98.88 114 LEU B C 1
ATOM 2551 O O . LEU B 1 114 ? -1.059 8.57 -2.359 1 98.88 114 LEU B O 1
ATOM 2555 N N . VAL B 1 115 ? -2.264 10.141 -3.492 1 98.94 115 VAL B N 1
ATOM 2556 C CA . VAL B 1 115 ? -3.18 10.406 -2.387 1 98.94 115 VAL B CA 1
ATOM 2557 C C . VAL B 1 115 ? -3.932 9.133 -2.018 1 98.94 115 VAL B C 1
ATOM 2559 O O . VAL B 1 115 ? -4 8.766 -0.844 1 98.94 115 VAL B O 1
ATOM 2562 N N . ARG B 1 116 ? -4.414 8.492 -3.014 1 98.81 116 ARG B N 1
ATOM 2563 C CA . ARG B 1 116 ? -5.258 7.32 -2.793 1 98.81 116 ARG B CA 1
ATOM 2564 C C . ARG B 1 116 ? -4.457 6.172 -2.184 1 98.81 116 ARG B C 1
ATOM 2566 O O . ARG B 1 116 ? -4.949 5.469 -1.299 1 98.81 116 ARG B O 1
ATOM 2573 N N . VAL B 1 117 ? -3.193 5.988 -2.611 1 98.88 117 VAL B N 1
ATOM 2574 C CA . VAL B 1 117 ? -2.355 4.906 -2.1 1 98.88 117 VAL B CA 1
ATOM 2575 C C . VAL B 1 117 ? -2.014 5.168 -0.635 1 98.88 117 VAL B C 1
ATOM 2577 O O . VAL B 1 117 ? -2.178 4.289 0.214 1 98.88 117 VAL B O 1
ATOM 2580 N N . PHE B 1 118 ? -1.571 6.391 -0.323 1 98.94 118 PHE B N 1
ATOM 2581 C CA . PHE B 1 118 ? -1.221 6.73 1.05 1 98.94 118 PHE B CA 1
ATOM 2582 C C . PHE B 1 118 ? -2.416 6.547 1.977 1 98.94 118 PHE B C 1
ATOM 2584 O O . PHE B 1 118 ? -2.318 5.863 2.996 1 98.94 118 PHE B O 1
ATOM 2591 N N . CYS B 1 119 ? -3.551 7.098 1.592 1 98.88 119 CYS B N 1
ATOM 2592 C CA . CYS B 1 119 ? -4.723 7.09 2.457 1 98.88 119 CYS B CA 1
ATOM 2593 C C . CYS B 1 119 ? -5.293 5.684 2.596 1 98.88 119 CYS B C 1
ATOM 2595 O O . CYS B 1 119 ? -5.695 5.277 3.688 1 98.88 119 CYS B O 1
ATOM 2597 N N . ALA B 1 120 ? -5.273 4.914 1.517 1 98.69 120 ALA B N 1
ATOM 2598 C CA . ALA B 1 120 ? -5.793 3.553 1.58 1 98.69 120 ALA B CA 1
ATOM 2599 C C . ALA B 1 120 ? -4.969 2.695 2.537 1 98.69 120 ALA B C 1
ATOM 2601 O O . ALA B 1 120 ? -5.52 1.874 3.275 1 98.69 120 ALA B O 1
ATOM 2602 N N . GLU B 1 121 ? -3.674 2.861 2.469 1 98.81 121 GLU B N 1
ATOM 2603 C CA . GLU B 1 121 ? -2.807 2.098 3.361 1 98.81 121 GLU B CA 1
ATOM 2604 C C . GLU B 1 121 ? -3.088 2.434 4.824 1 98.81 121 GLU B C 1
ATOM 2606 O O . GLU B 1 121 ? -3.186 1.536 5.664 1 98.81 121 GLU B O 1
ATOM 2611 N N . LEU B 1 122 ? -3.229 3.711 5.148 1 98.88 122 LEU B N 1
ATOM 2612 C CA . LEU B 1 122 ? -3.529 4.113 6.52 1 98.88 122 LEU B CA 1
ATOM 2613 C C . LEU B 1 122 ? -4.906 3.617 6.941 1 98.88 122 LEU B C 1
ATOM 2615 O O . LEU B 1 122 ? -5.094 3.178 8.078 1 98.88 122 LEU B O 1
ATOM 2619 N N . GLU B 1 123 ? -5.855 3.709 6.023 1 98.56 123 GLU B N 1
ATOM 2620 C CA . GLU B 1 123 ? -7.199 3.234 6.332 1 98.56 123 GLU B CA 1
ATOM 2621 C C . GLU B 1 123 ? -7.203 1.738 6.629 1 98.56 123 GLU B C 1
ATOM 2623 O O . GLU B 1 123 ? -7.914 1.28 7.527 1 98.56 123 GLU B O 1
ATOM 2628 N N . GLU B 1 124 ? -6.387 1.003 5.852 1 97.44 124 GLU B N 1
ATOM 2629 C CA . GLU B 1 124 ? -6.258 -0.432 6.09 1 97.44 124 GLU B CA 1
ATOM 2630 C C . GLU B 1 124 ? -5.738 -0.714 7.496 1 97.44 124 GLU B C 1
ATOM 2632 O O . GLU B 1 124 ? -6.035 -1.761 8.078 1 97.44 124 GLU B O 1
ATOM 2637 N N . HIS B 1 125 ? -5.035 0.221 8.078 1 98.25 125 HIS B N 1
ATOM 2638 C CA . HIS B 1 125 ? -4.449 0.057 9.406 1 98.25 125 HIS B CA 1
ATOM 2639 C C . HIS B 1 125 ? -5.289 0.76 10.469 1 98.25 125 HIS B C 1
ATOM 2641 O O . HIS B 1 125 ? -4.809 1.01 11.578 1 98.25 125 HIS B O 1
ATOM 2647 N N . GLY B 1 126 ? -6.453 1.205 10.117 1 98.44 126 GLY B N 1
ATOM 2648 C CA . GLY B 1 126 ? -7.418 1.646 11.109 1 98.44 126 GLY B CA 1
ATOM 2649 C C . GLY B 1 126 ? -7.371 3.141 11.367 1 98.44 126 GLY B C 1
ATOM 2650 O O . GLY B 1 126 ? -7.715 3.6 12.453 1 98.44 126 GLY B O 1
ATOM 2651 N N . TYR B 1 127 ? -6.961 3.912 10.398 1 98.75 127 TYR B N 1
ATOM 2652 C CA . TYR B 1 127 ? -6.918 5.355 10.602 1 98.75 127 TYR B CA 1
ATOM 2653 C C . TYR B 1 127 ? -7.938 6.062 9.711 1 98.75 127 TYR B C 1
ATOM 2655 O O . TYR B 1 127 ? -8.18 5.645 8.578 1 98.75 127 TYR B O 1
ATOM 2663 N N . TYR B 1 128 ? -8.562 7.074 10.25 1 98.75 128 TYR B N 1
ATOM 2664 C CA . TYR B 1 128 ? -9.336 8.047 9.484 1 98.75 128 TYR B CA 1
ATOM 2665 C C . TYR B 1 128 ? -8.414 9.008 8.742 1 98.75 128 TYR B C 1
ATOM 2667 O O . TYR B 1 128 ? -7.566 9.664 9.352 1 98.75 128 TYR B O 1
ATOM 2675 N N . THR B 1 129 ? -8.547 9.07 7.406 1 98.62 129 THR B N 1
ATOM 2676 C CA . THR B 1 129 ? -7.559 9.805 6.629 1 98.62 129 THR B CA 1
ATOM 2677 C C . THR B 1 129 ? -8.234 10.859 5.754 1 98.62 129 THR B C 1
ATOM 2679 O O . THR B 1 129 ? -9.461 10.891 5.648 1 98.62 129 THR B O 1
ATOM 2682 N N . GLY B 1 130 ? -7.402 11.727 5.191 1 98.62 130 GLY B N 1
ATOM 2683 C CA . GLY B 1 130 ? -7.797 12.758 4.238 1 98.62 130 GLY B CA 1
ATOM 2684 C C . GLY B 1 130 ? -6.617 13.445 3.582 1 98.62 130 GLY B C 1
ATOM 2685 O O . GLY B 1 130 ? -5.473 13.023 3.75 1 98.62 130 GLY B O 1
ATOM 2686 N N . LEU B 1 131 ? -6.938 14.383 2.77 1 98.88 131 LEU B N 1
ATOM 2687 C CA . LEU B 1 131 ? -5.949 15.164 2.027 1 98.88 131 LEU B CA 1
ATOM 2688 C C . LEU B 1 131 ? -5.91 16.609 2.525 1 98.88 131 LEU B C 1
ATOM 2690 O O . LEU B 1 131 ? -6.949 17.25 2.662 1 98.88 131 LEU B O 1
ATOM 2694 N N . TYR B 1 132 ? -4.73 17 2.93 1 98.94 132 TYR B N 1
ATOM 2695 C CA . TYR B 1 132 ? -4.465 18.422 3.053 1 98.94 132 TYR B CA 1
ATOM 2696 C C . TYR B 1 132 ? -3.842 18.984 1.775 1 98.94 132 TYR B C 1
ATOM 2698 O O . TYR B 1 132 ? -2.863 18.422 1.266 1 98.94 132 TYR B O 1
ATOM 2706 N N . CYS B 1 133 ? -4.441 20.016 1.29 1 98.75 133 CYS B N 1
ATOM 2707 C CA . CYS B 1 133 ? -3.887 20.719 0.142 1 98.75 133 CYS B CA 1
ATOM 2708 C C . CYS B 1 133 ? -4.5 22.109 0.014 1 98.75 133 CYS B C 1
ATOM 2710 O O . CYS B 1 133 ? -5.488 22.422 0.68 1 98.75 133 CYS B O 1
ATOM 2712 N N . SER B 1 134 ? -3.844 22.953 -0.79 1 98.12 134 SER B N 1
ATOM 2713 C CA . SER B 1 134 ? -4.453 24.25 -1.088 1 98.12 134 SER B CA 1
ATOM 2714 C C . SER B 1 134 ? -5.703 24.078 -1.947 1 98.12 134 SER B C 1
ATOM 2716 O O . SER B 1 134 ? -5.863 23.078 -2.629 1 98.12 134 SER B O 1
ATOM 2718 N N . ARG B 1 135 ? -6.555 25.078 -1.866 1 97.19 135 ARG B N 1
ATOM 2719 C CA . ARG B 1 135 ? -7.727 25.078 -2.736 1 97.19 135 ARG B CA 1
ATOM 2720 C C . ARG B 1 135 ? -7.32 24.969 -4.203 1 97.19 135 ARG B C 1
ATOM 2722 O O . ARG B 1 135 ? -7.945 24.234 -4.973 1 97.19 135 ARG B O 1
ATOM 2729 N N . ASP B 1 136 ? -6.305 25.734 -4.605 1 97.19 136 ASP B N 1
ATOM 2730 C CA . ASP B 1 136 ? -5.789 25.688 -5.969 1 97.19 136 ASP B CA 1
ATOM 2731 C C . ASP B 1 136 ? -5.348 24.281 -6.344 1 97.19 136 ASP B C 1
ATOM 2733 O O . ASP B 1 136 ? -5.621 23.812 -7.453 1 97.19 136 ASP B O 1
ATOM 2737 N N . TRP B 1 137 ? -4.648 23.594 -5.461 1 98.38 137 TRP B N 1
ATOM 2738 C CA . TRP B 1 137 ? -4.195 22.219 -5.695 1 98.38 137 TRP B CA 1
ATOM 2739 C C . TRP B 1 137 ? -5.375 21.281 -5.93 1 98.38 137 TRP B C 1
ATOM 2741 O O . TRP B 1 137 ? -5.383 20.516 -6.887 1 98.38 137 TRP B O 1
ATOM 2751 N N . LEU B 1 138 ? -6.352 21.422 -5.031 1 98.31 138 LEU B N 1
ATOM 2752 C CA . LEU B 1 138 ? -7.531 20.578 -5.113 1 98.31 138 LEU B CA 1
ATOM 2753 C C . LEU B 1 138 ? -8.266 20.797 -6.434 1 98.31 138 LEU B C 1
ATOM 2755 O O . LEU B 1 138 ? -8.781 19.844 -7.027 1 98.31 138 LEU B O 1
ATOM 2759 N N . GLU B 1 139 ? -8.25 21.984 -6.879 1 97.12 139 GLU B N 1
ATOM 2760 C CA . GLU B 1 139 ? -9.016 22.359 -8.062 1 97.12 139 GLU B CA 1
ATOM 2761 C C . GLU B 1 139 ? -8.273 21.984 -9.344 1 97.12 139 GLU B C 1
ATOM 2763 O O . GLU B 1 139 ? -8.898 21.594 -10.336 1 97.12 139 GLU B O 1
ATOM 2768 N N . HIS B 1 140 ? -6.93 22.062 -9.312 1 97.88 140 HIS B N 1
ATOM 2769 C CA . HIS B 1 140 ? -6.254 22.094 -10.602 1 97.88 140 HIS B CA 1
ATOM 2770 C C . HIS B 1 140 ? -5.199 21 -10.703 1 97.88 140 HIS B C 1
ATOM 2772 O O . HIS B 1 140 ? -4.711 20.688 -11.789 1 97.88 140 HIS B O 1
ATOM 2778 N N . TRP B 1 141 ? -4.836 20.422 -9.602 1 98.44 141 TRP B N 1
ATOM 2779 C CA . TRP B 1 141 ? -3.625 19.609 -9.648 1 98.44 141 TRP B CA 1
ATOM 2780 C C . TRP B 1 141 ? -3.945 18.141 -9.375 1 98.44 141 TRP B C 1
ATOM 2782 O O . TRP B 1 141 ? -3.131 17.266 -9.664 1 98.44 141 TRP B O 1
ATOM 2792 N N . VAL B 1 142 ? -5.137 17.859 -8.844 1 98.69 142 VAL B N 1
ATOM 2793 C CA . VAL B 1 142 ? -5.613 16.484 -8.648 1 98.69 142 VAL B CA 1
ATOM 2794 C C . VAL B 1 142 ? -6.98 16.312 -9.305 1 98.69 142 VAL B C 1
ATOM 2796 O O . VAL B 1 142 ? -7.469 17.234 -9.984 1 98.69 142 VAL B O 1
ATOM 2799 N N . LEU B 1 143 ? -7.492 15.07 -9.266 1 98.5 143 LEU B N 1
ATOM 2800 C CA . LEU B 1 143 ? -8.828 14.758 -9.766 1 98.5 143 LEU B CA 1
ATOM 2801 C C . LEU B 1 143 ? -9.805 14.57 -8.617 1 98.5 143 LEU B C 1
ATOM 2803 O O . LEU B 1 143 ? -9.969 13.461 -8.102 1 98.5 143 LEU B O 1
ATOM 2807 N N . PRO B 1 144 ? -10.516 15.664 -8.25 1 97.81 144 PRO B N 1
ATOM 2808 C CA . PRO B 1 144 ? -11.359 15.625 -7.051 1 97.81 144 PRO B CA 1
ATOM 2809 C C . PRO B 1 144 ? -12.406 14.516 -7.102 1 97.81 144 PRO B C 1
ATOM 2811 O O . PRO B 1 144 ? -12.758 13.953 -6.062 1 97.81 144 PRO B O 1
ATOM 2814 N N . ASP B 1 145 ? -12.875 14.156 -8.258 1 97.12 145 ASP B N 1
ATOM 2815 C CA . ASP B 1 145 ? -13.914 13.148 -8.398 1 97.12 145 ASP B CA 1
ATOM 2816 C C . ASP B 1 145 ? -13.43 11.789 -7.895 1 97.12 145 ASP B C 1
ATOM 2818 O O . ASP B 1 145 ? -14.234 10.938 -7.52 1 97.12 145 ASP B O 1
ATOM 2822 N N . GLN B 1 146 ? -12.133 11.57 -7.844 1 97.69 146 GLN B N 1
ATOM 2823 C CA . GLN B 1 146 ? -11.562 10.297 -7.402 1 97.69 146 GLN B CA 1
ATOM 2824 C C . GLN B 1 146 ? -11.164 10.359 -5.93 1 97.69 146 GLN B C 1
ATOM 2826 O O . GLN B 1 146 ? -10.586 9.406 -5.398 1 97.69 146 GLN B O 1
ATOM 2831 N N . LEU B 1 147 ? -11.492 11.484 -5.277 1 98.25 147 LEU B N 1
ATOM 2832 C CA . LEU B 1 147 ? -11.078 11.68 -3.891 1 98.25 147 LEU B CA 1
ATOM 2833 C C . LEU B 1 147 ? -12.289 11.898 -2.988 1 98.25 147 LEU B C 1
ATOM 2835 O O . LEU B 1 147 ? -12.148 12.328 -1.842 1 98.25 147 LEU B O 1
ATOM 2839 N N . LYS B 1 148 ? -13.5 11.555 -3.436 1 96.44 148 LYS B N 1
ATOM 2840 C CA . LYS B 1 148 ? -14.758 11.867 -2.756 1 96.44 148 LYS B CA 1
ATOM 2841 C C . LYS B 1 148 ? -14.883 11.094 -1.451 1 96.44 148 LYS B C 1
ATOM 2843 O O . LYS B 1 148 ? -15.633 11.492 -0.553 1 96.44 148 LYS B O 1
ATOM 2848 N N . ALA B 1 149 ? -14.188 9.992 -1.339 1 95.31 149 ALA B N 1
ATOM 2849 C CA . ALA B 1 149 ? -14.289 9.156 -0.146 1 95.31 149 ALA B CA 1
ATOM 2850 C C . ALA B 1 149 ? -13.414 9.703 0.981 1 95.31 149 ALA B C 1
ATOM 2852 O O . ALA B 1 149 ? -13.562 9.305 2.139 1 95.31 149 ALA B O 1
ATOM 2853 N N . LEU B 1 150 ? -12.539 10.656 0.662 1 97.12 150 LEU B N 1
ATOM 2854 C CA . LEU B 1 150 ? -11.625 11.227 1.642 1 97.12 150 LEU B CA 1
ATOM 2855 C C . LEU B 1 150 ? -12.148 12.555 2.172 1 97.12 150 LEU B C 1
ATOM 2857 O O . LEU B 1 150 ? -12.906 13.25 1.485 1 97.12 150 LEU B O 1
ATOM 2861 N N . ASP B 1 151 ? -11.773 12.812 3.373 1 97.38 151 ASP B N 1
ATOM 2862 C CA . ASP B 1 151 ? -12 14.172 3.84 1 97.38 151 ASP B CA 1
ATOM 2863 C C . ASP B 1 151 ? -10.922 15.117 3.322 1 97.38 151 ASP B C 1
ATOM 2865 O O . ASP B 1 151 ? -9.828 14.68 2.963 1 97.38 151 ASP B O 1
ATOM 2869 N N . ILE B 1 152 ? -11.375 16.375 3.307 1 98.56 152 ILE B N 1
ATOM 2870 C CA . ILE B 1 152 ? -10.461 17.406 2.807 1 98.56 152 ILE B CA 1
ATOM 2871 C C . ILE B 1 152 ? -10.164 18.422 3.912 1 98.56 152 ILE B C 1
ATOM 2873 O O . ILE B 1 152 ? -11.07 18.828 4.637 1 98.56 152 ILE B O 1
ATOM 2877 N N . TRP B 1 153 ? -8.867 18.641 4.223 1 98.81 153 TRP B N 1
ATOM 2878 C CA . TRP B 1 153 ? -8.32 19.781 4.934 1 98.81 153 TRP B CA 1
ATOM 2879 C C . TRP B 1 153 ? -7.719 20.797 3.957 1 98.81 153 TRP B C 1
ATOM 2881 O O . TRP B 1 153 ? -6.633 20.562 3.414 1 98.81 153 TRP B O 1
ATOM 2891 N N . VAL B 1 154 ? -8.492 21.922 3.74 1 98.5 154 VAL B N 1
ATOM 2892 C CA . VAL B 1 154 ? -8.156 22.797 2.617 1 98.5 154 VAL B CA 1
ATOM 2893 C C . VAL B 1 154 ? -7.539 24.094 3.135 1 98.5 154 VAL B C 1
ATOM 2895 O O . VAL B 1 154 ? -8.039 24.688 4.09 1 98.5 154 VAL B O 1
ATOM 2898 N N . ALA B 1 155 ? -6.465 24.453 2.531 1 98.44 155 ALA B N 1
ATOM 2899 C CA . ALA B 1 155 ? -5.879 25.766 2.799 1 98.44 155 ALA B CA 1
ATOM 2900 C C . ALA B 1 155 ? -6.406 26.812 1.821 1 98.44 155 ALA B C 1
ATOM 2902 O O . ALA B 1 155 ? -6.238 26.672 0.607 1 98.44 155 ALA B O 1
ATOM 2903 N N . ALA B 1 156 ? -7.059 27.734 2.266 1 96.81 156 ALA B N 1
ATOM 2904 C CA . ALA B 1 156 ? -7.547 28.922 1.561 1 96.81 156 ALA B CA 1
ATOM 2905 C C . ALA B 1 156 ? -7.57 30.141 2.48 1 96.81 156 ALA B C 1
ATOM 2907 O O . ALA B 1 156 ? -8.508 30.312 3.266 1 96.81 156 ALA B O 1
ATOM 2908 N N . TYR B 1 157 ? -6.605 31 2.266 1 93.38 157 TYR B N 1
ATOM 2909 C CA . TYR B 1 157 ? -6.426 32.094 3.211 1 93.38 157 TYR B CA 1
ATOM 2910 C C . TYR B 1 157 ? -7.402 33.25 2.926 1 93.38 157 TYR B C 1
ATOM 2912 O O . TYR B 1 157 ? -7.66 33.562 1.766 1 93.38 157 TYR B O 1
ATOM 2920 N N . GLY B 1 158 ? -7.988 33.719 3.943 1 87.06 158 GLY B N 1
ATOM 2921 C CA . GLY B 1 158 ? -8.953 34.812 3.832 1 87.06 158 GLY B CA 1
ATOM 2922 C C . GLY B 1 158 ? -10.133 34.656 4.766 1 87.06 158 GLY B C 1
ATOM 2923 O O . GLY B 1 158 ? -10.031 34 5.797 1 87.06 158 GLY B O 1
ATOM 2924 N N . SER B 1 159 ? -11.18 35.375 4.504 1 88.19 159 SER B N 1
ATOM 2925 C CA . SER B 1 159 ? -12.336 35.406 5.391 1 88.19 159 SER B CA 1
ATOM 2926 C C . SER B 1 159 ? -13.32 34.281 5.027 1 88.19 159 SER B C 1
ATOM 2928 O O . SER B 1 159 ? -14.211 33.969 5.816 1 88.19 159 SER B O 1
ATOM 2930 N N . THR B 1 160 ? -13.125 33.719 3.846 1 86.25 160 THR B N 1
ATOM 2931 C CA . THR B 1 160 ? -13.891 32.594 3.375 1 86.25 160 THR B CA 1
ATOM 2932 C C . THR B 1 160 ? -13.023 31.672 2.512 1 86.25 160 THR B C 1
ATOM 2934 O O . THR B 1 160 ? -12.086 32.125 1.861 1 86.25 160 THR B O 1
ATOM 2937 N N . PRO B 1 161 ? -13.359 30.391 2.596 1 87.25 161 PRO B N 1
ATOM 2938 C CA . PRO B 1 161 ? -12.562 29.484 1.752 1 87.25 161 PRO B CA 1
ATOM 2939 C C . PRO B 1 161 ? -12.922 29.609 0.272 1 87.25 161 PRO B C 1
ATOM 2941 O O . PRO B 1 161 ? -12.195 29.094 -0.583 1 87.25 161 PRO B O 1
ATOM 2944 N N . GLY B 1 162 ? -13.977 30.328 -0.078 1 88.88 162 GLY B N 1
ATOM 2945 C CA . GLY B 1 162 ? -14.445 30.344 -1.453 1 88.88 162 GLY B CA 1
ATOM 2946 C C . GLY B 1 162 ? -15.023 29.016 -1.901 1 88.88 162 GLY B C 1
ATOM 2947 O O . GLY B 1 162 ? -15.438 28.203 -1.074 1 88.88 162 GLY B O 1
ATOM 2948 N N . ALA B 1 163 ? -15.117 28.875 -3.205 1 90.5 163 ALA B N 1
ATOM 2949 C CA . ALA B 1 163 ? -15.648 27.625 -3.75 1 90.5 163 ALA B CA 1
ATOM 2950 C C . ALA B 1 163 ? -14.602 26.516 -3.691 1 90.5 163 ALA B C 1
ATOM 2952 O O . ALA B 1 163 ? -13.5 26.656 -4.234 1 90.5 163 ALA B O 1
ATOM 2953 N N . VAL B 1 164 ? -14.891 25.5 -2.945 1 92.38 164 VAL B N 1
ATOM 2954 C CA . VAL B 1 164 ? -14.023 24.328 -2.828 1 92.38 164 VAL B CA 1
ATOM 2955 C C . VAL B 1 164 ? -14.648 23.141 -3.561 1 92.38 164 VAL B C 1
ATOM 2957 O O . VAL B 1 164 ? -15.828 22.844 -3.379 1 92.38 164 VAL B O 1
ATOM 2960 N N . PRO B 1 165 ? -13.828 22.453 -4.379 1 91.31 165 PRO B N 1
ATOM 2961 C CA . PRO B 1 165 ? -14.352 21.406 -5.27 1 91.31 165 PRO B CA 1
ATOM 2962 C C . PRO B 1 165 ? -14.992 20.25 -4.508 1 91.31 165 PRO B C 1
ATOM 2964 O O . PRO B 1 165 ? -15.805 19.516 -5.07 1 91.31 165 PRO B O 1
ATOM 2967 N N . LEU B 1 166 ? -14.594 20 -3.309 1 91.62 166 LEU B N 1
ATOM 2968 C CA . LEU B 1 166 ? -15.109 18.922 -2.477 1 91.62 166 LEU B CA 1
ATOM 2969 C C . LEU B 1 166 ? -15.555 19.438 -1.116 1 91.62 166 LEU B C 1
ATOM 2971 O O . LEU B 1 166 ? -15.047 20.469 -0.647 1 91.62 166 LEU B O 1
ATOM 2975 N N . PRO B 1 167 ? -16.578 18.719 -0.552 1 92.75 167 PRO B N 1
ATOM 2976 C CA . PRO B 1 167 ? -16.797 19.031 0.861 1 92.75 167 PRO B CA 1
ATOM 2977 C C . PRO B 1 167 ? -15.523 18.906 1.697 1 92.75 167 PRO B C 1
ATOM 2979 O O . PRO B 1 167 ? -14.719 18.016 1.474 1 92.75 167 PRO B O 1
ATOM 2982 N N . TYR B 1 168 ? -15.312 19.844 2.52 1 96.88 168 TYR B N 1
ATOM 2983 C CA . TYR B 1 168 ? -14.125 19.844 3.367 1 96.88 168 TYR B CA 1
ATOM 2984 C C . TYR B 1 168 ? -14.5 19.812 4.844 1 96.88 168 TYR B C 1
ATOM 2986 O O . TYR B 1 168 ? -15.539 20.359 5.23 1 96.88 168 TYR B O 1
ATOM 2994 N N . GLY B 1 169 ? -13.703 19.172 5.668 1 97.94 169 GLY B N 1
ATOM 2995 C CA . GLY B 1 169 ? -13.945 19.078 7.098 1 97.94 169 GLY B CA 1
ATOM 2996 C C . GLY B 1 169 ? -13.156 20.094 7.906 1 97.94 169 GLY B C 1
ATOM 2997 O O . GLY B 1 169 ? -13.531 20.422 9.031 1 97.94 169 GLY B O 1
ATOM 2998 N N . ILE B 1 170 ? -11.984 20.531 7.359 1 98.69 170 ILE B N 1
ATOM 2999 C CA . ILE B 1 170 ? -11.164 21.531 8.031 1 98.69 170 ILE B CA 1
ATOM 3000 C C . ILE B 1 170 ? -10.727 22.594 7.027 1 98.69 170 ILE B C 1
ATOM 3002 O O . ILE B 1 170 ? -10.43 22.281 5.871 1 98.69 170 ILE B O 1
ATOM 3006 N N . TRP B 1 171 ? -10.789 23.812 7.492 1 98.62 171 TRP B N 1
ATOM 3007 C CA . TRP B 1 171 ? -10.336 24.984 6.734 1 98.62 171 TRP B CA 1
ATOM 3008 C C . TRP B 1 171 ? -9.156 25.656 7.422 1 98.62 171 TRP B C 1
ATOM 3010 O O . TRP B 1 171 ? -9.273 26.109 8.562 1 98.62 171 TRP B O 1
ATOM 3020 N N . GLN B 1 172 ? -8.023 25.562 6.75 1 98.75 172 GLN B N 1
ATOM 3021 C CA . GLN B 1 172 ? -6.914 26.422 7.176 1 98.75 172 GLN B CA 1
ATOM 3022 C C . GLN B 1 172 ? -7.066 27.828 6.613 1 98.75 172 GLN B C 1
ATOM 3024 O O . GLN B 1 172 ? -6.914 28.047 5.41 1 98.75 172 GLN B O 1
ATOM 3029 N N . HIS B 1 173 ? -7.293 28.781 7.492 1 98.06 173 HIS B N 1
ATOM 3030 C CA . HIS B 1 173 ? -7.727 30.094 7 1 98.06 173 HIS B CA 1
ATOM 3031 C C . HIS B 1 173 ? -6.633 31.141 7.16 1 98.06 173 HIS B C 1
ATOM 3033 O O . HIS B 1 173 ? -6.762 32.25 6.676 1 98.06 173 HIS B O 1
ATOM 3039 N N . SER B 1 174 ? -5.555 30.734 7.832 1 97.69 174 SER B N 1
ATOM 3040 C CA . SER B 1 174 ? -4.438 31.672 7.996 1 97.69 174 SER B CA 1
ATOM 3041 C C . SER B 1 174 ? -3.127 30.922 8.211 1 97.69 174 SER B C 1
ATOM 3043 O O . SER B 1 174 ? -3.109 29.859 8.844 1 97.69 174 SER B O 1
ATOM 3045 N N . SER B 1 175 ? -2.041 31.516 7.703 1 97.62 175 SER B N 1
ATOM 3046 C CA . SER B 1 175 ? -0.705 31 7.98 1 97.62 175 SER B CA 1
ATOM 3047 C C . SER B 1 175 ? 0.091 31.953 8.859 1 97.62 175 SER B C 1
ATOM 3049 O O . SER B 1 175 ? 1.287 31.75 9.078 1 97.62 175 SER B O 1
ATOM 3051 N N . THR B 1 176 ? -0.548 32.969 9.367 1 97.06 176 THR B N 1
ATOM 3052 C CA . THR B 1 176 ? 0.152 34.031 10.109 1 97.06 176 THR B CA 1
ATOM 3053 C C . THR B 1 176 ? -0.577 34.344 11.414 1 97.06 176 THR B C 1
ATOM 3055 O O . THR B 1 176 ? -0.577 35.469 11.875 1 97.06 176 THR B O 1
ATOM 3058 N N . GLY B 1 177 ? -1.315 33.375 11.898 1 97.5 177 GLY B N 1
ATOM 3059 C CA . GLY B 1 177 ? -2.025 33.562 13.156 1 97.5 177 GLY B CA 1
ATOM 3060 C C . GLY B 1 177 ? -1.101 33.75 14.344 1 97.5 177 GLY B C 1
ATOM 3061 O O . GLY B 1 177 ? 0.085 33.438 14.266 1 97.5 177 GLY B O 1
ATOM 3062 N N . GLN B 1 178 ? -1.653 34.438 15.336 1 98.06 178 GLN B N 1
ATOM 3063 C CA . GLN B 1 178 ? -0.994 34.531 16.625 1 98.06 178 GLN B CA 1
ATOM 3064 C C . GLN B 1 178 ? -1.815 33.875 17.719 1 98.06 178 GLN B C 1
ATOM 3066 O O . GLN B 1 178 ? -2.996 34.188 17.906 1 98.06 178 GLN B O 1
ATOM 3071 N N . VAL B 1 179 ? -1.201 32.938 18.391 1 98.69 179 VAL B N 1
ATOM 3072 C CA . VAL B 1 179 ? -1.862 32.188 19.453 1 98.69 179 VAL B CA 1
ATOM 3073 C C . VAL B 1 179 ? -0.982 32.188 20.703 1 98.69 179 VAL B C 1
ATOM 3075 O O . VAL B 1 179 ? 0.197 31.828 20.641 1 98.69 179 VAL B O 1
ATOM 3078 N N . PRO B 1 180 ? -1.504 32.688 21.875 1 98.56 180 PRO B N 1
ATOM 3079 C CA . PRO B 1 180 ? -0.718 32.562 23.094 1 98.56 180 PRO B CA 1
ATOM 3080 C C . PRO B 1 180 ? -0.143 31.141 23.281 1 98.56 180 PRO B C 1
ATOM 3082 O O . PRO B 1 180 ? -0.838 30.156 23.047 1 98.56 180 PRO B O 1
ATOM 3085 N N . GLY B 1 181 ? 1.128 31.031 23.625 1 98.69 181 GLY B N 1
ATOM 3086 C CA . GLY B 1 181 ? 1.778 29.75 23.812 1 98.69 181 GLY B CA 1
ATOM 3087 C C . GLY B 1 181 ? 2.641 29.328 22.641 1 98.69 181 GLY B C 1
ATOM 3088 O O . GLY B 1 181 ? 3.467 28.422 22.766 1 98.69 181 GLY B O 1
ATOM 3089 N N . VAL B 1 182 ? 2.402 29.922 21.453 1 98.69 182 VAL B N 1
ATOM 3090 C CA . VAL B 1 182 ? 3.221 29.672 20.281 1 98.69 182 VAL B CA 1
ATOM 3091 C C . VAL B 1 182 ? 4.074 30.906 19.984 1 98.69 182 VAL B C 1
ATOM 3093 O O . VAL B 1 182 ? 3.551 32.031 19.859 1 98.69 182 VAL B O 1
ATOM 3096 N N . GLN B 1 183 ? 5.355 30.672 19.906 1 96.56 183 GLN B N 1
ATOM 3097 C CA . GLN B 1 183 ? 6.23 31.781 19.531 1 96.56 183 GLN B CA 1
ATOM 3098 C C . GLN B 1 1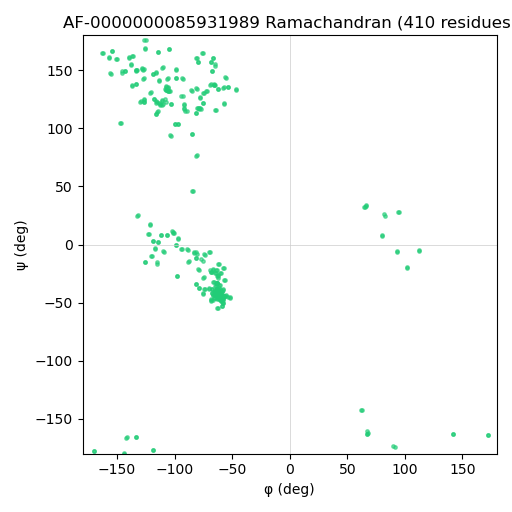83 ? 6.23 32 18.016 1 96.56 183 GLN B C 1
ATOM 3100 O O . GLN B 1 183 ? 6.574 31.109 17.25 1 96.56 183 GLN B O 1
ATOM 3105 N N . GLY B 1 184 ? 5.781 33.156 17.562 1 96.56 184 GLY B N 1
ATOM 3106 C CA . GLY B 1 184 ? 5.742 33.438 16.141 1 96.56 184 GLY B CA 1
ATOM 3107 C C . GLY B 1 184 ? 4.43 33.062 15.484 1 96.56 184 GLY B C 1
ATOM 3108 O O . GLY B 1 184 ? 3.459 32.75 16.172 1 96.56 184 GLY B O 1
ATOM 3109 N N . PRO B 1 185 ? 4.371 33.188 14.109 1 98.06 185 PRO B N 1
ATOM 3110 C CA . PRO B 1 185 ? 3.137 32.875 13.383 1 98.06 185 PRO B CA 1
ATOM 3111 C C . PRO B 1 185 ? 2.797 31.375 13.43 1 98.06 185 PRO B C 1
ATOM 3113 O O . PRO B 1 185 ? 3.697 30.547 13.5 1 98.06 185 PRO B O 1
ATOM 3116 N N . VAL B 1 186 ? 1.544 31.078 13.398 1 98.62 186 VAL B N 1
ATOM 3117 C CA . VAL B 1 186 ? 1.065 29.703 13.383 1 98.62 186 VAL B CA 1
ATOM 3118 C C . VAL B 1 186 ? -0.169 29.594 12.492 1 98.62 186 VAL B C 1
ATOM 3120 O O . VAL B 1 186 ? -0.928 30.562 12.352 1 98.62 186 VAL B O 1
ATOM 3123 N N . ASP B 1 187 ? -0.309 28.406 11.891 1 98.75 187 ASP B N 1
ATOM 3124 C CA . ASP B 1 187 ? -1.448 28.141 11.016 1 98.75 187 ASP B CA 1
ATOM 3125 C C . ASP B 1 187 ? -2.736 27.984 11.828 1 98.75 187 ASP B C 1
ATOM 3127 O O . ASP B 1 187 ? -2.768 27.266 12.82 1 98.75 187 ASP B O 1
ATOM 3131 N N . LEU B 1 188 ? -3.799 28.703 11.359 1 98.75 188 LEU B N 1
ATOM 3132 C CA . LEU B 1 188 ? -5.098 28.656 12.023 1 98.75 188 LEU B CA 1
ATOM 3133 C C . LEU B 1 188 ? -6.086 27.828 11.219 1 98.75 188 LEU B C 1
ATOM 3135 O O . LEU B 1 188 ? -6.148 27.938 9.992 1 98.75 188 LEU B O 1
ATOM 3139 N N . ASP B 1 189 ? -6.801 26.969 11.961 1 98.75 189 ASP B N 1
ATOM 3140 C CA . ASP B 1 189 ? -7.727 26.031 11.336 1 98.75 189 ASP B CA 1
ATOM 3141 C C . ASP B 1 189 ? -9.109 26.109 11.977 1 98.75 189 ASP B C 1
ATOM 3143 O O . ASP B 1 189 ? -9.234 26.469 13.148 1 98.75 189 ASP B O 1
ATOM 3147 N N . ILE B 1 190 ? -10.148 25.797 11.188 1 98.5 190 ILE B N 1
ATOM 3148 C CA . ILE B 1 190 ? -11.508 25.609 11.664 1 98.5 190 ILE B CA 1
ATOM 3149 C C . ILE B 1 190 ? -12.031 24.25 11.195 1 98.5 190 ILE B C 1
ATOM 3151 O O . ILE B 1 190 ? -11.992 23.938 10 1 98.5 190 ILE B O 1
ATOM 3155 N N . ALA B 1 191 ? -12.43 23.453 12.164 1 98.56 191 ALA B N 1
ATOM 3156 C CA . ALA B 1 191 ? -13.062 22.172 11.836 1 98.56 191 ALA B CA 1
ATOM 3157 C C . ALA B 1 191 ? -14.586 22.312 11.781 1 98.56 191 ALA B C 1
ATOM 3159 O O . ALA B 1 191 ? -15.172 23 12.617 1 98.56 191 ALA B O 1
ATOM 3160 N N . TYR B 1 192 ? -15.211 21.625 10.852 1 97.56 192 TYR B N 1
ATOM 3161 C CA . TYR B 1 192 ? -16.656 21.719 10.641 1 97.56 192 TYR B CA 1
ATOM 3162 C C . TYR B 1 192 ? -17.328 20.375 10.914 1 97.56 192 TYR B C 1
ATOM 3164 O O . TYR B 1 192 ? -18.547 20.25 10.766 1 97.56 192 TYR B O 1
ATOM 3172 N N . LYS B 1 193 ? -16.531 19.391 11.195 1 97.44 193 LYS B N 1
ATOM 3173 C CA . LYS B 1 193 ? -17.031 18.078 11.586 1 97.44 193 LYS B CA 1
ATOM 3174 C C . LYS B 1 193 ? -16.609 17.734 13.016 1 97.44 193 LYS B C 1
ATOM 3176 O O . LYS B 1 193 ? -15.555 18.172 13.484 1 97.44 193 LYS B O 1
ATOM 3181 N N . ASP B 1 194 ? -17.469 17 13.656 1 98.19 194 ASP B N 1
ATOM 3182 C CA . ASP B 1 194 ? -17.109 16.469 14.969 1 98.19 194 ASP B CA 1
ATOM 3183 C C . ASP B 1 194 ? -16.234 15.219 14.828 1 98.19 194 ASP B C 1
ATOM 3185 O O . ASP B 1 194 ? -16.672 14.109 15.125 1 98.19 194 ASP B O 1
ATOM 3189 N N . TYR B 1 195 ? -14.992 15.422 14.523 1 98.56 195 TYR B N 1
ATOM 3190 C CA . TYR B 1 195 ? -14.078 14.32 14.234 1 98.56 195 TYR B CA 1
ATOM 3191 C C . TYR B 1 195 ? -13.906 13.422 15.453 1 98.56 195 TYR B C 1
ATOM 3193 O O . TYR B 1 195 ? -13.914 12.195 15.328 1 98.56 195 TYR B O 1
ATOM 3201 N N . PRO B 1 196 ? -13.742 14.031 16.641 1 98.56 196 PRO B N 1
ATOM 3202 C CA . PRO B 1 196 ? -13.602 13.133 17.797 1 98.56 196 PRO B CA 1
ATOM 3203 C C . PRO B 1 196 ? -14.75 12.133 17.906 1 98.56 196 PRO B C 1
ATOM 3205 O O . PRO B 1 196 ? -14.508 10.938 18.109 1 98.56 196 PRO B O 1
ATOM 3208 N N . ALA B 1 197 ? -15.906 12.586 17.75 1 97.88 197 ALA B N 1
ATOM 3209 C CA . ALA B 1 197 ? -17.062 11.688 17.844 1 97.88 197 ALA B CA 1
ATOM 3210 C C . ALA B 1 197 ? -17.062 10.688 16.688 1 97.88 197 ALA B C 1
ATOM 3212 O O . ALA B 1 197 ? -17.328 9.5 16.891 1 97.88 197 ALA B O 1
ATOM 3213 N N . ILE B 1 198 ? -16.859 11.195 15.516 1 98.12 198 ILE B N 1
ATOM 3214 C CA . ILE B 1 198 ? -16.891 10.367 14.312 1 98.12 198 ILE B CA 1
ATOM 3215 C C . ILE B 1 198 ? -15.859 9.242 14.438 1 98.12 198 ILE B C 1
ATOM 3217 O O . ILE B 1 198 ? -16.188 8.07 14.227 1 98.12 198 ILE B O 1
ATOM 3221 N N . ILE B 1 199 ? -14.672 9.578 14.828 1 98.56 199 ILE B N 1
ATOM 3222 C CA . ILE B 1 199 ? -13.547 8.656 14.82 1 98.56 199 ILE B CA 1
ATOM 3223 C C . ILE B 1 199 ? -13.68 7.676 15.984 1 98.56 199 ILE B C 1
ATOM 3225 O O . ILE B 1 199 ? -13.469 6.473 15.828 1 98.56 199 ILE B O 1
ATOM 3229 N N . GLN B 1 200 ? -14.062 8.172 17.109 1 97.81 200 GLN B N 1
ATOM 3230 C CA . GLN B 1 200 ? -14.266 7.289 18.266 1 97.81 200 GLN B CA 1
ATOM 3231 C C . GLN B 1 200 ? -15.391 6.297 18 1 97.81 200 GLN B C 1
ATOM 3233 O O . GLN B 1 200 ? -15.266 5.109 18.312 1 97.81 200 GLN B O 1
ATOM 3238 N N . ARG B 1 201 ? -16.469 6.723 17.422 1 97.31 201 ARG B N 1
ATOM 3239 C CA . ARG B 1 201 ? -17.609 5.855 17.125 1 97.31 201 ARG B CA 1
ATOM 3240 C C . ARG B 1 201 ? -17.219 4.766 16.125 1 97.31 201 ARG B C 1
ATOM 3242 O O . ARG B 1 201 ? -17.703 3.635 16.219 1 97.31 201 ARG B O 1
ATOM 3249 N N . ALA B 1 202 ? -16.344 5.152 15.297 1 98.25 202 ALA B N 1
ATOM 3250 C CA . ALA B 1 202 ? -15.93 4.219 14.25 1 98.25 202 ALA B CA 1
ATOM 3251 C C . ALA B 1 202 ? -14.859 3.264 14.773 1 98.25 202 ALA B C 1
ATOM 3253 O O . ALA B 1 202 ? -14.5 2.299 14.094 1 98.25 202 ALA B O 1
ATOM 3254 N N . GLY B 1 203 ? -14.367 3.496 15.969 1 98.31 203 GLY B N 1
ATOM 3255 C CA . GLY B 1 203 ? -13.312 2.666 16.516 1 98.31 203 GLY B CA 1
ATOM 3256 C C . GLY B 1 203 ? -12 2.789 15.766 1 98.31 203 GLY B C 1
ATOM 3257 O O . GLY B 1 203 ? -11.266 1.808 15.617 1 98.31 203 GLY B O 1
ATOM 3258 N N . LEU B 1 204 ? -11.695 3.994 15.234 1 98.56 204 LEU B N 1
ATOM 3259 C CA . LEU B 1 204 ? -10.5 4.25 14.445 1 98.56 204 LEU B CA 1
ATOM 3260 C C . LEU B 1 204 ? -9.469 5.027 15.25 1 98.56 204 LEU B C 1
ATOM 3262 O O . LEU B 1 204 ? -9.773 5.523 16.344 1 98.56 204 LEU B O 1
ATOM 3266 N N . ASN B 1 205 ? -8.266 5.105 14.742 1 98.69 205 ASN B N 1
ATOM 3267 C CA . ASN B 1 205 ? -7.199 5.961 15.25 1 98.69 205 ASN B CA 1
ATOM 3268 C C . ASN B 1 205 ? -6.762 5.547 16.656 1 98.69 205 ASN B C 1
ATOM 3270 O O . ASN B 1 205 ? -6.48 6.395 17.5 1 98.69 205 ASN B O 1
ATOM 3274 N N . GLY B 1 206 ? -6.816 4.328 16.953 1 97.06 206 GLY B N 1
ATOM 3275 C CA . GLY B 1 206 ? -6.344 3.82 18.234 1 97.06 206 GLY B CA 1
ATOM 3276 C C . GLY B 1 206 ? -7.438 3.736 19.281 1 97.06 206 GLY B C 1
ATOM 3277 O O . GLY B 1 206 ? -7.184 3.332 20.406 1 97.06 206 GLY B O 1
ATOM 3278 N N . PHE B 1 207 ? -8.57 4.207 18.984 1 96.12 207 PHE B N 1
ATOM 3279 C CA . PHE B 1 207 ? -9.695 4.066 19.906 1 96.12 207 PHE B CA 1
ATOM 3280 C C . PHE B 1 207 ? -10.336 2.691 19.766 1 96.12 207 PHE B C 1
ATOM 3282 O O . PHE B 1 207 ? -10.305 2.088 18.688 1 96.12 207 PHE B O 1
#

=== Feature glossary ===
Feature key, reading from the visual/contextual features back to the raw sequence:

Rendered structure images. Six rendered views show the 3D structure from the faces of a cube — i.e. along ±x, ±y, ±z. Rendering representation is drawn randomly per protein from cartoon (secondary-structure ribbons), sticks (backbone bonds), or molecular surface; coloring is either N→C rainbow (blue at the N-terminus through red at the C-terminus) or one color per chain.

Contact-map, Ramachandran, and PAE plots. The contact map is a binary N×N matrix image: pixel (i, j) is dark where Cα_i and Cα_j are within 8 Å and |i−j|>4. Because the |i−j|>4 filter removes local helical contacts, off-diagonal stripes parallel to the main diagonal indicate parallel β-sheets; stripes perpendicular to it indicate antiparallel β-sheets. The Ramachandran plot scatters every residue's (φ, ψ) pair against the sterically allowed regions. The PAE heatmap renders the predicted-aligned-error matrix.

InterPro / GO / CATH / organism. Database cross-references. InterPro integrates a dozen domain/family signature databases into unified entries with residue-range hits. GO terms attach function/process/location labels with evidence codes. CATH codes position the fold in a four-level structural taxonomy. Organism is the NCBI-taxonomy species name.

Nearest PDB structures. The Foldseek neighbor list gives the closest experimentally determined structures in the PDB, ranked by structural alignment. TM-score near 1 means near-identical fold; near 0.3 means only rough topology match. This is how one finds what a novel AlphaFold prediction most resembles in the solved-structure universe.

Predicted aligned error. PAE(i, j) answers: if I align the predicted and true structures on residue i, how far off (in Å) do I expect residue j to be? A block-diagonal PAE matrix with low values on the blocks and high values off-diagonal is the signature of a multi-domain protein with confidently predicted domains but uncertain inter-domain orientation.

Solvent-accessible surface area. Accessible surface area quantifies burial. A residue with SASA near zero is packed into the hydrophobic core; one with SASA >100 Å² sits on the surface. Computed here via the Shrake–Rupley numerical algorithm with a 1.4 Å probe.

B-factor. B-factor (Debye–Waller factor) reflects atomic displacement in the crystal lattice. It is an experimental observable (units Å²), not a prediction; low values mean the atom is pinned down, high values mean it moves or is heterogeneous across the crystal.

pLDDT. For AlphaFold models, the B-factor field carries pLDDT — the model's own estimate of local accuracy on a 0–100 scale. Regions with pLDDT<50 should be treated as essentially unmodeled; they often correspond to intrinsically disordered segments.

Backbone torsions (φ/ψ). φ (phi) and ψ (psi) are the two rotatable backbone dihedrals per residue: φ is the C(i-1)–N–Cα–C torsion, ψ is the N–Cα–C–N(i+1) torsion, both in degrees on (−180°, 180°]. α-helical residues cluster near (−60°, −45°); β-strand residues near (−120°, +130°). A Ramachandran plot is simply a scatter of (φ, ψ) for every residue.

Radius of gyration, Cα contacts, bounding box. Radius of gyration (Rg) is the root-mean-square distance of Cα atoms from their centroid — a single number for overall size and compactness. A globular domain of N residues has Rg ≈ 2.2·N^0.38 Å; an extended or disordered chain has a much larger Rg. The Cα contact count is the number of residue pairs whose Cα atoms are within 8 Å and are more than four positions apart in sequence — a standard proxy for tertiary packing density. The bounding box is the smallest axis-aligned box enclosing all Cα atoms.

Secondary structure (3-state, P-SEA). Three-state secondary structure (P-SEA) collapses the eight DSSP classes into helix (a), strand (b), and coil (c). P-SEA assigns these from Cα geometry alone — distances and angles — without requiring backbone oxygens, so it works on any Cα trace.

Secondary structure (8-state, DSSP). DSSP 8-state secondary structure assigns each residue one of H (α-helix), G (3₁₀-helix), I (π-helix), E (extended β-strand), B (isolated β-bridge), T (hydrogen-bonded turn), S (bend), or '-' (coil). The assignment is computed from backbone hydrogen-bond geometry via the Kabsch–Sander algorithm.

Foldseek 3Di. A 3Di character summarizes, for each residue, the relative orientation of the Cα frame of its nearest spatial neighbor. Because it encodes fold topology rather than chemistry, 3Di alignments detect remote structural similarity that sequence alignment misses.

mmCIF coordinates. The mmCIF block holds the 3D Cartesian coordinates of each backbone atom (N, Cα, C, O) in ångströms. mmCIF is the PDB's canonical archive format — a tagged-loop text representation of the atomic model.

Sequence. Sequence gives the chain of amino acids in standard one-letter code (A=alanine, C=cysteine, …, Y=tyrosine), read N→C. It is the only feature that is directly encoded by the gene; all structural features are derived from the folded form of this sequence.